Protein 6HOY (pdb70)

Radius of gyration: 24.42 Å; Cα contacts (8 Å, |Δi|>4): 1260; chains: 2; bounding box: 53×57×64 Å

Foldseek 3Di:
DVVQPLDAAAFAFDADPDVRLLVQLLVVLVQLLPWPAEEEEEEPLQQVVQFRAGQRHNLHQVNQVVVVHHRGGPDDLLGGARALLLLLQQQCVQQPSHQAYEYCDQSCHNQQQARAVVRYQNFQFHQQWWAFPWPRDIDRHSHRLCDAQFDFSVAADPPVGRGTITGSGHDSVRHTDPVSVVSLLVSLLPTLEYEYAADLLRDPPSSVSVVSNPVVNHAYEYEHRHHHPCVVRHPYYHRDRRSVSSVSSCVSQVHDRDDRPGGDGHHHRDHHDHGDDRDDD/DPAAAFAFDADPDVRLLVQLVVVLVLLLVWPAEEEEEEPLQQVVQQRAAQRHNLHQVNQVVVVHHRGGPDDLLGGAGALLLLLQQQCVQQPSHQAYEYCDQSCHNQQQQNAPVRYQNFQAHQQWWAFPWPRDIDRHSHRLCDAQFDFSVAADPPVGRGTITGSGHDPVRHTDPVSVVSLLVSLLPTLEYEYAADLLGDPPSSVSVVSNPVVNRAYEYEHRHHHPCPVRHPYYNRDRVSVSSVSNCVSQVHDRDDRPGGDGHHDRDPHDHGDDRDDD

Structure (mmCIF, N/CA/C/O backbone):
data_6HOY
#
_entry.id   6HOY
#
_cell.length_a   91.291
_cell.length_b   91.291
_cell.length_c   143.681
_cell.angle_alpha   90.00
_cell.angle_beta   90.00
_cell.angle_gamma   120.00
#
_symmetry.space_group_name_H-M   'P 63'
#
loop_
_entity.id
_entity.type
_entity.pdbx_description
1 polymer 'NAD-dependent protein deacetylase sirtuin-6'
2 non-polymer '[(2R,3S,4R,5R)-5-(6-AMINOPURIN-9-YL)-3,4-DIHYDROXY-OXOLAN-2-YL]METHYL [HYDROXY-[[(2R,3S,4R,5S)-3,4,5-TRIHYDROXYOXOLAN-2-YL]METHOXY]PHOSPHORYL] HYDROGEN PHOSPHATE'
3 non-polymer 'ZINC ION'
4 non-polymer 'TETRAETHYLENE GLYCOL'
5 non-polymer 1,2-ETHANEDIOL
6 non-polymer 'SULFATE ION'
7 non-polymer 'TRICHOSTATIN A'
8 water water
#
loop_
_atom_site.group_PDB
_atom_site.id
_atom_site.type_symbol
_atom_site.label_atom_id
_atom_site.label_alt_id
_atom_site.label_comp_id
_atom_site.label_asym_id
_atom_site.label_entity_id
_atom_site.label_seq_id
_atom_site.pdbx_PDB_ins_code
_atom_site.Cartn_x
_atom_site.Cartn_y
_atom_site.Cartn_z
_atom_site.occupancy
_atom_site.B_iso_or_equiv
_atom_site.auth_seq_id
_atom_site.auth_comp_id
_atom_site.auth_asym_id
_atom_site.auth_atom_id
_atom_site.pdbx_PDB_model_num
ATOM 1 N N . PRO A 1 4 ? -34.247 32.461 7.150 1.00 60.44 10 PRO A N 1
ATOM 2 C CA . PRO A 1 4 ? -33.062 32.693 8.010 1.00 56.14 10 PRO A CA 1
ATOM 3 C C . PRO A 1 4 ? -33.480 32.947 9.471 1.00 62.68 10 PRO A C 1
ATOM 4 O O . PRO A 1 4 ? -33.143 32.154 10.333 1.00 73.22 10 PRO A O 1
ATOM 8 N N . PHE A 1 5 ? -34.234 34.028 9.701 1.00 52.63 11 PHE A N 1
ATOM 9 C CA . PHE A 1 5 ? -35.066 34.248 10.908 1.00 44.97 11 PHE A CA 1
ATOM 10 C C . PHE A 1 5 ? -36.314 33.350 10.802 1.00 46.93 11 PHE A C 1
ATOM 11 O O . PHE A 1 5 ? -36.868 32.928 11.858 1.00 46.31 11 PHE A O 1
ATOM 19 N N . THR A 1 6 ? -36.770 33.045 9.575 1.00 41.45 12 THR A N 1
ATOM 20 C CA . THR A 1 6 ? -38.006 32.241 9.342 1.00 43.28 12 THR A CA 1
ATOM 21 C C . THR A 1 6 ? -37.627 30.797 8.971 1.00 50.46 12 THR A C 1
ATOM 22 O O . THR A 1 6 ? -38.565 30.015 8.797 1.00 43.77 12 THR A O 1
ATOM 26 N N . ALA A 1 7 ? -36.327 30.466 8.853 1.00 47.33 13 ALA A N 1
ATOM 27 C CA . ALA A 1 7 ? -35.823 29.081 8.645 1.00 48.20 13 ALA A CA 1
ATOM 28 C C . ALA A 1 7 ? -36.729 28.078 9.371 1.00 42.87 13 ALA A C 1
ATOM 29 O O . ALA A 1 7 ? -36.969 28.280 10.586 1.00 44.85 13 ALA A O 1
ATOM 31 N N . ASP A 1 8 ? -37.205 27.033 8.687 1.00 42.46 14 ASP A N 1
ATOM 32 C CA . ASP A 1 8 ? -38.013 25.960 9.325 1.00 51.24 14 ASP A CA 1
ATOM 33 C C . ASP A 1 8 ? -37.106 25.149 10.263 1.00 43.94 14 ASP A C 1
ATOM 34 O O . ASP A 1 8 ? -36.124 24.489 9.786 1.00 43.22 14 ASP A O 1
ATOM 39 N N . LYS A 1 9 ? -37.405 25.205 11.562 1.00 37.39 15 LYS A N 1
ATOM 40 C CA . LYS A 1 9 ? -36.610 24.489 12.606 1.00 39.67 15 LYS A CA 1
ATOM 41 C C . LYS A 1 9 ? -37.248 23.117 12.925 1.00 33.61 15 LYS A C 1
ATOM 42 O O . LYS A 1 9 ? -36.701 22.352 13.815 1.00 34.06 15 LYS A O 1
ATOM 48 N N . GLY A 1 10 ? -38.315 22.739 12.219 1.00 29.74 16 GLY A N 1
ATOM 49 C CA . GLY A 1 10 ? -38.902 21.403 12.288 1.00 28.77 16 GLY A CA 1
ATOM 50 C C . GLY A 1 10 ? -39.706 21.209 13.547 1.00 29.02 16 GLY A C 1
ATOM 51 O O . GLY A 1 10 ? -40.150 22.228 14.120 1.00 27.63 16 GLY A O 1
ATOM 52 N N . LYS A 1 11 ? -40.012 19.953 13.850 1.00 29.83 17 LYS A N 1
ATOM 53 C CA . LYS A 1 11 ? -40.756 19.564 15.063 1.00 28.33 17 LYS A CA 1
ATOM 54 C C . LYS A 1 11 ? -39.805 19.633 16.261 1.00 26.98 17 LYS A C 1
ATOM 55 O O . LYS A 1 11 ? -38.900 18.760 16.346 1.00 27.06 17 LYS A O 1
ATOM 61 N N . CYS A 1 12 ? -40.088 20.524 17.213 1.00 26.87 18 CYS A N 1
ATOM 62 C CA . CYS A 1 12 ? -39.301 20.720 18.440 1.00 28.40 18 CYS A CA 1
ATOM 63 C C . CYS A 1 12 ? -40.094 20.270 19.655 1.00 23.32 18 CYS A C 1
ATOM 64 O O . CYS A 1 12 ? -41.278 20.629 19.760 1.00 29.10 18 CYS A O 1
ATOM 67 N N . GLY A 1 13 ? -39.387 19.695 20.616 1.00 24.31 19 GLY A N 1
ATOM 68 C CA . GLY A 1 13 ? -39.871 19.371 21.981 1.00 26.13 19 GLY A CA 1
ATOM 69 C C . GLY A 1 13 ? -40.963 18.294 21.996 1.00 23.10 19 GLY A C 1
ATOM 70 O O . GLY A 1 13 ? -41.793 18.271 22.948 1.00 29.98 19 GLY A O 1
ATOM 71 N N . LEU A 1 14 ? -41.014 17.356 21.021 1.00 25.87 20 LEU A N 1
ATOM 72 C CA . LEU A 1 14 ? -41.815 16.125 21.102 1.00 23.24 20 LEU A CA 1
ATOM 73 C C . LEU A 1 14 ? -41.541 15.378 22.407 1.00 25.23 20 LEU A C 1
ATOM 74 O O . LEU A 1 14 ? -40.402 15.459 22.948 1.00 25.33 20 LEU A O 1
ATOM 79 N N . PRO A 1 15 ? -42.567 14.674 22.961 1.00 29.97 21 PRO A N 1
ATOM 80 C CA . PRO A 1 15 ? -42.402 13.937 24.220 1.00 24.67 21 PRO A CA 1
ATOM 81 C C . PRO A 1 15 ? -41.272 12.895 24.087 1.00 28.15 21 PRO A C 1
ATOM 82 O O . PRO A 1 15 ? -41.137 12.295 23.050 1.00 25.21 21 PRO A O 1
ATOM 86 N N . GLU A 1 16 ? -40.562 12.612 25.153 1.00 25.08 22 GLU A N 1
ATOM 87 C CA . GLU A 1 16 ? -39.573 11.496 25.127 1.00 25.63 22 GLU A CA 1
ATOM 88 C C . GLU A 1 16 ? -40.314 10.169 25.289 1.00 22.90 22 GLU A C 1
ATOM 89 O O . GLU A 1 16 ? -41.400 10.095 25.992 1.00 27.64 22 GLU A O 1
ATOM 95 N N . ILE A 1 17 ? -39.715 9.096 24.794 1.00 27.47 23 ILE A N 1
ATOM 96 C CA . ILE A 1 17 ? -40.206 7.709 24.965 1.00 28.08 23 ILE A CA 1
ATOM 97 C C . ILE A 1 17 ? -39.109 6.915 25.726 1.00 31.86 23 ILE A C 1
ATOM 98 O O . ILE A 1 17 ? -37.900 7.110 25.373 1.00 26.92 23 ILE A O 1
ATOM 103 N N . PHE A 1 18 ? -39.447 6.127 26.778 1.00 30.66 24 PHE A N 1
ATOM 104 C CA . PHE A 1 18 ? -38.465 5.246 27.478 1.00 30.36 24 PHE A CA 1
ATOM 105 C C . PHE A 1 18 ? -38.936 3.802 27.351 1.00 34.07 24 PHE A C 1
ATOM 106 O O . PHE A 1 18 ? -39.973 3.486 27.919 1.00 33.37 24 PHE A O 1
ATOM 114 N N . ASP A 1 19 ? -38.244 2.989 26.545 1.00 30.34 25 ASP A N 1
ATOM 115 C CA . ASP A 1 19 ? -38.424 1.516 26.540 1.00 29.90 25 ASP A CA 1
ATOM 116 C C . ASP A 1 19 ? -38.300 1.052 27.988 1.00 28.33 25 ASP A C 1
ATOM 117 O O . ASP A 1 19 ? -37.347 1.366 28.659 1.00 33.48 25 ASP A O 1
ATOM 122 N N . PRO A 1 20 ? -39.252 0.227 28.492 1.00 34.23 26 PRO A N 1
ATOM 123 C CA . PRO A 1 20 ? -39.089 -0.350 29.818 1.00 40.15 26 PRO A CA 1
ATOM 124 C C . PRO A 1 20 ? -37.863 -1.285 29.805 1.00 37.70 26 PRO A C 1
ATOM 125 O O . PRO A 1 20 ? -37.394 -1.741 28.765 1.00 31.75 26 PRO A O 1
ATOM 129 N N . PRO A 1 21 ? -37.318 -1.615 30.980 1.00 37.26 27 PRO A N 1
ATOM 130 C CA . PRO A 1 21 ? -36.000 -2.262 31.074 1.00 41.05 27 PRO A CA 1
ATOM 131 C C . PRO A 1 21 ? -35.872 -3.629 30.370 1.00 37.03 27 PRO A C 1
ATOM 132 O O . PRO A 1 21 ? -34.861 -3.858 29.778 1.00 44.07 27 PRO A O 1
ATOM 136 N N . GLU A 1 22 ? -36.879 -4.504 30.402 1.00 35.86 28 GLU A N 1
ATOM 137 C CA . GLU A 1 22 ? -36.736 -5.862 29.805 1.00 39.32 28 GLU A CA 1
ATOM 138 C C . GLU A 1 22 ? -36.701 -5.689 28.288 1.00 35.65 28 GLU A C 1
ATOM 139 O O . GLU A 1 22 ? -35.877 -6.308 27.604 1.00 33.93 28 GLU A O 1
ATOM 145 N N . GLU A 1 23 ? -37.520 -4.759 27.810 1.00 34.34 29 GLU A N 1
ATOM 146 C CA . GLU A 1 23 ? -37.653 -4.484 26.365 1.00 32.98 29 GLU A CA 1
ATOM 147 C C . GLU A 1 23 ? -36.333 -3.846 25.909 1.00 29.14 29 GLU A C 1
ATOM 148 O O . GLU A 1 23 ? -35.899 -4.130 24.796 1.00 29.99 29 GLU A O 1
ATOM 154 N N . LEU A 1 24 ? -35.820 -2.890 26.662 1.00 30.10 30 LEU A N 1
ATOM 155 C CA . LEU A 1 24 ? -34.533 -2.255 26.295 1.00 32.10 30 LEU A CA 1
ATOM 156 C C . LEU A 1 24 ? -33.434 -3.322 26.206 1.00 30.30 30 LEU A C 1
ATOM 157 O O . LEU A 1 24 ? -32.790 -3.407 25.153 1.00 27.05 30 LEU A O 1
ATOM 162 N N . GLU A 1 25 ? -33.299 -4.193 27.213 1.00 35.96 31 GLU A N 1
ATOM 163 C CA . GLU A 1 25 ? -32.320 -5.335 27.183 1.00 36.40 31 GLU A CA 1
ATOM 164 C C . GLU A 1 25 ? -32.515 -6.189 25.916 1.00 33.34 31 GLU A C 1
ATOM 165 O O . GLU A 1 25 ? -31.522 -6.481 25.258 1.00 31.95 31 GLU A O 1
ATOM 167 N N . ARG A 1 26 ? -33.730 -6.611 25.565 1.00 32.60 32 ARG A N 1
ATOM 168 C CA . ARG A 1 26 ? -33.956 -7.486 24.385 1.00 34.19 32 ARG A CA 1
ATOM 169 C C . ARG A 1 26 ? -33.556 -6.742 23.099 1.00 29.36 32 ARG A C 1
ATOM 170 O O . ARG A 1 26 ? -32.990 -7.355 22.148 1.00 31.19 32 ARG A O 1
ATOM 178 N N . LYS A 1 27 ? -33.885 -5.451 22.980 1.00 26.59 33 LYS A N 1
ATOM 179 C CA . LYS A 1 27 ? -33.571 -4.669 21.746 1.00 29.52 33 LYS A CA 1
ATOM 180 C C . LYS A 1 27 ? -32.061 -4.455 21.618 1.00 27.26 33 LYS A C 1
ATOM 181 O O . LYS A 1 27 ? -31.530 -4.550 20.503 1.00 27.93 33 LYS A O 1
ATOM 187 N N . VAL A 1 28 ? -31.344 -4.284 22.718 1.00 24.28 34 VAL A N 1
ATOM 188 C CA . VAL A 1 28 ? -29.882 -4.115 22.604 1.00 26.54 34 VAL A CA 1
ATOM 189 C C . VAL A 1 28 ? -29.269 -5.482 22.231 1.00 23.12 34 VAL A C 1
ATOM 190 O O . VAL A 1 28 ? -28.266 -5.503 21.490 1.00 30.10 34 VAL A O 1
ATOM 194 N N . TRP A 1 29 ? -29.872 -6.583 22.668 1.00 27.10 35 TRP A N 1
ATOM 195 C CA . TRP A 1 29 ? -29.374 -7.927 22.261 1.00 31.72 35 TRP A CA 1
ATOM 196 C C . TRP A 1 29 ? -29.613 -8.099 20.755 1.00 28.26 35 TRP A C 1
ATOM 197 O O . TRP A 1 29 ? -28.671 -8.459 20.068 1.00 27.81 35 TRP A O 1
ATOM 208 N N . GLU A 1 30 ? -30.712 -7.598 20.240 1.00 30.29 36 GLU A N 1
ATOM 209 C CA . GLU A 1 30 ? -31.037 -7.678 18.792 1.00 29.20 36 GLU A CA 1
ATOM 210 C C . GLU A 1 30 ? -30.105 -6.756 18.001 1.00 28.34 36 GLU A C 1
ATOM 211 O O . GLU A 1 30 ? -29.770 -7.060 16.829 1.00 29.66 36 GLU A O 1
ATOM 217 N N . LEU A 1 31 ? -29.706 -5.623 18.564 1.00 28.63 37 LEU A N 1
ATOM 218 C CA . LEU A 1 31 ? -28.736 -4.719 17.929 1.00 25.13 37 LEU A CA 1
ATOM 219 C C . LEU A 1 31 ? -27.367 -5.434 17.840 1.00 25.31 37 LEU A C 1
ATOM 220 O O . LEU A 1 31 ? -26.836 -5.493 16.756 1.00 27.29 37 LEU A O 1
ATOM 225 N N . ALA A 1 32 ? -26.909 -6.102 18.904 1.00 25.85 38 ALA A N 1
ATOM 226 C CA . ALA A 1 32 ? -25.686 -6.966 18.906 1.00 28.96 38 ALA A CA 1
ATOM 227 C C . ALA A 1 32 ? -25.736 -7.995 17.771 1.00 21.17 38 ALA A C 1
ATOM 228 O O . ALA A 1 32 ? -24.850 -8.013 16.933 1.00 31.90 38 ALA A O 1
ATOM 230 N N . ARG A 1 33 ? -26.851 -8.753 17.669 1.00 29.14 39 ARG A N 1
ATOM 231 C CA . ARG A 1 33 ? -27.183 -9.717 16.577 1.00 24.50 39 ARG A CA 1
ATOM 232 C C . ARG A 1 33 ? -27.039 -9.044 15.209 1.00 26.85 39 ARG A C 1
ATOM 233 O O . ARG A 1 33 ? -26.289 -9.600 14.390 1.00 29.07 39 ARG A O 1
ATOM 241 N N . LEU A 1 34 ? -27.631 -7.872 14.950 1.00 27.33 40 LEU A N 1
ATOM 242 C CA . LEU A 1 34 ? -27.452 -7.227 13.608 1.00 25.97 40 LEU A CA 1
ATOM 243 C C . LEU A 1 34 ? -25.991 -6.842 13.332 1.00 28.77 40 LEU A C 1
ATOM 244 O O . LEU A 1 34 ? -25.521 -6.888 12.151 1.00 27.47 40 LEU A O 1
ATOM 249 N N . VAL A 1 35 ? -25.249 -6.363 14.313 1.00 27.13 41 VAL A N 1
ATOM 250 C CA . VAL A 1 35 ? -23.856 -5.918 14.118 1.00 28.64 41 VAL A CA 1
ATOM 251 C C . VAL A 1 35 ? -23.043 -7.176 13.712 1.00 27.58 41 VAL A C 1
ATOM 252 O O . VAL A 1 35 ? -22.368 -7.097 12.653 1.00 33.84 41 VAL A O 1
ATOM 256 N N . TRP A 1 36 ? -23.212 -8.275 14.445 1.00 30.72 42 TRP A N 1
ATOM 257 C CA . TRP A 1 36 ? -22.505 -9.575 14.217 1.00 35.02 42 TRP A CA 1
ATOM 258 C C . TRP A 1 36 ? -22.778 -10.061 12.791 1.00 37.83 42 TRP A C 1
ATOM 259 O O . TRP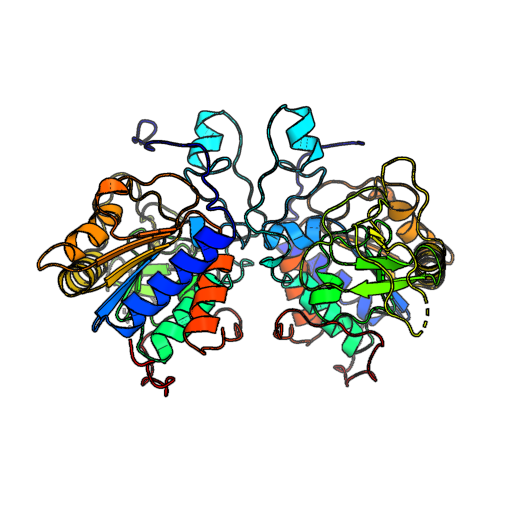 A 1 36 ? -21.810 -10.430 12.105 1.00 39.28 42 TRP A O 1
ATOM 270 N N . GLN A 1 37 ? -24.006 -9.943 12.322 1.00 40.10 43 GLN A N 1
ATOM 271 C CA . GLN A 1 37 ? -24.427 -10.458 10.992 1.00 43.42 43 GLN A CA 1
ATOM 272 C C . GLN A 1 37 ? -24.068 -9.507 9.852 1.00 44.49 43 GLN A C 1
ATOM 273 O O . GLN A 1 37 ? -24.058 -9.966 8.718 1.00 48.76 43 GLN A O 1
ATOM 279 N N . SER A 1 38 ? -23.824 -8.219 10.101 1.00 40.95 44 SER A N 1
ATOM 280 C CA . SER A 1 38 ? -23.664 -7.247 8.998 1.00 39.34 44 SER A CA 1
ATOM 281 C C . SER A 1 38 ? -22.209 -7.193 8.546 1.00 36.84 44 SER A C 1
ATOM 282 O O . SER A 1 38 ? -21.321 -7.296 9.378 1.00 50.22 44 SER A O 1
ATOM 285 N N . SER A 1 39 ? -21.975 -7.013 7.254 1.00 38.24 45 SER A N 1
ATOM 286 C CA . SER A 1 39 ? -20.627 -6.896 6.642 1.00 37.18 45 SER A CA 1
ATOM 287 C C . SER A 1 39 ? -20.119 -5.447 6.714 1.00 30.42 45 SER A C 1
ATOM 288 O O . SER A 1 39 ? -18.947 -5.224 6.850 1.00 38.16 45 SER A O 1
ATOM 291 N N . SER A 1 40 ? -21.013 -4.477 6.654 1.00 29.34 46 SER A N 1
ATOM 292 C CA . SER A 1 40 ? -20.653 -3.045 6.461 1.00 31.95 46 SER A CA 1
ATOM 293 C C . SER A 1 40 ? -21.617 -2.197 7.303 1.00 37.87 46 SER A C 1
ATOM 294 O O . SER A 1 40 ? -22.804 -2.044 6.911 1.00 34.20 46 SER A O 1
ATOM 297 N N . VAL A 1 41 ? -21.146 -1.718 8.473 1.00 34.56 47 VAL A N 1
ATOM 298 C CA . VAL A 1 41 ? -22.003 -0.955 9.437 1.00 29.49 47 VAL A CA 1
ATOM 299 C C . VAL A 1 41 ? -21.634 0.532 9.359 1.00 29.31 47 VAL A C 1
ATOM 300 O O . VAL A 1 41 ? -20.416 0.907 9.488 1.00 29.09 47 VAL A O 1
ATOM 304 N N . VAL A 1 42 ? -22.640 1.404 9.171 1.00 27.43 48 VAL A N 1
ATOM 305 C CA . VAL A 1 42 ? -22.470 2.869 9.126 1.00 26.75 48 VAL A CA 1
ATOM 306 C C . VAL A 1 42 ? -23.242 3.466 10.299 1.00 23.50 48 VAL A C 1
ATOM 307 O O . VAL A 1 42 ? -24.421 3.072 10.531 1.00 25.48 48 VAL A O 1
ATOM 311 N N . PHE A 1 43 ? -22.565 4.313 11.063 1.00 22.25 49 PHE A N 1
ATOM 312 C CA . PHE A 1 43 ? -23.180 5.051 12.193 1.00 23.15 49 PHE A CA 1
ATOM 313 C C . PHE A 1 43 ? -23.443 6.466 11.715 1.00 22.29 49 PHE A C 1
ATOM 314 O O . PHE A 1 43 ? -22.620 7.140 11.040 1.00 25.72 49 PHE A O 1
ATOM 322 N N . HIS A 1 44 ? -24.625 6.943 12.083 1.00 23.73 50 HIS A N 1
ATOM 323 C CA . HIS A 1 44 ? -25.121 8.313 11.917 1.00 21.66 50 HIS A CA 1
ATOM 324 C C . HIS A 1 44 ? -25.350 8.922 13.302 1.00 22.48 50 HIS A C 1
ATOM 325 O O . HIS A 1 44 ? -26.300 8.514 13.952 1.00 23.18 50 HIS A O 1
ATOM 332 N N . THR A 1 45 ? -24.667 9.996 13.574 1.00 20.27 51 THR A N 1
ATOM 333 C CA . THR A 1 45 ? -24.818 10.673 14.879 1.00 22.88 51 THR A CA 1
ATOM 334 C C . THR A 1 45 ? -25.355 12.094 14.684 1.00 21.80 51 THR A C 1
ATOM 335 O O . THR A 1 45 ? -24.885 12.901 13.823 1.00 22.19 51 THR A O 1
ATOM 339 N N . GLY A 1 46 ? -26.053 12.511 15.709 1.00 22.78 52 GLY A N 1
ATOM 340 C CA . GLY A 1 46 ? -26.473 13.881 15.963 1.00 20.15 52 GLY A CA 1
ATOM 341 C C . GLY A 1 46 ? -26.385 14.267 17.430 1.00 17.73 52 GLY A C 1
ATOM 342 O O . GLY A 1 46 ? -25.609 13.648 18.147 1.00 20.41 52 GLY A O 1
ATOM 343 N N . ALA A 1 47 ? -26.999 15.443 17.723 1.00 17.13 53 ALA A N 1
ATOM 344 C CA . ALA A 1 47 ? -26.695 16.276 18.902 1.00 19.27 53 ALA A CA 1
ATOM 345 C C . ALA A 1 47 ? -26.996 15.452 20.149 1.00 17.37 53 ALA A C 1
ATOM 346 O O . ALA A 1 47 ? -26.348 15.762 21.221 1.00 20.47 53 ALA A O 1
ATOM 348 N N . GLY A 1 48 ? -27.902 14.448 20.095 1.00 19.56 54 GLY A N 1
ATOM 349 C CA . GLY A 1 48 ? -28.272 13.552 21.239 1.00 17.97 54 GLY A CA 1
ATOM 350 C C . GLY A 1 48 ? -27.045 12.802 21.833 1.00 18.16 54 GLY A C 1
ATOM 351 O O . GLY A 1 48 ? -27.068 12.383 23.025 1.00 22.10 54 GLY A O 1
ATOM 352 N N . ILE A 1 49 ? -25.992 12.592 21.063 1.00 24.38 55 ILE A N 1
ATOM 353 C CA . ILE A 1 49 ? -24.802 11.849 21.586 1.00 24.20 55 ILE A CA 1
ATOM 354 C C . ILE A 1 49 ? -23.861 12.775 22.433 1.00 19.24 55 ILE A C 1
ATOM 355 O O . ILE A 1 49 ? -22.803 12.306 22.893 1.00 22.61 55 ILE A O 1
ATOM 360 N N . SER A 1 50 ? -24.116 14.080 22.625 1.00 20.44 56 SER A N 1
ATOM 361 C CA . SER A 1 50 ? -23.267 15.098 23.291 1.00 23.80 56 SER A CA 1
ATOM 362 C C . SER A 1 50 ? -24.013 15.726 24.462 1.00 24.03 56 SER A C 1
ATOM 363 O O . SER A 1 50 ? -23.407 16.529 25.242 1.00 21.61 56 SER A O 1
ATOM 366 N N . THR A 1 51 ? -25.310 15.422 24.585 1.00 22.47 57 THR A N 1
ATOM 367 C CA . THR A 1 51 ? -26.125 16.035 25.653 1.00 23.25 57 THR A CA 1
ATOM 368 C C . THR A 1 51 ? -25.551 15.524 26.979 1.00 21.54 57 THR A C 1
ATOM 369 O O . THR A 1 51 ? -25.517 16.293 27.939 1.00 23.02 57 THR A O 1
ATOM 373 N N . ALA A 1 52 ? -25.045 14.309 27.075 1.00 19.12 58 ALA A N 1
ATOM 374 C CA . ALA A 1 52 ? -24.438 13.754 28.346 1.00 20.04 58 ALA A CA 1
ATOM 375 C C . ALA A 1 52 ? -23.027 14.359 28.635 1.00 24.81 58 ALA A C 1
ATOM 376 O O . ALA A 1 52 ? -22.423 14.108 29.761 1.00 24.89 58 ALA A O 1
ATOM 378 N N . SER A 1 53 ? -22.485 15.194 27.762 1.00 23.10 59 SER A N 1
ATOM 379 C CA A SER A 1 53 ? -21.263 16.045 27.945 0.50 22.07 59 SER A CA 1
ATOM 380 C CA B SER A 1 53 ? -21.266 16.000 28.101 0.50 24.44 59 SER A CA 1
ATOM 381 C C . SER A 1 53 ? -21.592 17.479 28.369 1.00 20.39 59 SER A C 1
ATOM 382 O O . SER A 1 53 ? -20.671 18.224 28.532 1.00 22.38 59 SER A O 1
ATOM 387 N N . GLY A 1 54 ? -22.887 17.789 28.472 1.00 22.09 60 GLY A N 1
ATOM 388 C CA . GLY A 1 54 ? -23.453 19.137 28.744 1.00 20.34 60 GLY A CA 1
ATOM 389 C C . GLY A 1 54 ? -23.630 20.091 27.588 1.00 24.55 60 GLY A C 1
ATOM 390 O O . GLY A 1 54 ? -23.797 21.309 27.842 1.00 24.81 60 GLY A O 1
ATOM 391 N N . ILE A 1 55 ? -23.646 19.599 26.352 1.00 21.39 61 ILE A N 1
ATOM 392 C CA . ILE A 1 55 ? -23.994 20.369 25.132 1.00 21.65 61 ILE A CA 1
ATOM 393 C C . ILE A 1 55 ? -25.453 20.065 24.850 1.00 18.81 61 ILE A C 1
ATOM 394 O O . ILE A 1 55 ? -25.769 18.853 24.643 1.00 22.09 61 ILE A O 1
ATOM 399 N N . PRO A 1 56 ? -26.296 21.118 24.742 1.00 24.37 62 PRO A N 1
ATOM 400 C CA . PRO A 1 56 ? -27.704 20.985 24.447 1.00 20.66 62 PRO A CA 1
ATOM 401 C C . PRO A 1 56 ? -27.870 20.446 23.006 1.00 18.58 62 PRO A C 1
ATOM 402 O O . PRO A 1 56 ? -27.081 20.703 22.166 1.00 21.74 62 PRO A O 1
ATOM 406 N N . ASP A 1 57 ? -28.901 19.697 22.812 1.00 19.32 63 ASP A N 1
ATOM 407 C CA . ASP A 1 57 ? -29.333 19.350 21.422 1.00 18.83 63 ASP A CA 1
ATOM 408 C C . ASP A 1 57 ? -30.214 20.505 20.906 1.00 20.04 63 ASP A C 1
ATOM 409 O O . ASP A 1 57 ? -30.143 21.595 21.461 1.00 21.29 63 ASP A O 1
ATOM 414 N N . PHE A 1 58 ? -30.841 20.339 19.728 1.00 20.92 64 PHE A N 1
ATOM 415 C CA . PHE A 1 58 ? -31.622 21.368 19.025 1.00 24.84 64 PHE A CA 1
ATOM 416 C C . PHE A 1 58 ? -33.108 21.222 19.342 1.00 19.39 64 PHE A C 1
ATOM 417 O O . PHE A 1 58 ? -33.870 22.331 19.396 1.00 20.17 64 PHE A O 1
ATOM 425 N N . ARG A 1 59 ? -33.566 19.981 19.377 1.00 20.73 65 ARG A N 1
ATOM 426 C CA . ARG A 1 59 ? -35.063 19.739 19.268 1.00 23.77 65 ARG A CA 1
ATOM 427 C C . ARG A 1 59 ? -35.554 18.847 20.400 1.00 24.75 65 ARG A C 1
ATOM 428 O O . ARG A 1 59 ? -36.731 18.561 20.501 1.00 23.05 65 ARG A O 1
ATOM 436 N N . GLY A 1 60 ? -34.665 18.513 21.329 1.00 27.05 66 GLY A N 1
ATOM 437 C CA . GLY A 1 60 ? -35.020 17.894 22.596 1.00 24.60 66 GLY A CA 1
ATOM 438 C C . GLY A 1 60 ? -35.890 18.783 23.485 1.00 28.26 66 GLY A C 1
ATOM 439 O O . GLY A 1 60 ? -36.080 19.965 23.221 1.00 26.12 66 GLY A O 1
ATOM 440 N N . PRO A 1 61 ? -36.358 18.277 24.653 1.00 25.63 67 PRO A N 1
ATOM 441 C CA . PRO A 1 61 ? -37.184 19.106 25.527 1.00 26.63 67 PRO A CA 1
ATOM 442 C C . PRO A 1 61 ? -36.546 20.456 25.899 1.00 24.34 67 PRO A C 1
ATOM 443 O O . PRO A 1 61 ? -37.303 21.510 25.986 1.00 26.79 67 PRO A O 1
ATOM 447 N N . HIS A 1 62 ? -35.211 20.461 26.154 1.00 22.83 68 HIS A N 1
ATOM 448 C CA . HIS A 1 62 ? -34.417 21.687 26.439 1.00 22.48 68 HIS A CA 1
ATOM 449 C C . HIS A 1 62 ? -33.479 22.003 25.295 1.00 23.47 68 HIS A C 1
ATOM 450 O O . HIS A 1 62 ? -32.456 22.685 25.477 1.00 23.77 68 HIS A O 1
ATOM 457 N N . GLY A 1 63 ? -33.834 21.613 24.089 1.00 27.09 69 GLY A N 1
ATOM 458 C CA . GLY A 1 63 ? -32.921 21.911 22.993 1.00 25.26 69 GLY A CA 1
ATOM 459 C C . GLY A 1 63 ? -32.825 23.385 22.633 1.00 28.65 69 GLY A C 1
ATOM 460 O O . GLY A 1 63 ? -33.738 24.176 22.969 1.00 23.04 69 GLY A O 1
ATOM 461 N N . VAL A 1 64 ? -31.826 23.747 21.853 1.00 24.89 70 VAL A N 1
ATOM 462 C CA . VAL A 1 64 ? -31.647 25.150 21.362 1.00 25.30 70 VAL A CA 1
ATOM 463 C C . VAL A 1 64 ? -32.944 25.684 20.704 1.00 28.04 70 VAL A C 1
ATOM 464 O O . VAL A 1 64 ? -33.410 26.781 21.126 1.00 27.34 70 VAL A O 1
ATOM 468 N N . TRP A 1 65 ? -33.547 24.985 19.733 1.00 24.85 71 TRP A N 1
ATOM 469 C CA . TRP A 1 65 ? -34.696 25.530 18.983 1.00 29.18 71 TRP A CA 1
ATOM 470 C C . TRP A 1 65 ? -35.957 25.440 19.828 1.00 30.40 71 TRP A C 1
ATOM 471 O O . TRP A 1 65 ? -36.809 26.343 19.716 1.00 25.98 71 TRP A O 1
ATOM 482 N N . THR A 1 66 ? -36.116 24.350 20.571 1.00 30.76 72 THR A N 1
ATOM 483 C CA . THR A 1 66 ? -37.264 24.125 21.499 1.00 28.00 72 THR A CA 1
ATOM 484 C C . THR A 1 66 ? -37.343 25.308 22.495 1.00 28.91 72 THR A C 1
ATOM 485 O O . THR A 1 66 ? -38.421 25.952 22.625 1.00 26.63 72 THR A O 1
ATOM 489 N N . MET A 1 67 ? -36.239 25.601 23.158 1.00 25.63 73 MET A N 1
ATOM 490 C CA . MET A 1 67 ? -36.179 26.736 24.127 1.00 27.06 73 MET A CA 1
ATOM 491 C C . MET A 1 67 ? -36.438 28.085 23.442 1.00 27.34 73 MET A C 1
ATOM 492 O O . MET A 1 67 ? -37.305 28.812 23.920 1.00 31.60 73 MET A O 1
ATOM 497 N N . GLU A 1 68 ? -35.847 28.356 22.281 1.00 27.35 74 GLU A N 1
ATOM 498 C CA . GLU A 1 68 ? -36.106 29.580 21.497 1.00 32.30 74 GLU A CA 1
ATOM 499 C C . GLU A 1 68 ? -37.623 29.704 21.223 1.00 29.17 74 GLU A C 1
ATOM 500 O O . GLU A 1 68 ? -38.251 30.773 21.521 1.00 29.20 74 GLU A O 1
ATOM 506 N N . GLU A 1 69 ? -38.260 28.640 20.719 1.00 24.29 75 GLU A N 1
ATOM 507 C CA . GLU A 1 69 ? -39.726 28.553 20.502 1.00 26.75 75 GLU A CA 1
ATOM 508 C C . GLU A 1 69 ? -40.531 28.927 21.750 1.00 29.70 75 GLU A C 1
ATOM 509 O O . GLU A 1 69 ? -41.646 29.476 21.591 1.00 32.72 75 GLU A O 1
ATOM 515 N N . ARG A 1 70 ? -40.108 28.520 22.958 1.00 29.67 76 ARG A N 1
ATOM 516 C CA . ARG A 1 70 ? -40.774 28.903 24.245 1.00 35.51 76 ARG A CA 1
ATOM 517 C C . ARG A 1 70 ? -40.256 30.225 24.857 1.00 36.08 76 ARG A C 1
ATOM 518 O O . ARG A 1 70 ? -40.618 30.504 26.037 1.00 39.56 76 ARG A O 1
ATOM 526 N N . GLY A 1 71 ? -39.456 31.028 24.160 1.00 32.24 77 GLY A N 1
ATOM 527 C CA . GLY A 1 71 ? -38.795 32.239 24.682 1.00 35.12 77 GLY A CA 1
ATOM 528 C C . GLY A 1 71 ? -37.882 31.982 25.894 1.00 41.22 77 GLY A C 1
ATOM 529 O O . GLY A 1 71 ? -37.736 32.880 26.728 1.00 34.55 77 GLY A O 1
ATOM 530 N N . LEU A 1 72 ? -37.247 30.811 25.976 1.00 37.01 78 LEU A N 1
ATOM 531 C CA . LEU A 1 72 ? -36.254 30.489 27.046 1.00 38.57 78 LEU A CA 1
ATOM 532 C C . LEU A 1 72 ? -34.907 30.253 26.391 1.00 34.44 78 LEU A C 1
ATOM 533 O O . LEU A 1 72 ? -34.826 30.310 25.148 1.00 27.69 78 LEU A O 1
ATOM 538 N N . ALA A 1 73 ? -33.867 30.012 27.174 1.00 34.02 79 ALA A N 1
ATOM 539 C CA . ALA A 1 73 ? -32.486 29.907 26.627 1.00 34.85 79 ALA A CA 1
ATOM 540 C C . ALA A 1 73 ? -32.039 28.463 26.777 1.00 32.67 79 ALA A C 1
ATOM 541 O O . ALA A 1 73 ? -32.437 27.814 27.733 1.00 36.12 79 ALA A O 1
ATOM 543 N N . PRO A 1 74 ? -31.260 27.892 25.841 1.00 34.42 80 PRO A N 1
ATOM 544 C CA . PRO A 1 74 ? -30.657 26.587 26.084 1.00 32.31 80 PRO A CA 1
ATOM 545 C C . PRO A 1 74 ? -29.537 26.829 27.107 1.00 26.15 80 PRO A C 1
ATOM 546 O O . PRO A 1 74 ? -29.095 27.955 27.226 1.00 31.62 80 PRO A O 1
ATOM 550 N N . LYS A 1 75 ? -29.051 25.744 27.734 1.00 27.97 81 LYS A N 1
ATOM 551 C CA . LYS A 1 75 ? -27.998 25.836 28.770 1.00 24.10 81 LYS A CA 1
ATOM 552 C C . LYS A 1 75 ? -26.869 24.899 28.368 1.00 26.64 81 LYS A C 1
ATOM 553 O O . LYS A 1 75 ? -27.125 23.749 27.924 1.00 26.16 81 LYS A O 1
ATOM 559 N N . PHE A 1 76 ? -25.682 25.456 28.462 1.00 26.21 82 PHE A N 1
ATOM 560 C CA . PHE A 1 76 ? -24.402 24.723 28.333 1.00 24.71 82 PHE A CA 1
ATOM 561 C C . PHE A 1 76 ? -23.921 24.463 29.751 1.00 28.25 82 PHE A C 1
ATOM 562 O O . PHE A 1 76 ? -23.707 25.483 30.427 1.00 26.07 82 PHE A O 1
ATOM 570 N N . ASP A 1 77 ? -23.443 23.248 29.980 1.00 29.23 83 ASP A N 1
ATOM 571 C CA . ASP A 1 77 ? -22.787 22.850 31.245 1.00 25.66 83 ASP A CA 1
ATOM 572 C C . ASP A 1 77 ? -21.276 22.745 31.009 1.00 26.88 83 ASP A C 1
ATOM 573 O O . ASP A 1 77 ? -20.603 22.278 31.908 1.00 25.66 83 ASP A O 1
ATOM 578 N N . THR A 1 78 ? -20.790 23.057 29.801 1.00 25.38 84 THR A N 1
ATOM 579 C CA . THR A 1 78 ? -19.366 23.106 29.371 1.00 26.29 84 THR A CA 1
ATOM 580 C C . THR A 1 78 ? -19.135 24.147 28.289 1.00 24.92 84 THR A C 1
ATOM 581 O O . THR A 1 78 ? -20.109 24.545 27.621 1.00 25.85 84 THR A O 1
ATOM 585 N N . THR A 1 79 ? -17.886 24.556 28.071 1.00 22.72 85 THR A N 1
ATOM 586 C CA . THR A 1 79 ? -17.515 25.107 26.751 1.00 24.34 85 THR A CA 1
ATOM 587 C C . THR A 1 79 ? -17.340 23.975 25.773 1.00 22.79 85 THR A C 1
ATOM 588 O O . THR A 1 79 ? -17.121 22.788 26.141 1.00 23.54 85 THR A O 1
ATOM 592 N N . PHE A 1 80 ? -17.262 24.349 24.489 1.00 23.89 86 PHE A N 1
ATOM 593 C CA . PHE A 1 80 ? -16.840 23.338 23.530 1.00 24.17 86 PHE A CA 1
ATOM 594 C C . PHE A 1 80 ? -15.406 22.918 23.795 1.00 22.91 86 PHE A C 1
ATOM 595 O O . PHE A 1 80 ? -15.196 21.712 23.594 1.00 24.31 86 PHE A O 1
ATOM 603 N N . GLU A 1 81 ? -14.498 23.831 24.180 1.00 23.36 87 GLU A N 1
ATOM 604 C CA . GLU A 1 81 ? -13.081 23.439 24.460 1.00 25.79 87 GLU A CA 1
ATOM 605 C C . GLU A 1 81 ? -13.038 22.453 25.654 1.00 24.09 87 GLU A C 1
ATOM 606 O O . GLU A 1 81 ? -12.185 21.580 25.637 1.00 30.62 87 GLU A O 1
ATOM 612 N N . SER A 1 82 ? -13.834 22.640 26.696 1.00 27.82 88 SER A N 1
ATOM 613 C CA A SER A 1 82 ? -13.742 21.822 27.942 0.60 28.15 88 SER A CA 1
ATOM 614 C CA B SER A 1 82 ? -13.764 21.849 27.968 0.40 26.19 88 SER A CA 1
ATOM 615 C C . SER A 1 82 ? -14.597 20.542 27.935 1.00 27.94 88 SER A C 1
ATOM 616 O O . SER A 1 82 ? -14.491 19.794 28.851 1.00 29.42 88 SER A O 1
ATOM 621 N N . ALA A 1 83 ? -15.429 20.333 26.950 1.00 21.19 89 ALA A N 1
ATOM 622 C CA . ALA A 1 83 ? -16.308 19.154 26.736 1.00 21.65 89 ALA A CA 1
ATOM 623 C C . ALA A 1 83 ? -15.451 17.902 26.555 1.00 18.52 89 ALA A C 1
ATOM 624 O O . ALA A 1 83 ? -14.398 17.951 25.815 1.00 24.15 89 ALA A O 1
ATOM 626 N N . ARG A 1 84 ? -15.866 16.814 27.173 1.00 25.67 90 ARG A N 1
ATOM 627 C CA . ARG A 1 84 ? -15.227 15.497 26.959 1.00 24.03 90 ARG A CA 1
ATOM 628 C C . ARG A 1 84 ? -16.098 14.584 26.086 1.00 22.61 90 ARG A C 1
ATOM 629 O O . ARG A 1 84 ? -17.357 14.706 26.133 1.00 22.17 90 ARG A O 1
ATOM 637 N N . PRO A 1 85 ? -15.515 13.759 25.161 1.00 26.21 91 PRO A N 1
ATOM 638 C CA . PRO A 1 85 ? -16.253 12.703 24.450 1.00 25.30 91 PRO A CA 1
ATOM 639 C C . PRO A 1 85 ? -16.993 11.886 25.496 1.00 22.24 91 PRO A C 1
ATOM 640 O O . PRO A 1 85 ? -16.395 11.542 26.538 1.00 23.70 91 PRO A O 1
ATOM 644 N N . THR A 1 86 ? -18.270 11.598 25.226 1.00 22.42 92 THR A N 1
ATOM 645 C CA . THR A 1 86 ? -19.165 10.671 25.961 1.00 20.93 92 THR A CA 1
ATOM 646 C C . THR A 1 86 ? -18.662 9.230 25.815 1.00 20.33 92 THR A C 1
ATOM 647 O O . THR A 1 86 ? -17.748 8.986 24.963 1.00 19.47 92 THR A O 1
ATOM 651 N N . GLN A 1 87 ? -19.224 8.327 26.591 1.00 22.24 93 GLN A N 1
AT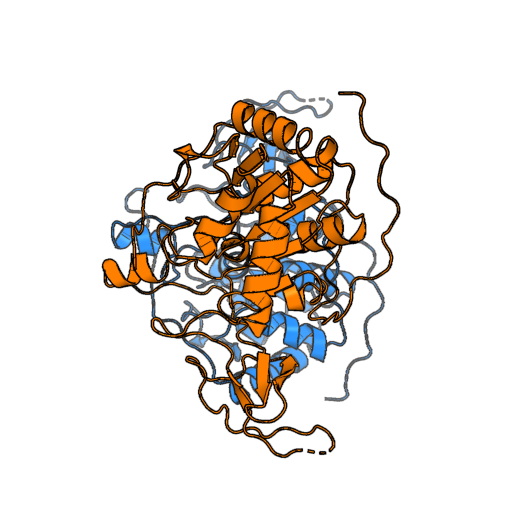OM 652 C CA . GLN A 1 87 ? -19.038 6.854 26.498 1.00 22.13 93 GLN A CA 1
ATOM 653 C C . GLN A 1 87 ? -19.387 6.453 25.041 1.00 22.93 93 GLN A C 1
ATOM 654 O O . GLN A 1 87 ? -18.654 5.652 24.476 1.00 24.69 93 GLN A O 1
ATOM 660 N N . THR A 1 88 ? -20.450 7.031 24.474 1.00 20.01 94 THR A N 1
ATOM 661 C CA . THR A 1 88 ? -20.899 6.803 23.084 1.00 21.46 94 THR A CA 1
ATOM 662 C C . THR A 1 88 ? -19.781 7.192 22.115 1.00 18.85 94 THR A C 1
ATOM 663 O O . THR A 1 88 ? -19.401 6.313 21.234 1.00 22.38 94 THR A O 1
ATOM 667 N N . HIS A 1 89 ? -19.215 8.397 22.193 1.00 20.39 95 HIS A N 1
ATOM 668 C CA . HIS A 1 89 ? -18.074 8.834 21.324 1.00 18.26 95 HIS A CA 1
ATOM 669 C C . HIS A 1 89 ? -16.949 7.797 21.409 1.00 17.77 95 HIS A C 1
ATOM 670 O O . HIS A 1 89 ? -16.429 7.357 20.396 1.00 17.85 95 HIS A O 1
ATOM 677 N N . MET A 1 90 ? -16.499 7.410 22.617 1.00 18.27 96 MET A N 1
ATOM 678 C CA . MET A 1 90 ? -15.357 6.467 22.744 1.00 18.71 96 MET A CA 1
ATOM 679 C C . MET A 1 90 ? -15.722 5.039 22.319 1.00 19.22 96 MET A C 1
ATOM 680 O O . MET A 1 90 ? -14.832 4.433 21.690 1.00 23.57 96 MET A O 1
ATOM 685 N N . ALA A 1 91 ? -16.975 4.577 22.478 1.00 20.00 97 ALA A N 1
ATOM 686 C CA . ALA A 1 91 ? -17.457 3.300 21.927 1.00 22.18 97 ALA A CA 1
ATOM 687 C C . ALA A 1 91 ? -17.212 3.370 20.403 1.00 19.85 97 ALA A C 1
ATOM 688 O O . ALA A 1 91 ? -16.712 2.323 19.889 1.00 20.40 97 ALA A O 1
ATOM 690 N N . LEU A 1 92 ? -17.607 4.448 19.753 1.00 21.07 98 LEU A N 1
ATOM 691 C CA . LEU A 1 92 ? -17.484 4.599 18.251 1.00 20.51 98 LEU A CA 1
ATOM 692 C C . LEU A 1 92 ? -15.999 4.513 17.856 1.00 22.46 98 LEU A C 1
ATOM 693 O O . LEU A 1 92 ? -15.738 3.768 16.861 1.00 20.43 98 LEU A O 1
ATOM 698 N N . VAL A 1 93 ? -15.084 5.082 18.640 1.00 21.73 99 VAL A N 1
ATOM 699 C CA . VAL A 1 93 ? -13.601 5.011 18.434 1.00 19.99 99 VAL A CA 1
ATOM 700 C C . VAL A 1 93 ? -13.261 3.517 18.367 1.00 17.30 99 VAL A C 1
ATOM 701 O O . VAL A 1 93 ? -12.666 3.025 17.380 1.00 19.80 99 VAL A O 1
ATOM 705 N N . GLN A 1 94 ? -13.632 2.750 19.402 1.00 22.12 100 GLN A N 1
ATOM 706 C CA . GLN A 1 94 ? -13.311 1.313 19.518 1.00 21.47 100 GLN A CA 1
ATOM 707 C C . GLN A 1 94 ? -13.867 0.484 18.361 1.00 21.65 100 GLN A C 1
ATOM 708 O O . GLN A 1 94 ? -13.096 -0.425 17.943 1.00 22.23 100 GLN A O 1
ATOM 714 N N . LEU A 1 95 ? -15.110 0.724 17.882 1.00 19.99 101 LEU A N 1
ATOM 715 C CA . LEU A 1 95 ? -15.866 -0.100 16.894 1.00 22.33 101 LEU A CA 1
ATOM 716 C C . LEU A 1 95 ? -15.166 0.140 15.579 1.00 20.88 101 LEU A C 1
ATOM 717 O O . LEU A 1 95 ? -14.894 -0.792 14.839 1.00 24.76 101 LEU A O 1
ATOM 722 N N . GLU A 1 96 ? -14.662 1.329 15.481 1.00 19.50 102 GLU A N 1
ATOM 723 C CA . GLU A 1 96 ? -13.807 1.619 14.258 1.00 20.34 102 GLU A CA 1
ATOM 724 C C . GLU A 1 96 ? -12.500 0.797 14.299 1.00 23.43 102 GLU A C 1
ATOM 725 O O . GLU A 1 96 ? -12.096 0.224 13.277 1.00 24.87 102 GLU A O 1
ATOM 731 N N . ARG A 1 97 ? -11.789 0.852 15.424 1.00 21.24 103 ARG A N 1
ATOM 732 C CA . ARG A 1 97 ? -10.458 0.244 15.607 1.00 26.64 103 ARG A CA 1
ATOM 733 C C . ARG A 1 97 ? -10.491 -1.256 15.292 1.00 28.42 103 ARG A C 1
ATOM 734 O O . ARG A 1 97 ? -9.493 -1.765 14.760 1.00 32.41 103 ARG A O 1
ATOM 742 N N . VAL A 1 98 ? -11.575 -1.956 15.616 1.00 23.82 104 VAL A N 1
ATOM 743 C CA . VAL A 1 98 ? -11.699 -3.445 15.564 1.00 25.41 104 VAL A CA 1
ATOM 744 C C . VAL A 1 98 ? -12.385 -3.822 14.265 1.00 28.15 104 VAL A C 1
ATOM 745 O O . VAL A 1 98 ? -12.676 -5.017 14.055 1.00 31.25 104 VAL A O 1
ATOM 749 N N . GLY A 1 99 ? -12.753 -2.796 13.483 1.00 29.90 105 GLY A N 1
ATOM 750 C CA . GLY A 1 99 ? -13.356 -2.909 12.157 1.00 29.92 105 GLY A CA 1
ATOM 751 C C . GLY A 1 99 ? -14.841 -3.276 12.136 1.00 29.05 105 GLY A C 1
ATOM 752 O O . GLY A 1 99 ? -15.297 -3.691 11.077 1.00 38.71 105 GLY A O 1
ATOM 753 N N . LEU A 1 100 ? -15.636 -3.028 13.194 1.00 25.88 106 LEU A N 1
ATOM 754 C CA . LEU A 1 100 ? -17.111 -3.172 13.233 1.00 23.74 106 LEU A CA 1
ATOM 755 C C . LEU A 1 100 ? -17.850 -1.954 12.672 1.00 28.58 106 LEU A C 1
ATOM 756 O O . LEU A 1 100 ? -18.958 -2.136 12.175 1.00 41.21 106 LEU A O 1
ATOM 761 N N . LEU A 1 101 ? -17.170 -0.828 12.542 1.00 25.79 107 LEU A N 1
ATOM 762 C CA . LEU A 1 101 ? -17.745 0.437 11.985 1.00 28.53 107 LEU A CA 1
ATOM 763 C C . LEU A 1 101 ? -16.993 0.775 10.699 1.00 26.37 107 LEU A C 1
ATOM 764 O O . LEU A 1 101 ? -15.759 0.870 10.740 1.00 29.18 107 LEU A O 1
ATOM 769 N N . ARG A 1 102 ? -17.689 0.802 9.576 1.00 24.07 108 ARG A N 1
ATOM 770 C CA . ARG A 1 102 ? -17.072 1.128 8.266 1.00 24.67 108 ARG A CA 1
ATOM 771 C C . ARG A 1 102 ? -16.852 2.624 8.112 1.00 23.68 108 ARG A C 1
ATOM 772 O O . ARG A 1 102 ? -15.820 3.060 7.579 1.00 27.86 108 ARG A O 1
ATOM 780 N N . PHE A 1 103 ? -17.885 3.414 8.462 1.00 23.38 109 PHE A N 1
ATOM 781 C CA . PHE A 1 103 ? -17.877 4.881 8.293 1.00 23.55 109 PHE A CA 1
ATOM 782 C C . PHE A 1 103 ? -18.811 5.463 9.356 1.00 21.85 109 PHE A C 1
ATOM 783 O O . PHE A 1 103 ? -19.826 4.800 9.797 1.00 22.98 109 PHE A O 1
ATOM 791 N N . LEU A 1 104 ? -18.598 6.737 9.568 1.00 25.02 110 LEU A N 1
ATOM 792 C CA . LEU A 1 104 ? -19.284 7.542 10.583 1.00 25.00 110 LEU A CA 1
ATOM 793 C C . LEU A 1 104 ? -19.674 8.859 9.931 1.00 26.78 110 LEU A C 1
ATOM 794 O O . LEU A 1 104 ? -18.815 9.636 9.456 1.00 23.52 110 LEU A O 1
ATOM 799 N N . VAL A 1 105 ? -20.965 9.118 9.940 1.00 24.35 111 VAL A N 1
ATOM 800 C CA . VAL A 1 105 ? -21.629 10.334 9.384 1.00 27.27 111 VAL A CA 1
ATOM 801 C C . VAL A 1 105 ? -22.233 11.167 10.535 1.00 24.79 111 VAL A C 1
ATOM 802 O O . VAL A 1 105 ? -23.098 10.670 11.130 1.00 26.49 111 VAL A O 1
ATOM 806 N N . SER A 1 106 ? -21.754 12.394 10.771 1.00 19.71 112 SER A N 1
ATOM 807 C CA . SER A 1 106 ? -22.250 13.245 11.852 1.00 23.42 112 SER A CA 1
ATOM 808 C C . SER A 1 106 ? -22.761 14.569 11.334 1.00 21.09 112 SER A C 1
ATOM 809 O O . SER A 1 106 ? -22.072 15.223 10.484 1.00 25.80 112 SER A O 1
ATOM 812 N N . GLN A 1 107 ? -23.839 15.020 11.968 1.00 24.73 113 GLN A N 1
ATOM 813 C CA . GLN A 1 107 ? -24.398 16.364 11.819 1.00 23.36 113 GLN A CA 1
ATOM 814 C C . GLN A 1 107 ? -23.753 17.315 12.824 1.00 25.01 113 GLN A C 1
ATOM 815 O O . GLN A 1 107 ? -24.074 18.467 12.821 1.00 21.60 113 GLN A O 1
ATOM 821 N N . ASN A 1 108 ? -23.042 16.798 13.802 1.00 25.30 114 ASN A N 1
ATOM 822 C CA . ASN A 1 108 ? -22.583 17.607 14.926 1.00 25.74 114 ASN A CA 1
ATOM 823 C C . ASN A 1 108 ? -21.476 18.548 14.498 1.00 23.34 114 ASN A C 1
ATOM 824 O O . ASN A 1 108 ? -20.519 18.151 13.774 1.00 18.85 114 ASN A O 1
ATOM 829 N N . VAL A 1 109 ? -21.575 19.770 14.960 1.00 21.86 115 VAL A N 1
ATOM 830 C CA . VAL A 1 109 ? -20.448 20.690 14.885 1.00 19.73 115 VAL A CA 1
ATOM 831 C C . VAL A 1 109 ? -19.527 20.733 16.117 1.00 16.17 115 VAL A C 1
ATOM 832 O O . VAL A 1 109 ? -18.614 21.656 16.155 1.00 18.21 115 VAL A O 1
ATOM 836 N N . ASP A 1 110 ? -19.897 20.036 17.163 1.00 19.60 116 ASP A N 1
ATOM 837 C CA . ASP A 1 110 ? -19.199 20.199 18.459 1.00 19.93 116 ASP A CA 1
ATOM 838 C C . ASP A 1 110 ? -17.708 19.702 18.395 1.00 23.77 116 ASP A C 1
ATOM 839 O O . ASP A 1 110 ? -17.069 19.957 19.396 1.00 21.68 116 ASP A O 1
ATOM 844 N N . GLY A 1 111 ? -17.138 19.163 17.302 1.00 22.30 117 GLY A N 1
ATOM 845 C CA . GLY A 1 111 ? -15.677 18.836 17.248 1.00 21.91 117 GLY A CA 1
ATOM 846 C C . GLY A 1 111 ? -15.250 17.628 18.066 1.00 19.38 117 GLY A C 1
ATOM 847 O O . GLY A 1 111 ? -14.033 17.149 17.940 1.00 17.80 117 GLY A O 1
ATOM 848 N N . LEU A 1 112 ? -16.214 16.926 18.708 1.00 20.73 118 LEU A N 1
ATOM 849 C CA . LEU A 1 112 ? -15.934 15.798 19.655 1.00 25.41 118 LEU A CA 1
ATOM 850 C C . LEU A 1 112 ? -15.598 14.494 18.935 1.00 22.74 118 LEU A C 1
ATOM 851 O O . LEU A 1 112 ? -14.725 13.802 19.408 1.00 21.85 118 LEU A O 1
ATOM 856 N N . HIS A 1 113 ? -16.118 14.143 17.752 1.00 19.22 119 HIS A N 1
ATOM 857 C CA . HIS A 1 113 ? -15.605 12.923 17.114 1.00 22.04 119 HIS A CA 1
ATOM 858 C C . HIS A 1 113 ? -14.118 13.112 16.800 1.00 16.57 119 HIS A C 1
ATOM 859 O O . HIS A 1 113 ? -13.348 12.223 17.165 1.00 21.53 119 HIS A O 1
ATOM 866 N N . VAL A 1 114 ? -13.737 14.245 16.219 1.00 17.23 120 VAL A N 1
ATOM 867 C CA . VAL A 1 114 ? -12.310 14.565 15.911 1.00 19.64 120 VAL A CA 1
ATOM 868 C C . VAL A 1 114 ? -11.468 14.447 17.175 1.00 23.05 120 VAL A C 1
ATOM 869 O O . VAL A 1 114 ? -10.426 13.694 17.137 1.00 20.01 120 VAL A O 1
ATOM 873 N N . ARG A 1 115 ? -11.884 15.182 18.203 1.00 22.53 121 ARG A N 1
ATOM 874 C CA . ARG A 1 115 ? -11.117 15.332 19.460 1.00 24.66 121 ARG A CA 1
ATOM 875 C C . ARG A 1 115 ? -11.015 13.985 20.199 1.00 24.45 121 ARG A C 1
ATOM 876 O O . ARG A 1 115 ? -10.022 13.794 21.002 1.00 23.89 121 ARG A O 1
ATOM 884 N N . SER A 1 116 ? -11.949 13.042 19.987 1.00 22.89 122 SER A N 1
ATOM 885 C CA . SER A 1 116 ? -11.923 11.680 20.568 1.00 23.18 122 SER A CA 1
ATOM 886 C C . SER A 1 116 ? -10.782 10.833 19.963 1.00 20.53 122 SER A C 1
ATOM 887 O O . SER A 1 116 ? -10.569 9.669 20.422 1.00 24.07 122 SER A O 1
ATOM 890 N N . GLY A 1 117 ? -10.213 11.245 18.835 1.00 25.65 123 GLY A N 1
ATOM 891 C CA . GLY A 1 117 ? -9.184 10.511 18.048 1.00 26.02 123 GLY A CA 1
ATOM 892 C C . GLY A 1 117 ? -9.776 9.603 16.957 1.00 27.02 123 GLY A C 1
ATOM 893 O O . GLY A 1 117 ? -9.126 8.647 16.560 1.00 23.59 123 GLY A O 1
ATOM 894 N N . PHE A 1 118 ? -11.036 9.825 16.570 1.00 21.69 124 PHE A N 1
ATOM 895 C CA . PHE A 1 118 ? -11.758 9.058 15.552 1.00 20.24 124 PHE A CA 1
ATOM 896 C C . PHE A 1 118 ? -11.084 9.476 14.241 1.00 20.36 124 PHE A C 1
ATOM 897 O O . PHE A 1 118 ? -10.961 10.670 14.095 1.00 22.27 124 PHE A O 1
ATOM 905 N N . PRO A 1 119 ? -10.758 8.558 13.309 1.00 26.39 125 PRO A N 1
ATOM 906 C CA . PRO A 1 119 ? -10.001 8.862 12.099 1.00 27.09 125 PRO A CA 1
ATOM 907 C C . PRO A 1 119 ? -10.872 9.653 11.106 1.00 21.75 125 PRO A C 1
ATOM 908 O O . PRO A 1 119 ? -12.011 9.250 10.809 1.00 25.51 125 PRO A O 1
ATOM 912 N N . ARG A 1 120 ? -10.343 10.786 10.694 1.00 24.66 126 ARG A N 1
ATOM 913 C CA . ARG A 1 120 ? -11.010 11.818 9.868 1.00 24.32 126 ARG A CA 1
ATOM 914 C C . ARG A 1 120 ? -11.288 11.255 8.488 1.00 20.23 126 ARG A C 1
ATOM 915 O O . ARG A 1 120 ? -12.321 11.519 7.957 1.00 27.75 126 ARG A O 1
ATOM 923 N N . ASP A 1 121 ? -10.450 10.309 8.070 1.00 23.17 127 ASP A N 1
ATOM 924 C CA . ASP A 1 121 ? -10.746 9.636 6.755 1.00 24.34 127 ASP A CA 1
ATOM 925 C C . ASP A 1 121 ? -11.954 8.674 6.850 1.00 25.38 127 ASP A C 1
ATOM 926 O O . ASP A 1 121 ? -12.289 8.094 5.843 1.00 29.78 127 ASP A O 1
ATOM 931 N N . LYS A 1 122 ? -12.495 8.318 8.025 1.00 24.30 128 LYS A N 1
ATOM 932 C CA . LYS A 1 122 ? -13.744 7.525 8.116 1.00 24.58 128 LYS A CA 1
ATOM 933 C C . LYS A 1 122 ? -14.951 8.331 8.641 1.00 19.05 128 LYS A C 1
ATOM 934 O O . LYS A 1 122 ? -15.963 7.673 8.986 1.00 22.65 128 LYS A O 1
ATOM 940 N N . LEU A 1 123 ? -14.861 9.662 8.619 1.00 23.98 129 LEU A N 1
ATOM 941 C CA . LEU A 1 123 ? -15.758 10.638 9.247 1.00 28.46 129 LEU A CA 1
ATOM 942 C C . LEU A 1 123 ? -16.243 11.634 8.180 1.00 28.25 129 LEU A C 1
ATOM 943 O O . LEU A 1 123 ? -15.403 12.288 7.535 1.00 29.52 129 LEU A O 1
ATOM 948 N N . ALA A 1 124 ? -17.568 11.787 8.020 1.00 24.69 130 ALA A N 1
ATOM 949 C CA . ALA A 1 124 ? -18.179 12.903 7.281 1.00 30.66 130 ALA A CA 1
ATOM 950 C C . ALA A 1 124 ? -18.748 13.832 8.341 1.00 29.09 130 ALA A C 1
ATOM 951 O O . ALA A 1 124 ? -19.649 13.467 9.051 1.00 25.80 130 ALA A O 1
ATOM 953 N N . GLU A 1 125 ? -18.294 15.052 8.323 1.00 24.97 131 GLU A N 1
ATOM 954 C CA . GLU A 1 125 ? -18.783 16.104 9.228 1.00 24.41 131 GLU A CA 1
ATOM 955 C C . GLU A 1 125 ? -19.665 16.997 8.360 1.00 24.92 131 GLU A C 1
ATOM 956 O O . GLU A 1 125 ? -19.183 18.037 7.870 1.00 26.42 131 GLU A O 1
ATOM 962 N N . LEU A 1 126 ? -20.911 16.624 8.249 1.00 24.16 132 LEU A N 1
ATOM 963 C CA . LEU A 1 126 ? -21.831 17.176 7.197 1.00 27.40 132 LEU A CA 1
ATOM 964 C C . LEU A 1 126 ? -22.140 18.665 7.409 1.00 25.90 132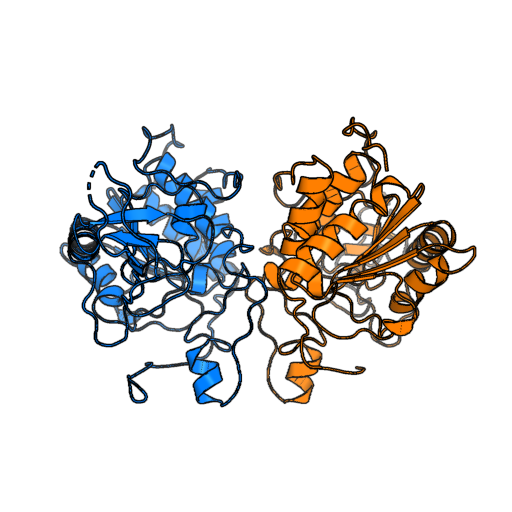 LEU A C 1
ATOM 965 O O . LEU A 1 126 ? -22.357 19.369 6.327 1.00 25.53 132 LEU A O 1
ATOM 970 N N . HIS A 1 127 ? -22.249 19.153 8.662 1.00 25.22 133 HIS A N 1
ATOM 971 C CA . HIS A 1 127 ? -22.610 20.559 9.023 1.00 26.99 133 HIS A CA 1
ATOM 972 C C . HIS A 1 127 ? -21.409 21.410 9.461 1.00 22.26 133 HIS A C 1
ATOM 973 O O . HIS A 1 127 ? -21.617 22.626 9.707 1.00 23.43 133 HIS A O 1
ATOM 980 N N . GLY A 1 128 ? -20.204 20.832 9.459 1.00 22.26 134 GLY A N 1
ATOM 981 C CA . GLY A 1 128 ? -18.972 21.510 9.832 1.00 25.77 134 GLY A CA 1
ATOM 982 C C . GLY A 1 128 ? -18.510 21.153 11.255 1.00 24.08 134 GLY A C 1
ATOM 983 O O . GLY A 1 128 ? -19.066 20.183 11.840 1.00 25.38 134 GLY A O 1
ATOM 984 N N . ASN A 1 129 ? -17.415 21.768 11.630 1.00 27.97 135 ASN A N 1
ATOM 985 C CA . ASN A 1 129 ? -16.703 21.524 12.908 1.00 27.61 135 ASN A CA 1
ATOM 986 C C . ASN A 1 129 ? -16.254 22.890 13.387 1.00 26.77 135 ASN A C 1
ATOM 987 O O . ASN A 1 129 ? -15.467 23.567 12.655 1.00 28.71 135 ASN A O 1
ATOM 992 N N . MET A 1 130 ? -16.610 23.219 14.633 1.00 24.78 136 MET A N 1
ATOM 993 C CA A MET A 1 130 ? -16.390 24.543 15.286 0.50 25.22 136 MET A CA 1
ATOM 994 C CA B MET A 1 130 ? -16.379 24.607 15.104 0.50 24.32 136 MET A CA 1
ATOM 995 C C . MET A 1 130 ? -14.897 24.837 15.373 1.00 19.74 136 MET A C 1
ATOM 996 O O . MET A 1 130 ? -14.551 25.982 15.540 1.00 24.15 136 MET A O 1
ATOM 1005 N N . PHE A 1 131 ? -14.074 23.769 15.394 1.00 22.56 137 PHE A N 1
ATOM 1006 C CA . PHE A 1 131 ? -12.590 23.813 15.604 1.00 20.80 137 PHE A CA 1
ATOM 1007 C C . PHE A 1 131 ? -11.781 23.839 14.295 1.00 26.65 137 PHE A C 1
ATOM 1008 O O . PHE A 1 131 ? -10.564 24.112 14.358 1.00 21.89 137 PHE A O 1
ATOM 1016 N N . VAL A 1 132 ? -12.442 23.717 13.150 1.00 24.48 138 VAL A N 1
ATOM 1017 C CA . VAL A 1 132 ? -11.837 23.556 11.788 1.00 27.98 138 VAL A CA 1
ATOM 1018 C C . VAL A 1 132 ? -12.082 24.791 10.954 1.00 25.55 138 VAL A C 1
ATOM 1019 O O . VAL A 1 132 ? -13.274 25.231 10.843 1.00 27.52 138 VAL A O 1
ATOM 1023 N N . GLU A 1 133 ? -10.986 25.400 10.493 1.00 29.98 139 GLU A N 1
ATOM 1024 C CA . GLU A 1 133 ? -11.049 26.429 9.435 1.00 25.31 139 GLU A CA 1
ATOM 1025 C C . GLU A 1 133 ? -10.375 25.867 8.188 1.00 24.08 139 GLU A C 1
ATOM 1026 O O . GLU A 1 133 ? -9.512 24.965 8.319 1.00 27.53 139 GLU A O 1
ATOM 1032 N N . GLU A 1 134 ? -10.760 26.396 7.037 1.00 29.81 140 GLU A N 1
ATOM 1033 C CA . GLU A 1 134 ? -10.354 25.914 5.699 1.00 30.15 140 GLU A CA 1
ATOM 1034 C C . GLU A 1 134 ? -9.929 27.092 4.809 1.00 34.68 140 GLU A C 1
ATOM 1035 O O . GLU A 1 134 ? -10.642 28.091 4.802 1.00 35.59 140 GLU A O 1
ATOM 1041 N N . CYS A 1 135 ? -8.751 26.981 4.188 1.00 36.65 141 CYS A N 1
ATOM 1042 C CA . CYS A 1 135 ? -8.140 27.985 3.259 1.00 40.38 141 CYS A CA 1
ATOM 1043 C C . CYS A 1 135 ? -9.088 28.108 2.063 1.00 33.76 141 CYS A C 1
ATOM 1044 O O . CYS A 1 135 ? -9.235 27.087 1.313 1.00 40.90 141 CYS A O 1
ATOM 1047 N N . ALA A 1 136 ? -9.715 29.271 1.913 1.00 38.15 142 ALA A N 1
ATOM 1048 C CA . ALA A 1 136 ? -10.532 29.619 0.726 1.00 38.28 142 ALA A CA 1
ATOM 1049 C C . ALA A 1 136 ? -9.704 29.437 -0.562 1.00 49.70 142 ALA A C 1
ATOM 1050 O O . ALA A 1 136 ? -10.322 29.217 -1.609 1.00 45.57 142 ALA A O 1
ATOM 1052 N N . LYS A 1 137 ? -8.364 29.448 -0.495 1.00 54.51 143 LYS A N 1
ATOM 1053 C CA . LYS A 1 137 ? -7.485 29.292 -1.693 1.00 62.74 143 LYS A CA 1
ATOM 1054 C C . LYS A 1 137 ? -7.184 27.818 -1.974 1.00 52.49 143 LYS A C 1
ATOM 1055 O O . LYS A 1 137 ? -7.596 27.353 -3.045 1.00 57.60 143 LYS A O 1
ATOM 1061 N N . CYS A 1 138 ? -6.455 27.127 -1.092 1.00 53.01 144 CYS A N 1
ATOM 1062 C CA . CYS A 1 138 ? -5.898 25.770 -1.346 1.00 46.53 144 CYS A CA 1
ATOM 1063 C C . CYS A 1 138 ? -6.811 24.669 -0.762 1.00 48.85 144 CYS A C 1
ATOM 1064 O O . CYS A 1 138 ? -6.523 23.520 -1.024 1.00 45.57 144 CYS A O 1
ATOM 1067 N N . LYS A 1 139 ? -7.848 25.017 0.017 1.00 54.34 145 LYS A N 1
ATOM 1068 C CA . LYS A 1 139 ? -8.820 24.072 0.656 1.00 51.11 145 LYS A CA 1
ATOM 1069 C C . LYS A 1 139 ? -8.210 23.289 1.822 1.00 48.92 145 LYS A C 1
ATOM 1070 O O . LYS A 1 139 ? -8.926 22.374 2.334 1.00 43.29 145 LYS A O 1
ATOM 1076 N N . THR A 1 140 ? -6.960 23.581 2.186 1.00 42.55 146 THR A N 1
ATOM 1077 C CA . THR A 1 140 ? -6.240 22.952 3.310 1.00 43.71 146 THR A CA 1
ATOM 1078 C C . THR A 1 140 ? -6.976 23.321 4.593 1.00 35.46 146 THR A C 1
ATOM 1079 O O . THR A 1 140 ? -7.243 24.496 4.820 1.00 34.25 146 THR A O 1
ATOM 1083 N N . GLN A 1 141 ? -7.336 22.302 5.348 1.00 31.84 147 GLN A N 1
ATOM 1084 C CA . GLN A 1 141 ? -8.034 22.384 6.641 1.00 33.32 147 GLN A CA 1
ATOM 1085 C C . GLN A 1 141 ? -7.031 22.410 7.786 1.00 30.84 147 GLN A C 1
ATOM 1086 O O . GLN A 1 141 ? -5.922 21.818 7.734 1.00 39.05 147 GLN A O 1
ATOM 1092 N N . TYR A 1 142 ? -7.414 23.132 8.820 1.00 31.19 148 TYR A N 1
ATOM 1093 C CA . TYR A 1 142 ? -6.640 23.259 10.062 1.00 27.66 148 TYR A CA 1
ATOM 1094 C C . TYR A 1 142 ? -7.577 22.878 11.211 1.00 27.47 148 TYR A C 1
ATOM 1095 O O . TYR A 1 142 ? -8.693 23.511 11.342 1.00 27.74 148 TYR A O 1
ATOM 1104 N N . VAL A 1 143 ? -7.121 21.955 12.039 1.00 24.45 149 VAL A N 1
ATOM 1105 C CA . VAL A 1 143 ? -7.958 21.499 13.184 1.00 28.17 149 VAL A CA 1
ATOM 1106 C C . VAL A 1 143 ? -7.369 22.184 14.408 1.00 27.33 149 VAL A C 1
ATOM 1107 O O . VAL A 1 143 ? -6.252 21.785 14.784 1.00 26.60 149 VAL A O 1
ATOM 1111 N N . ARG A 1 144 ? -8.070 23.204 14.955 1.00 26.49 150 ARG A N 1
ATOM 1112 C CA . ARG A 1 144 ? -7.514 24.064 16.034 1.00 22.11 150 ARG A CA 1
ATOM 1113 C C . ARG A 1 144 ? -7.855 23.503 17.409 1.00 19.81 150 ARG A C 1
ATOM 1114 O O . ARG A 1 144 ? -8.776 22.768 17.525 1.00 24.90 150 ARG A O 1
ATOM 1122 N N . ASP A 1 145 ? -7.103 23.931 18.411 1.00 23.72 151 ASP A N 1
ATOM 1123 C CA . ASP A 1 145 ? -7.360 23.589 19.835 1.00 25.22 151 ASP A CA 1
ATOM 1124 C C . ASP A 1 145 ? -8.438 24.477 20.453 1.00 29.32 151 ASP A C 1
ATOM 1125 O O . ASP A 1 145 ? -8.767 24.298 21.655 1.00 30.89 151 ASP A O 1
ATOM 1130 N N . THR A 1 146 ? -8.952 25.451 19.730 1.00 23.90 152 THR A N 1
ATOM 1131 C CA . THR A 1 146 ? -10.028 26.334 20.241 1.00 23.98 152 THR A CA 1
ATOM 1132 C C . THR A 1 146 ? -11.003 26.542 19.118 1.00 24.10 152 THR A C 1
ATOM 1133 O O . THR A 1 146 ? -10.575 26.408 17.913 1.00 26.81 152 THR A O 1
ATOM 1137 N N . VAL A 1 147 ? -12.261 26.882 19.445 1.00 26.64 153 VAL A N 1
ATOM 1138 C CA . VAL A 1 147 ? -13.270 27.104 18.384 1.00 27.02 153 VAL A CA 1
ATOM 1139 C C . VAL A 1 147 ? -12.776 28.247 17.506 1.00 25.80 153 VAL A C 1
ATOM 1140 O O . VAL A 1 147 ? -12.196 29.203 18.049 1.00 30.32 153 VAL A O 1
ATOM 1144 N N . VAL A 1 148 ? -13.007 28.222 16.203 1.00 26.85 154 VAL A N 1
ATOM 1145 C CA . VAL A 1 148 ? -12.316 29.189 15.305 1.00 32.87 154 VAL A CA 1
ATOM 1146 C C . VAL A 1 148 ? -12.860 30.634 15.443 1.00 40.90 154 VAL A C 1
ATOM 1147 O O . VAL A 1 148 ? -12.070 31.599 15.164 1.00 38.34 154 VAL A O 1
ATOM 1151 N N . GLY A 1 149 ? -14.112 30.824 15.886 1.00 34.96 155 GLY A N 1
ATOM 1152 C CA . GLY A 1 149 ? -14.595 32.142 16.374 1.00 38.52 155 GLY A CA 1
ATOM 1153 C C . GLY A 1 149 ? -15.664 32.763 15.499 1.00 40.57 155 GLY A C 1
ATOM 1154 O O . GLY A 1 149 ? -16.206 33.831 15.924 1.00 39.74 155 GLY A O 1
ATOM 1155 N N . THR A 1 150 ? -15.938 32.195 14.308 1.00 37.41 156 THR A N 1
ATOM 1156 C CA . THR A 1 150 ? -16.999 32.647 13.368 1.00 38.63 156 THR A CA 1
ATOM 1157 C C . THR A 1 150 ? -17.893 31.473 12.933 1.00 38.74 156 THR A C 1
ATOM 1158 O O . THR A 1 150 ? -17.468 30.289 13.096 1.00 35.79 156 THR A O 1
ATOM 1162 N N . MET A 1 151 ? -19.099 31.765 12.424 1.00 36.53 157 MET A N 1
ATOM 1163 C CA . MET A 1 151 ? -20.008 30.751 11.843 1.00 36.64 157 MET A CA 1
ATOM 1164 C C . MET A 1 151 ? -20.586 31.309 10.548 1.00 41.92 157 MET A C 1
ATOM 1165 O O . MET A 1 151 ? -20.583 32.549 10.379 1.00 39.66 157 MET A O 1
ATOM 1170 N N . GLY A 1 152 ? -20.966 30.415 9.656 1.00 35.00 158 GLY A N 1
ATOM 1171 C CA . GLY A 1 152 ? -21.532 30.750 8.333 1.00 34.69 158 GLY A CA 1
ATOM 1172 C C . GLY A 1 152 ? -20.522 30.871 7.216 1.00 38.07 158 GLY A C 1
ATOM 1173 O O . GLY A 1 152 ? -20.884 31.565 6.211 1.00 35.67 158 GLY A O 1
ATOM 1174 N N . LEU A 1 153 ? -19.312 30.271 7.338 1.00 33.77 159 LEU A N 1
ATOM 1175 C CA . LEU A 1 153 ? -18.250 30.247 6.301 1.00 33.13 159 LEU A CA 1
ATOM 1176 C C . LEU A 1 153 ? -17.649 31.662 6.117 1.00 38.79 159 LEU A C 1
ATOM 1177 O O . LEU A 1 153 ? -17.251 31.994 4.975 1.00 38.20 159 LEU A O 1
ATOM 1182 N N . LYS A 1 154 ? -17.518 32.421 7.209 1.00 40.65 160 LYS A N 1
ATOM 1183 C CA . LYS A 1 154 ? -16.856 33.763 7.258 1.00 43.06 160 LYS A CA 1
ATOM 1184 C C . LYS A 1 154 ? -15.330 33.658 7.454 1.00 46.98 160 LYS A C 1
ATOM 1185 O O . LYS A 1 154 ? -14.819 32.624 7.956 1.00 35.82 160 LYS A O 1
ATOM 1191 N N . ALA A 1 155 ? -14.607 34.707 7.073 1.00 43.59 161 ALA A N 1
ATOM 1192 C CA . ALA A 1 155 ? -13.162 34.901 7.345 1.00 40.91 161 ALA A CA 1
ATOM 1193 C C . ALA A 1 155 ? -12.924 34.934 8.861 1.00 36.11 161 ALA A C 1
ATOM 1194 O O . ALA A 1 155 ? -13.484 35.803 9.565 1.00 39.15 161 ALA A O 1
ATOM 1196 N N . THR A 1 156 ? -12.072 34.041 9.352 1.00 38.31 162 THR A N 1
ATOM 1197 C CA . THR A 1 156 ? -11.725 34.001 10.794 1.00 37.92 162 THR A CA 1
ATOM 1198 C C . THR A 1 156 ? -10.734 35.120 11.126 1.00 38.24 162 THR A C 1
ATOM 1199 O O . THR A 1 156 ? -10.574 35.398 12.342 1.00 37.90 162 THR A O 1
ATOM 1203 N N . GLY A 1 157 ? -10.048 35.650 10.106 1.00 43.31 163 GLY A N 1
ATOM 1204 C CA . GLY A 1 157 ? -9.011 36.678 10.291 1.00 43.76 163 GLY A CA 1
ATOM 1205 C C . GLY A 1 157 ? -7.614 36.095 10.191 1.00 48.80 163 GLY A C 1
ATOM 1206 O O . GLY A 1 157 ? -6.655 36.889 10.088 1.00 46.63 163 GLY A O 1
ATOM 1207 N N . ARG A 1 158 ? -7.473 34.759 10.182 1.00 41.93 164 ARG A N 1
ATOM 1208 C CA . ARG A 1 158 ? -6.164 34.086 10.025 1.00 40.56 164 ARG A CA 1
ATOM 1209 C C . ARG A 1 158 ? -5.973 33.749 8.542 1.00 40.83 164 ARG A C 1
ATOM 1210 O O . ARG A 1 158 ? -6.989 33.754 7.809 1.00 44.99 164 ARG A O 1
ATOM 1218 N N . LEU A 1 159 ? -4.714 33.528 8.151 1.00 43.74 165 LEU A N 1
ATOM 1219 C CA . LEU A 1 159 ? -4.246 33.249 6.772 1.00 47.20 165 LEU A CA 1
ATOM 1220 C C . LEU A 1 159 ? -3.568 31.883 6.725 1.00 42.50 165 LEU A C 1
ATOM 1221 O O . LEU A 1 159 ? -3.045 31.408 7.736 1.00 51.84 165 LEU A O 1
ATOM 1226 N N . CYS A 1 160 ? -3.547 31.297 5.541 1.00 40.82 166 CYS A N 1
ATOM 1227 C CA . CYS A 1 160 ? -2.986 29.964 5.269 1.00 37.32 166 CYS A CA 1
ATOM 1228 C C . CYS A 1 160 ? -1.451 29.988 5.385 1.00 46.26 166 CYS A C 1
ATOM 1229 O O . CYS A 1 160 ? -0.854 30.985 4.959 1.00 48.33 166 CYS A O 1
ATOM 1232 N N . THR A 1 161 ? -0.855 28.925 5.931 1.00 42.20 167 THR A N 1
ATOM 1233 C CA . THR A 1 161 ? 0.599 28.813 6.234 1.00 42.96 167 THR A CA 1
ATOM 1234 C C . THR A 1 161 ? 1.210 27.650 5.445 1.00 43.13 167 THR A C 1
ATOM 1235 O O . THR A 1 161 ? 2.369 27.232 5.750 1.00 40.22 167 THR A O 1
ATOM 1239 N N . VAL A 1 162 ? 0.480 27.114 4.466 1.00 47.49 168 VAL A N 1
ATOM 1240 C CA . VAL A 1 162 ? 1.022 26.092 3.525 1.00 51.70 168 VAL A CA 1
ATOM 1241 C C . VAL A 1 162 ? 1.987 26.788 2.538 1.00 53.01 168 VAL A C 1
ATOM 1242 O O . VAL A 1 162 ? 1.561 27.736 1.881 1.00 46.38 168 VAL A O 1
ATOM 1246 N N . ALA A 1 163 ? 3.218 26.288 2.384 1.00 58.78 169 ALA A N 1
ATOM 1247 C CA . ALA A 1 163 ? 4.210 26.736 1.364 1.00 66.32 169 ALA A CA 1
ATOM 1248 C C . ALA A 1 163 ? 3.493 27.066 0.042 1.00 70.11 169 ALA A C 1
ATOM 1249 O O . ALA A 1 163 ? 4.055 26.756 -1.034 1.00 74.87 169 ALA A O 1
ATOM 1251 N N . CYS A 1 171 ? 1.050 30.249 0.829 1.00 59.66 177 CYS A N 1
ATOM 1252 C CA . CYS A 1 171 ? -0.281 30.422 0.181 1.00 50.03 177 CYS A CA 1
ATOM 1253 C C . CYS A 1 171 ? -0.973 31.718 0.626 1.00 53.20 177 CYS A C 1
ATOM 1254 O O . CYS A 1 171 ? -1.569 32.390 -0.242 1.00 54.96 177 CYS A O 1
ATOM 1257 N N . ARG A 1 172 ? -0.995 32.013 1.932 1.00 53.35 17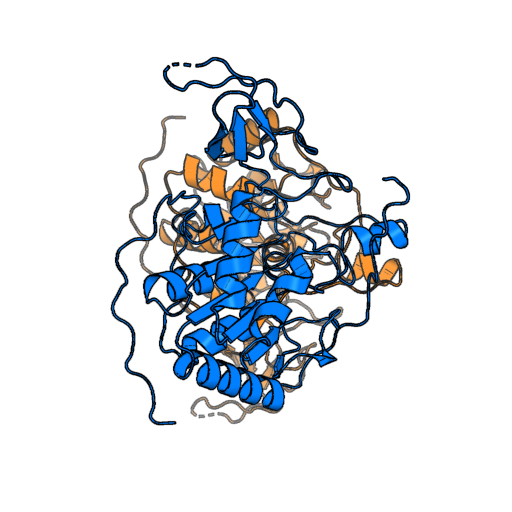8 ARG A N 1
ATOM 1258 C CA . ARG A 1 172 ? -1.573 33.258 2.525 1.00 55.16 178 ARG A CA 1
ATOM 1259 C C . ARG A 1 172 ? -3.062 33.418 2.180 1.00 44.44 178 ARG A C 1
ATOM 1260 O O . ARG A 1 172 ? -3.615 34.510 2.419 1.00 44.80 178 ARG A O 1
ATOM 1268 N N . GLY A 1 173 ? -3.717 32.354 1.719 1.00 51.18 179 GLY A N 1
ATOM 1269 C CA . GLY A 1 173 ? -5.168 32.352 1.476 1.00 50.49 179 GLY A CA 1
ATOM 1270 C C . GLY A 1 173 ? -5.920 32.611 2.774 1.00 47.74 179 GLY A C 1
ATOM 1271 O O . GLY A 1 173 ? -5.346 32.341 3.885 1.00 50.37 179 GLY A O 1
ATOM 1272 N N . GLU A 1 174 ? -7.143 33.108 2.631 1.00 45.22 180 GLU A N 1
ATOM 1273 C CA . GLU A 1 174 ? -8.043 33.548 3.718 1.00 46.53 180 GLU A CA 1
ATOM 1274 C C . GLU A 1 174 ? -8.635 32.287 4.353 1.00 44.44 180 GLU A C 1
ATOM 1275 O O . GLU A 1 174 ? -9.183 31.477 3.596 1.00 40.27 180 GLU A O 1
ATOM 1281 N N . LEU A 1 175 ? -8.449 32.097 5.664 1.00 37.09 181 LEU A N 1
ATOM 1282 C CA . LEU A 1 175 ? -9.059 30.961 6.405 1.00 36.89 181 LEU A CA 1
ATOM 1283 C C . LEU A 1 175 ? -10.506 31.329 6.727 1.00 31.80 181 LEU A C 1
ATOM 1284 O O . LEU A 1 175 ? -10.800 32.480 7.129 1.00 33.10 181 LEU A O 1
ATOM 1289 N N . ARG A 1 176 ? -11.418 30.382 6.540 1.00 31.06 182 ARG A N 1
ATOM 1290 C CA . ARG A 1 176 ? -12.836 30.616 6.867 1.00 31.37 182 ARG A CA 1
ATOM 1291 C C . ARG A 1 176 ? -13.332 29.493 7.768 1.00 32.56 182 ARG A C 1
ATOM 1292 O O . ARG A 1 176 ? -12.802 28.388 7.611 1.00 28.20 182 ARG A O 1
ATOM 1300 N N . ASP A 1 177 ? -14.395 29.729 8.545 1.00 36.93 183 ASP A N 1
ATOM 1301 C CA . ASP A 1 177 ? -15.009 28.637 9.347 1.00 33.12 183 ASP A CA 1
ATOM 1302 C C . ASP A 1 177 ? -15.672 27.634 8.402 1.00 30.06 183 ASP A C 1
ATOM 1303 O O . ASP A 1 177 ? -15.813 27.900 7.148 1.00 33.16 183 ASP A O 1
ATOM 1308 N N . THR A 1 178 ? -15.975 26.442 8.904 1.00 30.83 184 THR A N 1
ATOM 1309 C CA . THR A 1 178 ? -16.709 25.391 8.119 1.00 31.68 184 THR A CA 1
ATOM 1310 C C . THR A 1 178 ? -18.144 25.235 8.628 1.00 27.44 184 THR A C 1
ATOM 1311 O O . THR A 1 178 ? -18.825 24.219 8.317 1.00 28.04 184 THR A O 1
ATOM 1315 N N . ILE A 1 179 ? -18.670 26.181 9.393 1.00 33.82 185 ILE A N 1
ATOM 1316 C CA . ILE A 1 179 ? -20.043 26.035 9.930 1.00 30.39 185 ILE A CA 1
ATOM 1317 C C . ILE A 1 179 ? -21.038 26.554 8.885 1.00 29.38 185 ILE A C 1
ATOM 1318 O O . ILE A 1 179 ? -21.179 27.800 8.743 1.00 35.08 185 ILE A O 1
ATOM 1323 N N . LEU A 1 180 ? -21.866 25.648 8.371 1.00 30.70 186 LEU A N 1
ATOM 1324 C CA . LEU A 1 180 ? -22.876 25.976 7.325 1.00 37.49 186 LEU A CA 1
ATOM 1325 C C . LEU A 1 180 ? -23.948 26.878 7.953 1.00 34.23 186 LEU A C 1
ATOM 1326 O O . LEU A 1 180 ? -24.405 26.572 9.082 1.00 31.89 186 LEU A O 1
ATOM 1331 N N . ASP A 1 181 ? -24.368 27.928 7.264 1.00 40.51 187 ASP A N 1
ATOM 1332 C CA . ASP A 1 181 ? -25.636 28.625 7.602 1.00 37.02 187 ASP A CA 1
ATOM 1333 C C . ASP A 1 181 ? -26.784 27.909 6.874 1.00 39.90 187 ASP A C 1
ATOM 1334 O O . ASP A 1 181 ? -26.526 26.954 6.073 1.00 35.99 187 ASP A O 1
ATOM 1339 N N . TRP A 1 182 ? -28.026 28.287 7.197 1.00 46.89 188 TRP A N 1
ATOM 1340 C CA . TRP A 1 182 ? -29.258 27.610 6.716 1.00 43.04 188 TRP A CA 1
ATOM 1341 C C . TRP A 1 182 ? -29.235 27.444 5.187 1.00 38.81 188 TRP A C 1
ATOM 1342 O O . TRP A 1 182 ? -29.617 26.368 4.730 1.00 46.11 188 TRP A O 1
ATOM 1353 N N . GLU A 1 183 ? -28.704 28.420 4.446 1.00 37.98 189 GLU A N 1
ATOM 1354 C CA . GLU A 1 183 ? -28.807 28.423 2.954 1.00 45.38 189 GLU A CA 1
ATOM 1355 C C . GLU A 1 183 ? -27.615 27.700 2.322 1.00 44.80 189 GLU A C 1
ATOM 1356 O O . GLU A 1 183 ? -27.609 27.583 1.076 1.00 48.04 189 GLU A O 1
ATOM 1362 N N . ASP A 1 184 ? -26.643 27.242 3.124 1.00 40.24 190 ASP A N 1
ATOM 1363 C CA . ASP A 1 184 ? -25.362 26.718 2.581 1.00 40.18 190 ASP A CA 1
ATOM 1364 C C . ASP A 1 184 ? -25.535 25.233 2.285 1.00 39.37 190 ASP A C 1
ATOM 1365 O O . ASP A 1 184 ? -25.913 24.468 3.198 1.00 41.43 190 ASP A O 1
ATOM 1370 N N . SER A 1 185 ? -25.246 24.820 1.056 1.00 41.16 191 SER A N 1
ATOM 1371 C CA . SER A 1 185 ? -25.226 23.392 0.676 1.00 49.26 191 SER A CA 1
ATOM 1372 C C . SER A 1 185 ? -24.051 22.705 1.396 1.00 41.00 191 SER A C 1
ATOM 1373 O O . SER A 1 185 ? -23.095 23.394 1.823 1.00 37.81 191 SER A O 1
ATOM 1376 N N . LEU A 1 186 ? -24.148 21.387 1.517 1.00 40.45 192 LEU A N 1
ATOM 1377 C CA . LEU A 1 186 ? -23.224 20.522 2.309 1.00 32.54 192 LEU A CA 1
ATOM 1378 C C . LEU A 1 186 ? -21.875 20.413 1.606 1.00 35.58 192 LEU A C 1
ATOM 1379 O O . LEU A 1 186 ? -21.816 20.474 0.377 1.00 39.57 192 LEU A O 1
ATOM 1384 N N . PRO A 1 187 ? -20.752 20.319 2.343 1.00 37.52 193 PRO A N 1
ATOM 1385 C CA . PRO A 1 187 ? -19.450 19.996 1.753 1.00 34.13 193 PRO A CA 1
ATOM 1386 C C . PRO A 1 187 ? -19.553 18.763 0.835 1.00 39.13 193 PRO A C 1
ATOM 1387 O O . PRO A 1 187 ? -20.025 17.714 1.284 1.00 35.74 193 PRO A O 1
ATOM 1391 N N . ASP A 1 188 ? -19.137 18.912 -0.433 1.00 46.85 194 ASP A N 1
ATOM 1392 C CA . ASP A 1 188 ? -19.376 17.901 -1.500 1.00 46.24 194 ASP A CA 1
ATOM 1393 C C . ASP A 1 188 ? -18.656 16.591 -1.198 1.00 39.16 194 ASP A C 1
ATOM 1394 O O . ASP A 1 188 ? -19.222 15.541 -1.503 1.00 40.55 194 ASP A O 1
ATOM 1399 N N . ARG A 1 189 ? -17.401 16.662 -0.755 1.00 42.27 195 ARG A N 1
ATOM 1400 C CA . ARG A 1 189 ? -16.568 15.485 -0.427 1.00 41.25 195 ARG A CA 1
ATOM 1401 C C . ARG A 1 189 ? -17.244 14.707 0.710 1.00 38.17 195 ARG A C 1
ATOM 1402 O O . ARG A 1 189 ? -17.404 13.475 0.575 1.00 36.52 195 ARG A O 1
ATOM 1410 N N . ASP A 1 190 ? -17.597 15.391 1.804 1.00 32.88 196 ASP A N 1
ATOM 1411 C CA . ASP A 1 190 ? -18.207 14.728 2.990 1.00 40.55 196 ASP A CA 1
ATOM 1412 C C . ASP A 1 190 ? -19.555 14.116 2.591 1.00 31.37 196 ASP A C 1
ATOM 1413 O O . ASP A 1 190 ? -19.793 12.944 2.897 1.00 30.62 196 ASP A O 1
ATOM 1418 N N . LEU A 1 191 ? -20.372 14.844 1.844 1.00 34.71 197 LEU A N 1
ATOM 1419 C CA . LEU A 1 191 ? -21.699 14.318 1.432 1.00 34.20 197 LEU A CA 1
ATOM 1420 C C . LEU A 1 191 ? -21.515 13.108 0.511 1.00 34.32 197 LEU A C 1
ATOM 1421 O O . LEU A 1 191 ? -22.256 12.137 0.654 1.00 32.57 197 LEU A O 1
ATOM 1426 N N . ALA A 1 192 ? -20.615 13.182 -0.465 1.00 36.70 198 ALA A N 1
ATOM 1427 C CA . ALA A 1 192 ? -20.419 12.090 -1.438 1.00 40.17 198 ALA A CA 1
ATOM 1428 C C . ALA A 1 192 ? -19.927 10.825 -0.713 1.00 36.55 198 ALA A C 1
ATOM 1429 O O . ALA A 1 192 ? -20.492 9.751 -0.956 1.00 30.77 198 ALA A O 1
ATOM 1431 N N . LEU A 1 193 ? -18.958 10.937 0.204 1.00 38.32 199 LEU A N 1
ATOM 1432 C CA . LEU A 1 193 ? -18.461 9.758 0.984 1.00 37.42 199 LEU A CA 1
ATOM 1433 C C . LEU A 1 193 ? -19.585 9.192 1.896 1.00 30.87 199 LEU A C 1
ATOM 1434 O O . LEU A 1 193 ? -19.820 7.971 1.902 1.00 29.27 199 LEU A O 1
ATOM 1439 N N . ALA A 1 194 ? -20.339 10.028 2.584 1.00 30.35 200 ALA A N 1
ATOM 1440 C CA . ALA A 1 194 ? -21.450 9.610 3.470 1.00 33.95 200 ALA A CA 1
ATOM 1441 C C . ALA A 1 194 ? -22.494 8.837 2.657 1.00 31.85 200 ALA A C 1
ATOM 1442 O O . ALA A 1 194 ? -22.920 7.791 3.092 1.00 30.73 200 ALA A O 1
ATOM 1444 N N . ASP A 1 195 ? -22.895 9.382 1.504 1.00 32.53 201 ASP A N 1
ATOM 1445 C CA . ASP A 1 195 ? -23.895 8.756 0.598 1.00 31.60 201 ASP A CA 1
ATOM 1446 C C . ASP A 1 195 ? -23.372 7.381 0.153 1.00 25.44 201 ASP A C 1
ATOM 1447 O O . ASP A 1 195 ? -24.119 6.391 0.180 1.00 30.40 201 ASP A O 1
ATOM 1452 N N . GLU A 1 196 ? -22.116 7.336 -0.302 1.00 28.48 202 GLU A N 1
ATOM 1453 C CA . GLU A 1 196 ? -21.483 6.087 -0.816 1.00 29.45 202 GLU A CA 1
ATOM 1454 C C . GLU A 1 196 ? -21.465 5.052 0.313 1.00 30.52 202 GLU A C 1
ATOM 1455 O O . GLU A 1 196 ? -22.028 3.951 0.169 1.00 32.66 202 GLU A O 1
ATOM 1461 N N . ALA A 1 197 ? -20.977 5.457 1.481 1.00 29.55 203 ALA A N 1
ATOM 1462 C CA . ALA A 1 197 ? -21.012 4.602 2.685 1.00 28.88 203 ALA A CA 1
ATOM 1463 C C . ALA A 1 197 ? -22.425 4.091 2.985 1.00 27.07 203 ALA A C 1
ATOM 1464 O O . ALA A 1 197 ? -22.600 2.865 3.268 1.00 25.84 203 ALA A O 1
ATOM 1466 N N . SER A 1 198 ? -23.446 4.960 2.947 1.00 26.75 204 SER A N 1
ATOM 1467 C CA . SER A 1 198 ? -24.842 4.649 3.342 1.00 26.33 204 SER A CA 1
ATOM 1468 C C . SER A 1 198 ? -25.435 3.670 2.318 1.00 28.43 204 SER A C 1
ATOM 1469 O O . SER A 1 198 ? -25.999 2.683 2.752 1.00 31.17 204 SER A O 1
ATOM 1472 N N . ARG A 1 199 ? -25.220 3.918 1.023 1.00 34.08 205 ARG A N 1
ATOM 1473 C CA . ARG A 1 199 ? -25.756 3.058 -0.076 1.00 35.81 205 ARG A CA 1
ATOM 1474 C C . ARG A 1 199 ? -25.187 1.630 0.007 1.00 38.52 205 ARG A C 1
ATOM 1475 O O . ARG A 1 199 ? -25.955 0.642 -0.202 1.00 36.55 205 ARG A O 1
ATOM 1483 N N . ASN A 1 200 ? -23.888 1.526 0.307 1.00 36.21 206 ASN A N 1
ATOM 1484 C CA . ASN A 1 200 ? -23.082 0.280 0.372 1.00 37.10 206 ASN A CA 1
ATOM 1485 C C . ASN A 1 200 ? -23.328 -0.484 1.688 1.00 31.50 206 ASN A C 1
ATOM 1486 O O . ASN A 1 200 ? -23.037 -1.702 1.759 1.00 37.90 206 ASN A O 1
ATOM 1491 N N . ALA A 1 201 ? -23.842 0.167 2.744 1.00 35.28 207 ALA A N 1
ATOM 1492 C CA . ALA A 1 201 ? -24.020 -0.471 4.064 1.00 34.51 207 ALA A CA 1
ATOM 1493 C C . ALA A 1 201 ? -25.129 -1.540 4.026 1.00 33.55 207 ALA A C 1
ATOM 1494 O O . ALA A 1 201 ? -26.128 -1.345 3.336 1.00 37.63 207 ALA A O 1
ATOM 1496 N N . ASP A 1 202 ? -25.019 -2.594 4.821 1.00 32.55 208 ASP A N 1
ATOM 1497 C CA . ASP A 1 202 ? -26.141 -3.524 5.073 1.00 36.82 208 ASP A CA 1
ATOM 1498 C C . ASP A 1 202 ? -26.696 -3.231 6.461 1.00 36.63 208 ASP A C 1
ATOM 1499 O O . ASP A 1 202 ? -27.746 -3.748 6.802 1.00 34.45 208 ASP A O 1
ATOM 1504 N N . LEU A 1 203 ? -26.022 -2.380 7.226 1.00 25.78 209 LEU A N 1
ATOM 1505 C CA . LEU A 1 203 ? -26.604 -1.949 8.527 1.00 23.95 209 LEU A CA 1
ATOM 1506 C C . LEU A 1 203 ? -26.264 -0.460 8.743 1.00 24.18 209 LEU A C 1
ATOM 1507 O O . LEU A 1 203 ? -25.067 -0.095 8.732 1.00 27.06 209 LEU A O 1
ATOM 1512 N N . SER A 1 204 ? -27.263 0.392 8.922 1.00 23.65 210 SER A N 1
ATOM 1513 C CA . SER A 1 204 ? -27.165 1.854 9.312 1.00 24.54 210 SER A CA 1
ATOM 1514 C C . SER A 1 204 ? -27.856 1.979 10.674 1.00 24.46 210 SER A C 1
ATOM 1515 O O . SER A 1 204 ? -29.006 1.445 10.840 1.00 25.91 210 SER A O 1
ATOM 1518 N N . ILE A 1 205 ? -27.117 2.505 11.638 1.00 24.70 211 ILE A N 1
ATOM 1519 C CA . ILE A 1 205 ? -27.520 2.773 13.072 1.00 20.62 211 ILE A CA 1
ATOM 1520 C C . ILE A 1 205 ? -27.494 4.285 13.331 1.00 16.82 211 ILE A C 1
ATOM 1521 O O . ILE A 1 205 ? -26.442 4.963 13.032 1.00 23.30 211 ILE A O 1
ATOM 1526 N N . THR A 1 206 ? -28.618 4.872 13.770 1.00 20.29 212 THR A N 1
ATOM 1527 C CA . THR A 1 206 ? -28.766 6.296 14.013 1.00 19.75 212 THR A CA 1
ATOM 1528 C C . THR A 1 206 ? -28.717 6.433 15.555 1.00 19.30 212 THR A C 1
ATOM 1529 O O . THR A 1 206 ? -29.249 5.560 16.205 1.00 23.43 212 THR A O 1
ATOM 1533 N N . LEU A 1 207 ? -27.929 7.394 16.000 1.00 20.56 213 LEU A N 1
ATOM 1534 C CA . LEU A 1 207 ? -27.741 7.664 17.481 1.00 17.48 213 LEU A CA 1
ATOM 1535 C C . LEU A 1 207 ? -28.066 9.130 17.716 1.00 17.44 213 LEU A C 1
ATOM 1536 O O . LEU A 1 207 ? -27.190 10.048 17.265 1.00 20.67 213 LEU A O 1
ATOM 1541 N N . GLY A 1 208 ? -29.102 9.496 18.496 1.00 19.08 214 GLY A N 1
ATOM 1542 C CA . GLY A 1 208 ? -29.330 10.903 18.922 1.00 23.41 214 GLY A CA 1
ATOM 1543 C C . GLY A 1 208 ? -29.446 11.856 17.771 1.00 23.10 214 GLY A C 1
ATOM 1544 O O . GLY A 1 208 ? -28.905 12.902 17.917 1.00 19.68 214 GLY A O 1
ATOM 1545 N N . THR A 1 209 ? -30.187 11.495 16.697 1.00 20.98 215 THR A N 1
ATOM 1546 C CA . THR A 1 209 ? -30.677 12.453 15.682 1.00 25.13 215 THR A CA 1
ATOM 1547 C C . THR A 1 209 ? -32.168 12.191 15.382 1.00 19.85 215 THR A C 1
ATOM 1548 O O . THR A 1 209 ? -32.584 11.026 15.361 1.00 18.88 215 THR A O 1
ATOM 1552 N N . SER A 1 210 ? -32.933 13.256 15.280 1.00 24.18 216 SER A N 1
ATOM 1553 C CA . SER A 1 210 ? -34.370 13.281 14.966 1.00 23.76 216 SER A CA 1
ATOM 1554 C C . SER A 1 210 ? -34.555 13.084 13.431 1.00 22.37 216 SER A C 1
ATOM 1555 O O . SER A 1 210 ? -35.679 12.906 13.025 1.00 25.52 216 SER A O 1
ATOM 1558 N N . LEU A 1 211 ? -33.475 13.170 12.652 1.00 24.17 217 LEU A N 1
ATOM 1559 C CA . LEU A 1 211 ? -33.471 12.828 11.189 1.00 23.10 217 LEU A CA 1
ATOM 1560 C C . LEU A 1 211 ? -34.409 13.774 10.377 1.00 25.41 217 LEU A C 1
ATOM 1561 O O . LEU A 1 211 ? -34.800 13.419 9.221 1.00 27.85 217 LEU A O 1
ATOM 1566 N N . GLN A 1 212 ? -34.564 15.030 10.787 1.00 24.54 218 GLN A N 1
ATOM 1567 C CA . GLN A 1 212 ? -35.455 16.048 10.217 1.00 30.11 218 GLN A CA 1
ATOM 1568 C C . GLN A 1 212 ? -34.744 16.871 9.139 1.00 32.34 218 GLN A C 1
ATOM 1569 O O . GLN A 1 212 ? -35.482 17.552 8.445 1.00 30.34 218 GLN A O 1
ATOM 1575 N N . ILE A 1 213 ? -33.401 16.880 9.045 1.00 26.81 219 ILE A N 1
ATOM 1576 C CA . ILE A 1 213 ? -32.666 17.715 8.070 1.00 27.70 219 ILE A CA 1
ATOM 1577 C C . ILE A 1 213 ? -32.426 16.891 6.819 1.00 32.71 219 ILE A C 1
ATOM 1578 O O . ILE A 1 213 ? -31.868 15.792 6.933 1.00 41.60 219 ILE A O 1
ATOM 1583 N N . ARG A 1 214 ? -32.752 17.457 5.666 1.00 34.53 220 ARG A N 1
ATOM 1584 C CA . ARG A 1 214 ? -32.334 16.976 4.324 1.00 38.23 220 ARG A CA 1
ATOM 1585 C C . ARG A 1 214 ? -31.022 17.632 3.907 1.00 37.44 220 ARG A C 1
ATOM 1586 O O . ARG A 1 214 ? -30.865 18.838 4.060 1.00 38.11 220 ARG A O 1
ATOM 1594 N N . PRO A 1 215 ? -30.102 16.883 3.264 1.00 33.42 221 PRO A N 1
ATOM 1595 C CA . PRO A 1 215 ? -30.269 15.446 3.062 1.00 32.90 221 PRO A CA 1
ATOM 1596 C C . PRO A 1 215 ? -29.721 14.570 4.202 1.00 32.22 221 PRO A C 1
ATOM 1597 O O . PRO A 1 215 ? -29.956 13.354 4.197 1.00 29.71 221 PRO A O 1
ATOM 1601 N N . SER A 1 216 ? -29.038 15.196 5.165 1.00 35.24 222 SER A N 1
ATOM 1602 C CA . SER A 1 216 ? -28.315 14.498 6.263 1.00 35.84 222 SER A CA 1
ATOM 1603 C C . SER A 1 216 ? -29.168 13.335 6.835 1.00 25.70 222 SER A C 1
ATOM 1604 O O . SER A 1 216 ? -28.705 12.131 6.908 1.00 26.18 222 SER A O 1
ATOM 1607 N N . GLY A 1 217 ? -30.393 13.664 7.299 1.00 27.65 223 GLY A N 1
ATOM 1608 C CA . GLY A 1 217 ? -31.346 12.741 7.951 1.00 26.33 223 GLY A CA 1
ATOM 1609 C C . GLY A 1 217 ? -31.878 11.675 7.016 1.00 27.29 223 GLY A C 1
ATOM 1610 O O . GLY A 1 217 ? -32.419 10.707 7.446 1.00 28.20 223 GLY A O 1
ATOM 1611 N N . ASN A 1 218 ? -31.688 11.856 5.715 1.00 27.58 224 ASN A N 1
ATOM 1612 C CA . ASN A 1 218 ? -32.203 10.910 4.699 1.00 26.33 224 ASN A CA 1
ATOM 1613 C C . ASN A 1 218 ? -31.163 9.848 4.356 1.00 24.44 224 ASN A C 1
ATOM 1614 O O . ASN A 1 218 ? -31.565 8.772 3.885 1.00 32.11 224 ASN A O 1
ATOM 1619 N N . LEU A 1 219 ? -29.871 10.113 4.633 1.00 25.83 225 LEU A N 1
ATOM 1620 C CA . LEU A 1 219 ? -28.790 9.144 4.318 1.00 30.05 225 LEU A CA 1
ATOM 1621 C C . LEU A 1 219 ? -29.106 7.749 4.859 1.00 28.69 225 LEU A C 1
ATOM 1622 O O . LEU A 1 219 ? -28.962 6.764 4.135 1.00 33.45 225 LEU A O 1
ATOM 1627 N N . PRO A 1 220 ? -29.493 7.540 6.138 1.00 28.69 226 PRO A N 1
ATOM 1628 C CA . PRO A 1 220 ? -29.774 6.198 6.617 1.00 33.78 226 PRO A CA 1
ATOM 1629 C C . PRO A 1 220 ? -30.821 5.424 5.802 1.00 31.65 226 PRO A C 1
ATOM 1630 O O . PRO A 1 220 ? -30.806 4.184 5.903 1.00 34.19 226 PRO A O 1
ATOM 1634 N N . LEU A 1 221 ? -31.724 6.113 5.091 1.00 31.72 227 LEU A N 1
ATOM 1635 C CA . LEU A 1 221 ? -32.771 5.462 4.241 1.00 34.72 227 LEU A CA 1
ATOM 1636 C C . LEU A 1 221 ? -32.119 4.800 3.017 1.00 34.41 227 LEU A C 1
ATOM 1637 O O . LEU A 1 221 ? -32.627 3.723 2.620 1.00 37.93 227 LEU A O 1
ATOM 1642 N N . ALA A 1 222 ? -30.994 5.323 2.538 1.00 37.20 228 ALA A N 1
ATOM 1643 C CA . ALA A 1 222 ? -30.212 4.757 1.401 1.00 36.59 228 ALA A CA 1
ATOM 1644 C C . ALA A 1 222 ? -29.784 3.312 1.713 1.00 45.92 228 ALA A C 1
ATOM 1645 O O . ALA A 1 222 ? -29.677 2.510 0.766 1.00 40.18 228 ALA A O 1
ATOM 1647 N N . THR A 1 223 ? -29.525 2.982 2.991 1.00 35.59 229 THR A N 1
ATOM 1648 C CA . THR A 1 223 ? -29.185 1.629 3.451 1.00 33.85 229 THR A CA 1
ATOM 1649 C C . THR A 1 223 ? -30.349 0.655 3.141 1.00 39.34 229 THR A C 1
ATOM 1650 O O . THR A 1 223 ? -30.078 -0.516 2.785 1.00 41.89 229 THR A O 1
ATOM 1654 N N . LYS A 1 224 ? -31.590 1.083 3.317 1.00 38.53 230 LYS A N 1
ATOM 1655 C CA . LYS A 1 224 ? -32.804 0.276 2.997 1.00 45.32 230 LYS A CA 1
ATOM 1656 C C . LYS A 1 224 ? -32.797 -0.223 1.542 1.00 52.87 230 LYS A C 1
ATOM 1657 O O . LYS A 1 224 ? -33.385 -1.299 1.306 1.00 41.98 230 LYS A O 1
ATOM 1663 N N . ARG A 1 225 ? -32.168 0.505 0.609 1.00 58.40 231 ARG A N 1
ATOM 1664 C CA . ARG A 1 225 ? -31.921 0.065 -0.798 1.00 59.02 231 ARG A CA 1
ATOM 1665 C C . ARG A 1 225 ? -31.114 -1.240 -0.765 1.00 64.74 231 ARG A C 1
ATOM 1666 O O . ARG A 1 225 ? -30.091 -1.296 -0.068 1.00 72.48 231 ARG A O 1
ATOM 1674 N N . ARG A 1 226 ? -31.564 -2.259 -1.497 1.00 63.75 232 ARG A N 1
ATOM 1675 C CA . ARG A 1 226 ? -30.867 -3.566 -1.645 1.00 60.13 232 ARG A CA 1
ATOM 1676 C C . ARG A 1 226 ? -30.969 -4.319 -0.316 1.00 59.13 232 ARG A C 1
ATOM 1677 O O . ARG A 1 226 ? -30.175 -5.254 -0.096 1.00 58.26 232 ARG A O 1
ATOM 1685 N N . GLY A 1 227 ? -31.955 -3.957 0.508 1.00 53.53 233 GLY A N 1
ATOM 1686 C CA . GLY A 1 227 ? -32.396 -4.765 1.658 1.00 46.28 233 GLY A CA 1
ATOM 1687 C C . GLY A 1 227 ? -31.482 -4.616 2.855 1.00 37.53 233 GLY A C 1
ATOM 1688 O O . GLY A 1 227 ? -31.387 -5.544 3.652 1.00 38.93 233 GLY A O 1
ATOM 1689 N N . GLY A 1 228 ? -30.814 -3.477 3.012 1.00 37.46 234 GLY A N 1
ATOM 1690 C CA . GLY A 1 228 ? -30.094 -3.200 4.266 1.00 34.25 234 GLY A CA 1
ATOM 1691 C C . GLY A 1 228 ? -31.044 -2.998 5.407 1.00 33.82 234 GLY A C 1
ATOM 1692 O O . GLY A 1 228 ? -32.272 -2.756 5.149 1.00 34.22 234 GLY A O 1
ATOM 1693 N N . ARG A 1 229 ? -30.518 -3.119 6.634 1.00 33.64 235 ARG A N 1
ATOM 1694 C CA . ARG A 1 229 ? -31.260 -2.884 7.880 1.00 30.71 235 ARG A CA 1
ATOM 1695 C C . ARG A 1 229 ? -30.953 -1.481 8.435 1.00 27.20 235 ARG A C 1
ATOM 1696 O O . ARG A 1 229 ? -29.887 -0.842 8.071 1.00 29.13 235 ARG A O 1
ATOM 1704 N N . LEU A 1 230 ? -31.965 -0.939 9.113 1.00 30.75 236 LEU A N 1
ATOM 1705 C CA . LEU A 1 230 ? -31.929 0.389 9.749 1.00 26.30 236 LEU A CA 1
ATOM 1706 C C . LEU A 1 230 ? -32.352 0.262 11.211 1.00 26.89 236 LEU A C 1
ATOM 1707 O O . LEU A 1 230 ? -33.452 -0.278 11.536 1.00 28.68 236 LEU A O 1
ATOM 1712 N N . VAL A 1 231 ? -31.465 0.750 12.069 1.00 25.98 237 VAL A N 1
ATOM 1713 C CA . VAL A 1 231 ? -31.714 0.782 13.528 1.00 20.88 237 VAL A CA 1
ATOM 1714 C C . VAL A 1 231 ? -31.702 2.284 13.929 1.00 19.82 237 VAL A C 1
ATOM 1715 O O . VAL A 1 231 ? -30.726 2.999 13.568 1.00 23.02 237 VAL A O 1
ATOM 1719 N N . ILE A 1 232 ? -32.691 2.742 14.695 1.00 25.39 238 ILE A N 1
ATOM 1720 C CA . ILE A 1 232 ? -32.752 4.133 15.208 1.00 21.50 238 ILE A CA 1
ATOM 1721 C C . ILE A 1 232 ? -32.703 4.133 16.758 1.00 21.58 238 ILE A C 1
ATOM 1722 O O . ILE A 1 232 ? -33.601 3.631 17.432 1.00 27.42 238 ILE A O 1
ATOM 1727 N N . VAL A 1 233 ? -31.679 4.733 17.323 1.00 20.19 239 VAL A N 1
ATOM 1728 C CA . VAL A 1 233 ? -31.642 4.906 18.813 1.00 18.51 239 VAL A CA 1
ATOM 1729 C C . VAL A 1 233 ? -31.892 6.378 19.058 1.00 23.57 239 VAL A C 1
ATOM 1730 O O . VAL A 1 233 ? -31.090 7.186 18.557 1.00 22.39 239 VAL A O 1
ATOM 1734 N N . ASN A 1 234 ? -32.937 6.718 19.843 1.00 22.93 240 ASN A N 1
ATOM 1735 C CA . ASN A 1 234 ? -33.370 8.131 20.067 1.00 20.92 240 ASN A CA 1
ATOM 1736 C C . ASN A 1 234 ? -34.405 8.152 21.191 1.00 26.56 240 ASN A C 1
ATOM 1737 O O . ASN A 1 234 ? -35.324 7.201 21.185 1.00 25.95 240 ASN A O 1
ATOM 1742 N N . LEU A 1 235 ? -34.319 9.141 22.069 1.00 26.32 241 LEU A N 1
ATOM 1743 C CA . LEU A 1 235 ? -35.368 9.372 23.103 1.00 24.80 241 LEU A CA 1
ATOM 1744 C C . LEU A 1 235 ? -36.688 9.873 22.479 1.00 25.78 241 LEU A C 1
ATOM 1745 O O . LEU A 1 235 ? -37.738 9.319 22.879 1.00 30.52 241 LEU A O 1
ATOM 1750 N N . GLN A 1 236 ? -36.651 10.736 21.477 1.00 27.24 242 GLN A N 1
ATOM 1751 C CA . GLN A 1 236 ? -37.880 11.286 20.823 1.00 27.89 242 GLN A CA 1
ATOM 1752 C C . GLN A 1 236 ? -38.206 10.461 19.577 1.00 26.97 242 GLN A C 1
ATOM 1753 O O . GLN A 1 236 ? -37.367 9.731 19.108 1.00 23.43 242 GLN A O 1
ATOM 1759 N N . PRO A 1 237 ? -39.438 10.513 19.070 1.00 29.85 243 PRO A N 1
ATOM 1760 C CA . PRO A 1 237 ? -39.724 10.071 17.708 1.00 25.01 243 PRO A CA 1
ATOM 1761 C C . PRO A 1 237 ? -38.736 10.754 16.756 1.00 29.40 243 PRO A C 1
ATOM 1762 O O . PRO A 1 237 ? -38.313 11.845 17.038 1.00 29.61 243 PRO A O 1
ATOM 1766 N N . THR A 1 238 ? -38.538 10.150 15.588 1.00 23.85 244 THR A N 1
ATOM 1767 C CA . THR A 1 238 ? -37.710 10.680 14.485 1.00 27.58 244 THR A CA 1
ATOM 1768 C C . THR A 1 238 ? -38.529 10.633 13.214 1.00 23.12 244 THR A C 1
ATOM 1769 O O . THR A 1 238 ? -39.543 9.733 13.232 1.00 27.61 244 THR A O 1
ATOM 1773 N N . LYS A 1 239 ? -38.075 11.419 12.229 1.00 29.76 245 LYS A N 1
ATOM 1774 C CA . LYS A 1 239 ? -38.691 11.540 10.874 1.00 29.66 245 LYS A CA 1
ATOM 1775 C C . LYS A 1 239 ? -38.888 10.149 10.257 1.00 27.84 245 LYS A C 1
ATOM 1776 O O . LYS A 1 239 ? -39.976 9.854 9.731 1.00 31.94 245 LYS A O 1
ATOM 1782 N N . HIS A 1 240 ? -37.959 9.225 10.394 1.00 25.80 246 HIS A N 1
ATOM 1783 C CA . HIS A 1 240 ? -38.038 7.928 9.673 1.00 29.94 246 HIS A CA 1
ATOM 1784 C C . HIS A 1 240 ? -38.393 6.723 10.522 1.00 28.31 246 HIS A C 1
ATOM 1785 O O . HIS A 1 240 ? -38.009 5.613 10.078 1.00 25.17 246 HIS A O 1
ATOM 1792 N N . ASP A 1 241 ? -38.952 6.903 11.719 1.00 29.54 247 ASP A N 1
ATOM 1793 C CA . ASP A 1 241 ? -39.365 5.808 12.623 1.00 32.93 247 ASP A CA 1
ATOM 1794 C C . ASP A 1 241 ? -40.025 4.674 11.816 1.00 29.90 247 ASP A C 1
ATOM 1795 O O . ASP A 1 241 ? -39.650 3.489 12.027 1.00 27.22 247 ASP A O 1
ATOM 1800 N N . ARG A 1 242 ? -40.936 4.975 10.886 1.00 31.14 248 ARG A N 1
ATOM 1801 C CA . ARG A 1 242 ? -41.713 3.889 10.218 1.00 35.08 248 ARG A CA 1
ATOM 1802 C C . ARG A 1 242 ? -40.795 2.991 9.381 1.00 30.34 248 ARG A C 1
ATOM 1803 O O . ARG A 1 242 ? -41.189 1.802 9.215 1.00 34.83 248 ARG A O 1
ATOM 1811 N N . HIS A 1 243 ? -39.643 3.489 8.939 1.00 37.23 249 HIS A N 1
ATOM 1812 C CA . HIS A 1 243 ? -38.652 2.779 8.092 1.00 36.13 249 HIS A CA 1
ATOM 1813 C C . HIS A 1 243 ? -37.700 1.924 8.936 1.00 28.54 249 HIS A C 1
ATOM 1814 O O . HIS A 1 243 ? -36.991 1.130 8.328 1.00 34.20 249 HIS A O 1
ATOM 1821 N N . ALA A 1 244 ? -37.686 2.011 10.276 1.00 29.69 250 ALA A N 1
ATOM 1822 C CA . ALA A 1 244 ? -36.715 1.295 11.136 1.00 32.67 250 ALA A CA 1
ATOM 1823 C C . ALA A 1 244 ? -37.066 -0.184 11.278 1.00 32.72 250 ALA A C 1
ATOM 1824 O O . ALA A 1 244 ? -38.243 -0.566 11.471 1.00 30.44 250 ALA A O 1
ATOM 1826 N N . ASP A 1 245 ? -36.050 -1.023 11.175 1.00 27.72 251 ASP A N 1
ATOM 1827 C CA . ASP A 1 245 ? -36.121 -2.436 11.561 1.00 25.26 251 ASP A CA 1
ATOM 1828 C C . ASP A 1 245 ? -36.176 -2.522 13.079 1.00 30.71 251 ASP A C 1
ATOM 1829 O O . ASP A 1 245 ? -36.838 -3.426 13.603 1.00 30.34 251 ASP A O 1
ATOM 1834 N N . LEU A 1 246 ? -35.610 -1.550 13.775 1.00 27.02 252 LEU A N 1
ATOM 1835 C CA . LEU A 1 246 ? -35.532 -1.622 15.263 1.00 27.79 252 LEU A CA 1
ATOM 1836 C C . LEU A 1 246 ? -35.432 -0.170 15.773 1.00 29.74 252 LEU A C 1
ATOM 1837 O O . LEU A 1 246 ? -34.626 0.659 15.183 1.00 29.41 252 LEU A O 1
ATOM 1842 N N . ARG A 1 247 ? -36.233 0.186 16.779 1.00 30.71 253 ARG A N 1
ATOM 1843 C CA . ARG A 1 247 ? -36.237 1.517 17.408 1.00 28.51 253 ARG A CA 1
ATOM 1844 C C . ARG A 1 247 ? -35.911 1.255 18.864 1.00 27.47 253 ARG A C 1
ATOM 1845 O O . ARG A 1 247 ? -36.600 0.471 19.469 1.00 26.14 253 ARG A O 1
ATOM 1853 N N . ILE A 1 248 ? -34.847 1.837 19.336 1.00 23.69 254 ILE A N 1
ATOM 1854 C CA . ILE A 1 248 ? -34.487 1.781 20.767 1.00 25.10 254 ILE A CA 1
ATOM 1855 C C . ILE A 1 248 ? -34.643 3.180 21.360 1.00 27.29 254 ILE A C 1
ATOM 1856 O O . ILE A 1 248 ? -33.951 4.187 20.898 1.00 26.53 254 ILE A O 1
ATOM 1861 N N . HIS A 1 249 ? -35.585 3.300 22.318 1.00 27.77 255 HIS A N 1
ATOM 1862 C CA . HIS A 1 249 ? -35.918 4.511 23.094 1.00 25.84 255 HIS A CA 1
ATOM 1863 C C . HIS A 1 249 ? -35.187 4.477 24.445 1.00 26.59 255 HIS A C 1
ATOM 1864 O O . HIS A 1 249 ? -35.741 3.967 25.518 1.00 26.27 255 HIS A O 1
ATOM 1871 N N . GLY A 1 250 ? -33.955 5.028 24.470 1.00 23.59 256 GLY A N 1
ATOM 1872 C CA . GLY A 1 250 ? -33.249 5.048 25.759 1.00 23.63 256 GLY A CA 1
ATOM 1873 C C . GLY A 1 250 ? -32.058 5.942 25.634 1.00 22.96 256 GLY A C 1
ATOM 1874 O O . GLY A 1 250 ? -31.820 6.454 24.495 1.00 25.25 256 GLY A O 1
ATOM 1875 N N . TYR A 1 251 ? -31.290 6.108 26.696 1.00 27.40 257 TYR A N 1
ATOM 1876 C CA . TYR A 1 251 ? -30.092 6.982 26.625 1.00 25.72 257 TYR A CA 1
ATOM 1877 C C . TYR A 1 251 ? -28.986 6.354 25.779 1.00 24.21 257 TYR A C 1
ATOM 1878 O O . TYR A 1 251 ? -28.777 5.135 25.947 1.00 21.13 257 TYR A O 1
ATOM 1887 N N . VAL A 1 252 ? -28.378 7.125 24.870 1.00 27.08 258 VAL A N 1
ATOM 1888 C CA . VAL A 1 252 ? -27.450 6.480 23.899 1.00 25.78 258 VAL A CA 1
ATOM 1889 C C . VAL A 1 252 ? -26.250 5.876 24.637 1.00 22.32 258 VAL A C 1
ATOM 1890 O O . VAL A 1 252 ? -25.889 4.759 24.265 1.00 22.66 258 VAL A O 1
ATOM 1894 N N . ASP A 1 253 ? -25.807 6.446 25.766 1.00 23.26 259 ASP A N 1
ATOM 1895 C CA . ASP A 1 253 ? -24.682 5.865 26.593 1.00 23.38 259 ASP A CA 1
ATOM 1896 C C . ASP A 1 253 ? -25.111 4.515 27.177 1.00 25.26 259 ASP A C 1
ATOM 1897 O O . ASP A 1 253 ? -24.251 3.585 27.156 1.00 23.32 259 ASP A O 1
ATOM 1902 N N . GLU A 1 254 ? -26.328 4.394 27.728 1.00 23.67 260 GLU A N 1
ATOM 1903 C CA . GLU A 1 254 ? -26.856 3.100 28.250 1.00 25.99 260 GLU A CA 1
ATOM 1904 C C . GLU A 1 254 ? -26.874 2.077 27.140 1.00 26.69 260 GLU A C 1
ATOM 1905 O O . GLU A 1 254 ? -26.369 0.961 27.333 1.00 31.95 260 GLU A O 1
ATOM 1911 N N . VAL A 1 255 ? -27.415 2.448 25.991 1.00 27.20 261 VAL A N 1
ATOM 1912 C CA . VAL A 1 255 ? -27.536 1.520 24.840 1.00 25.93 261 VAL A CA 1
ATOM 1913 C C . VAL A 1 255 ? -26.135 1.073 24.411 1.00 22.41 261 VAL A C 1
ATOM 1914 O O . VAL A 1 255 ? -25.912 -0.080 24.302 1.00 20.43 261 VAL A O 1
ATOM 1918 N N . MET A 1 256 ? -25.190 1.993 24.162 1.00 21.00 262 MET A N 1
ATOM 1919 C CA . MET A 1 256 ? -23.814 1.722 23.686 1.00 22.36 262 MET A CA 1
ATOM 1920 C C . MET A 1 256 ? -22.984 1.002 24.744 1.00 20.28 262 MET A C 1
ATOM 1921 O O . MET A 1 256 ? -22.289 0.125 24.398 1.00 23.95 262 MET A O 1
ATOM 1926 N N . THR A 1 257 ? -23.133 1.237 26.072 1.00 21.59 263 THR A N 1
ATOM 1927 C CA . THR A 1 257 ? -22.336 0.470 27.024 1.00 21.54 263 THR A CA 1
ATOM 1928 C C . THR A 1 257 ? -22.740 -0.985 27.007 1.00 24.83 263 THR A C 1
ATOM 1929 O O . THR A 1 257 ? -21.900 -1.897 26.975 1.00 25.88 263 THR A O 1
ATOM 1933 N N . ARG A 1 258 ? -24.034 -1.226 26.976 1.00 24.91 264 ARG A N 1
ATOM 1934 C CA . ARG A 1 258 ? -24.611 -2.584 26.895 1.00 25.34 264 ARG A CA 1
ATOM 1935 C C . ARG A 1 258 ? -24.208 -3.303 25.614 1.00 24.29 264 ARG A C 1
ATOM 1936 O O . ARG A 1 258 ? -23.894 -4.445 25.739 1.00 25.73 264 ARG A O 1
ATOM 1944 N N . LEU A 1 259 ? -24.240 -2.634 24.463 1.00 20.43 265 LEU A N 1
ATOM 1945 C CA . LEU A 1 259 ? -23.838 -3.154 23.160 1.00 22.35 265 LEU A CA 1
ATOM 1946 C C . LEU A 1 259 ? -22.379 -3.589 23.248 1.00 20.11 265 LEU A C 1
ATOM 1947 O O . LEU A 1 259 ? -22.115 -4.713 22.865 1.00 23.26 265 LEU A O 1
ATOM 1952 N N . MET A 1 260 ? -21.515 -2.708 23.763 1.00 23.43 266 MET A N 1
ATOM 1953 C CA . MET A 1 260 ? -20.068 -3.016 23.837 1.00 28.27 266 MET A CA 1
ATOM 1954 C C . MET A 1 260 ? -19.884 -4.264 24.732 1.00 28.51 266 MET A C 1
ATOM 1955 O O . MET A 1 260 ? -19.084 -5.137 24.401 1.00 26.55 266 MET A O 1
ATOM 1960 N N . LYS A 1 261 ? -20.581 -4.350 25.859 1.00 28.44 267 LYS A N 1
ATOM 1961 C CA . LYS A 1 261 ? -20.482 -5.547 26.730 1.00 32.69 267 LYS A CA 1
ATOM 1962 C C . LYS A 1 261 ? -20.874 -6.811 25.960 1.00 28.86 267 LYS A C 1
ATOM 1963 O O . LYS A 1 261 ? -20.104 -7.773 26.104 1.00 25.01 267 LYS A O 1
ATOM 1969 N N . HIS A 1 262 ? -22.018 -6.864 25.255 1.00 29.27 268 HIS A N 1
ATOM 1970 C CA . HIS A 1 262 ? -22.468 -7.995 24.386 1.00 29.22 268 HIS A CA 1
ATOM 1971 C C . HIS A 1 262 ? -21.359 -8.333 23.358 1.00 30.12 268 HIS A C 1
ATOM 1972 O O . HIS A 1 262 ? -21.058 -9.587 23.171 1.00 27.30 268 HIS A O 1
ATOM 1979 N N . LEU A 1 263 ? -20.764 -7.310 22.719 1.00 29.53 269 LEU A N 1
ATOM 1980 C CA . LEU A 1 263 ? -19.689 -7.461 21.705 1.00 29.76 269 LEU A CA 1
ATOM 1981 C C . LEU A 1 263 ? -18.358 -7.875 22.373 1.00 26.31 269 LEU A C 1
ATOM 1982 O O . LEU A 1 263 ? -17.449 -8.156 21.659 1.00 28.21 269 LEU A O 1
ATOM 1987 N N . GLY A 1 264 ? -18.221 -7.865 23.719 1.00 29.40 270 GLY A N 1
ATOM 1988 C CA . GLY A 1 264 ? -16.930 -8.178 24.376 1.00 28.18 270 GLY A CA 1
ATOM 1989 C C . GLY A 1 264 ? -15.824 -7.175 24.072 1.00 26.78 270 GLY A C 1
ATOM 1990 O O . GLY A 1 264 ? -14.600 -7.581 24.016 1.00 28.09 270 GLY A O 1
ATOM 1991 N N . LEU A 1 265 ? -16.161 -5.902 23.929 1.00 28.66 271 LEU A N 1
ATOM 1992 C CA . LEU A 1 265 ? -15.247 -4.748 23.735 1.00 26.46 271 LEU A CA 1
ATOM 1993 C C . LEU A 1 265 ? -15.276 -3.819 24.957 1.00 32.09 271 LEU A C 1
ATOM 1994 O O . LEU A 1 265 ? -16.394 -3.399 25.441 1.00 29.22 271 LEU A O 1
ATOM 1999 N N . GLU A 1 266 ? -14.073 -3.342 25.259 1.00 28.74 272 GLU A N 1
ATOM 2000 C CA A GLU A 1 266 ? -13.782 -2.280 26.246 0.50 34.04 272 GLU A CA 1
ATOM 2001 C CA B GLU A 1 266 ? -13.816 -2.286 26.245 0.50 32.13 272 GLU A CA 1
ATOM 2002 C C . GLU A 1 266 ? -14.100 -0.937 25.587 1.00 30.04 272 GLU A C 1
ATOM 2003 O O . GLU A 1 266 ? -13.874 -0.821 24.381 1.00 35.42 272 GLU A O 1
ATOM 2014 N N . ILE A 1 267 ? -14.583 -0.001 26.360 1.00 34.69 273 ILE A N 1
ATOM 2015 C CA . ILE A 1 267 ? -14.669 1.398 25.867 1.00 33.20 273 ILE A CA 1
ATOM 2016 C C . ILE A 1 267 ? -13.328 2.010 26.239 1.00 30.71 273 ILE A C 1
ATOM 2017 O O . ILE A 1 267 ? -12.922 2.048 27.399 1.00 29.60 273 ILE A O 1
ATOM 2022 N N . PRO A 1 268 ? -12.539 2.474 25.281 1.00 27.72 274 PRO A N 1
ATOM 2023 C CA . PRO A 1 268 ? -11.217 3.012 25.624 1.00 26.48 274 PRO A CA 1
ATOM 2024 C C . PRO A 1 268 ? -11.143 4.404 26.288 1.00 27.69 274 PRO A C 1
ATOM 2025 O O . PRO A 1 268 ? -12.047 5.176 26.213 1.00 24.01 274 PRO A O 1
ATOM 2029 N N . ALA A 1 269 ? -10.097 4.572 27.093 1.00 33.43 275 ALA A N 1
ATOM 2030 C CA . ALA A 1 269 ? -9.652 5.814 27.749 1.00 34.83 275 ALA A CA 1
ATOM 2031 C C . ALA A 1 269 ? -9.573 6.948 26.717 1.00 32.79 275 ALA A C 1
ATOM 2032 O O . ALA A 1 269 ? -9.189 6.686 25.549 1.00 28.92 275 ALA A O 1
ATOM 2034 N N . TRP A 1 270 ? -9.984 8.147 27.081 1.00 33.17 276 TRP A N 1
ATOM 2035 C CA . TRP A 1 270 ? -9.716 9.322 26.232 1.00 30.36 276 TRP A CA 1
ATOM 2036 C C . TRP A 1 270 ? -8.395 9.927 26.674 1.00 38.66 276 TRP A C 1
ATOM 2037 O O . TRP A 1 270 ? -8.323 10.320 27.825 1.00 40.90 276 TRP A O 1
ATOM 2048 N N . ASP A 1 271 ? -7.448 10.057 25.745 1.00 40.26 277 ASP A N 1
ATOM 2049 C CA . ASP A 1 271 ? -6.087 10.630 25.962 1.00 47.58 277 ASP A CA 1
ATOM 2050 C C . ASP A 1 271 ? -6.158 12.161 26.176 1.00 41.74 277 ASP A C 1
ATOM 2051 O O . ASP A 1 271 ? -5.137 12.732 26.519 1.00 45.63 277 ASP A O 1
ATOM 2056 N N . GLY A 1 272 ? -7.311 12.821 25.985 1.00 36.68 278 GLY A N 1
ATOM 2057 C CA . GLY A 1 272 ? -7.386 14.276 25.819 1.00 24.65 278 GLY A CA 1
ATOM 2058 C C . GLY A 1 272 ? -7.408 14.608 24.312 1.00 23.31 278 GLY A C 1
ATOM 2059 O O . GLY A 1 272 ? -7.466 13.708 23.511 1.00 27.85 278 GLY A O 1
ATOM 2060 N N . PRO A 1 273 ? -7.627 15.881 23.942 1.00 24.03 279 PRO A N 1
ATOM 2061 C CA . PRO A 1 273 ? -7.901 16.223 22.543 1.00 28.88 279 PRO A CA 1
ATOM 2062 C C . PRO A 1 273 ? -6.789 15.765 21.606 1.00 23.89 279 PRO A C 1
ATOM 2063 O O . PRO A 1 273 ? -5.621 16.116 21.795 1.00 24.25 279 PRO A O 1
ATOM 2067 N N . ARG A 1 274 ? -7.097 14.953 20.617 1.00 26.30 280 ARG A N 1
ATOM 2068 C CA . ARG A 1 274 ? -6.093 14.391 19.705 1.00 26.52 280 ARG A CA 1
ATOM 2069 C C . ARG A 1 274 ? -6.746 14.268 18.344 1.00 31.44 280 ARG A C 1
ATOM 2070 O O . ARG A 1 274 ? -7.913 13.749 18.253 1.00 35.18 280 ARG A O 1
ATOM 2078 N N . VAL A 1 275 ? -5.959 14.554 17.346 1.00 24.19 281 VAL A N 1
ATOM 2079 C CA . VAL A 1 275 ? -6.426 14.528 15.933 1.00 21.23 281 VAL A CA 1
ATOM 2080 C C . VAL A 1 275 ? -5.758 13.365 15.203 1.00 23.23 281 VAL A C 1
ATOM 2081 O O . VAL A 1 275 ? -4.516 13.288 15.195 1.00 22.99 281 VAL A O 1
ATOM 2085 N N . LEU A 1 276 ? -6.532 12.478 14.624 1.00 25.39 282 LEU A N 1
ATOM 2086 C CA . LEU A 1 276 ? -6.037 11.379 13.771 1.00 26.14 282 LEU A CA 1
ATOM 2087 C C . LEU A 1 276 ? -6.590 11.587 12.365 1.00 21.43 282 LEU A C 1
ATOM 2088 O O . LEU A 1 276 ? -7.878 11.313 12.118 1.00 23.66 282 LEU A O 1
ATOM 2093 N N . GLU A 1 277 ? -5.661 11.889 11.462 1.00 24.54 283 GLU A N 1
ATOM 2094 C CA . GLU A 1 277 ? -5.976 12.022 9.996 1.00 25.34 283 GLU A CA 1
ATOM 2095 C C . GLU A 1 277 ? -6.444 10.700 9.387 1.00 29.16 283 GLU A C 1
ATOM 2096 O O . GLU A 1 277 ? -7.518 10.692 8.653 1.00 28.54 283 GLU A O 1
ATOM 2102 N N . ARG A 1 278 ? -5.737 9.590 9.639 1.00 26.16 284 ARG A N 1
ATOM 2103 C CA . ARG A 1 278 ? -5.941 8.343 8.874 1.00 31.64 284 ARG A CA 1
ATOM 2104 C C . ARG A 1 278 ? -6.119 7.166 9.831 1.00 30.14 284 ARG A C 1
ATOM 2105 O O . ARG A 1 278 ? -5.220 6.995 10.698 1.00 24.56 284 ARG A O 1
ATOM 2113 N N . ALA A 1 279 ? -7.177 6.402 9.615 1.00 29.69 285 ALA A N 1
ATOM 2114 C CA . ALA A 1 279 ? -7.520 5.135 10.297 1.00 28.33 285 ALA A CA 1
ATOM 2115 C C . ALA A 1 279 ? -6.247 4.282 10.399 1.00 31.28 285 ALA A C 1
ATOM 2116 O O . ALA A 1 279 ? -5.552 4.169 9.346 1.00 29.97 285 ALA A O 1
ATOM 2118 N N . LEU A 1 280 ? -5.920 3.816 11.625 1.00 27.24 286 LEU A N 1
ATOM 2119 C CA . LEU A 1 280 ? -4.802 2.817 11.837 1.00 30.21 286 LEU A CA 1
ATOM 2120 C C . LEU A 1 280 ? -5.210 1.442 11.327 1.00 28.70 286 LEU A C 1
ATOM 2121 O O . LEU A 1 280 ? -6.388 1.131 11.068 1.00 31.70 286 LEU A O 1
ATOM 2126 N N . PRO A 1 281 ? -4.245 0.501 11.211 1.00 35.12 287 PRO A N 1
ATOM 2127 C CA . PRO A 1 281 ? -4.581 -0.897 10.954 1.00 33.60 287 PRO A CA 1
ATOM 2128 C C . PRO A 1 281 ? -5.527 -1.413 12.031 1.00 28.77 287 PRO A C 1
ATOM 2129 O O . PRO A 1 281 ? -5.393 -1.070 13.202 1.00 30.90 287 PRO A O 1
ATOM 2133 N N . PRO A 1 282 ? -6.510 -2.217 11.622 1.00 25.96 288 PRO A N 1
ATOM 2134 C CA . PRO A 1 282 ? -7.512 -2.829 12.497 1.00 31.65 288 PRO A CA 1
ATOM 2135 C C . PRO A 1 282 ? -6.978 -3.804 13.544 1.00 28.72 288 PRO A C 1
ATOM 2136 O O . PRO A 1 282 ? -6.018 -4.524 13.348 1.00 29.00 288 PRO A O 1
ATOM 2140 N N . LEU A 1 283 ? -7.510 -3.653 14.754 1.00 25.94 289 LEU A N 1
ATOM 2141 C CA . LEU A 1 283 ? -7.076 -4.472 15.866 1.00 23.06 289 LEU A CA 1
ATOM 2142 C C . LEU A 1 283 ? -7.855 -5.783 15.841 1.00 23.08 289 LEU A C 1
ATOM 2143 O O . LEU A 1 283 ? -8.975 -5.823 15.257 1.00 25.54 289 LEU A O 1
ATOM 2148 N N . PRO A 1 284 ? -7.361 -6.775 16.629 1.00 25.49 290 PRO A N 1
ATOM 2149 C CA . PRO A 1 284 ? -8.040 -8.051 16.862 1.00 23.89 290 PRO A CA 1
ATOM 2150 C C . PRO A 1 284 ? -9.429 -7.758 17.469 1.00 27.47 290 PRO A C 1
ATOM 2151 O O . PRO A 1 284 ? -9.645 -6.775 18.282 1.00 28.62 290 PRO A O 1
ATOM 2155 N N . ARG A 1 285 ? -10.412 -8.571 17.089 1.00 28.21 291 ARG A N 1
ATOM 2156 C CA . ARG A 1 285 ? -11.739 -8.501 17.738 1.00 26.48 291 ARG A CA 1
ATOM 2157 C C . ARG A 1 285 ? -12.209 -9.893 18.188 1.00 21.44 291 ARG A C 1
ATOM 2158 O O . ARG A 1 285 ? -11.647 -10.935 17.811 1.00 26.62 291 ARG A O 1
ATOM 2166 N N . PRO A 1 286 ? -13.177 -9.950 19.130 1.00 27.76 292 PRO A N 1
ATOM 2167 C CA . PRO A 1 286 ? -13.697 -11.237 19.594 1.00 27.71 292 PRO A CA 1
ATOM 2168 C C . PRO A 1 286 ? -14.257 -12.046 18.432 1.00 26.70 292 PRO A C 1
ATOM 2169 O O . PRO A 1 286 ? -14.822 -11.540 17.449 1.00 26.56 292 PRO A O 1
ATOM 2173 N N . PRO A 1 287 ? -14.184 -13.382 18.576 1.00 26.40 293 PRO A N 1
ATOM 2174 C CA . PRO A 1 287 ? -14.939 -14.257 17.696 1.00 27.08 293 PRO A CA 1
ATOM 2175 C C . PRO A 1 287 ? -16.440 -14.024 17.860 1.00 26.71 293 PRO A C 1
ATOM 2176 O O . PRO A 1 287 ? -16.955 -13.700 18.934 1.00 24.49 293 PRO A O 1
ATOM 2180 N N . THR A 1 288 ? -17.128 -14.221 16.765 1.00 26.03 294 THR A N 1
ATOM 2181 C CA . THR A 1 288 ? -18.610 -14.059 16.637 1.00 25.93 294 THR A CA 1
ATOM 2182 C C . THR A 1 288 ? -19.390 -15.222 17.276 1.00 24.33 294 THR A C 1
ATOM 2183 O O . THR A 1 288 ? -19.041 -16.416 17.092 1.00 26.44 294 THR A O 1
ATOM 2187 N N . PRO A 1 289 ? -20.539 -14.993 17.955 1.00 26.56 295 PRO A N 1
ATOM 2188 C CA . PRO A 1 289 ? -21.407 -16.090 18.416 1.00 28.20 295 PRO A CA 1
ATOM 2189 C C . PRO A 1 289 ? -22.044 -16.811 17.245 1.00 28.21 295 PRO A C 1
ATOM 2190 O O . PRO A 1 289 ? -22.073 -16.251 16.137 1.00 30.97 295 PRO A O 1
ATOM 2194 N N . LYS A 1 290 ? -22.405 -18.063 17.508 1.00 34.20 296 LYS A N 1
ATOM 2195 C CA . LYS A 1 290 ? -23.286 -18.868 16.640 1.00 37.49 296 LYS A CA 1
ATOM 2196 C C . LYS A 1 290 ? -24.700 -18.349 16.846 1.00 43.75 296 LYS A C 1
ATOM 2197 O O . LYS A 1 290 ? -25.242 -18.475 17.974 1.00 47.58 296 LYS A O 1
ATOM 2203 N N . LEU A 1 291 ? -25.239 -17.764 15.802 1.00 40.34 297 LEU A N 1
ATOM 2204 C CA . LEU A 1 291 ? -26.608 -17.198 15.811 1.00 45.85 297 LEU A CA 1
ATOM 2205 C C . LEU A 1 291 ? -27.500 -18.078 14.927 1.00 53.81 297 LEU A C 1
ATOM 2206 O O . LEU A 1 291 ? -28.134 -18.993 15.455 1.00 58.05 297 LEU A O 1
ATOM 2211 N N . LYS B 1 9 ? -36.713 26.379 49.423 1.00 47.40 15 LYS B N 1
ATOM 2212 C CA . LYS B 1 9 ? -35.750 25.912 48.351 1.00 49.70 15 LYS B CA 1
ATOM 2213 C C . LYS B 1 9 ? -34.723 26.995 47.988 1.00 51.46 15 LYS B C 1
ATOM 2214 O O . LYS B 1 9 ? -33.923 26.754 47.044 1.00 61.70 15 LYS B O 1
ATOM 2220 N N . GLY B 1 10 ? -34.715 28.127 48.701 1.00 49.09 16 GLY B N 1
ATOM 2221 C CA . GLY B 1 10 ? -33.629 29.128 48.656 1.00 38.49 16 GLY B CA 1
ATOM 2222 C C . GLY B 1 10 ? -33.660 29.882 47.346 1.00 39.79 16 GLY B C 1
ATOM 2223 O O . GLY B 1 10 ? -34.684 29.793 46.657 1.00 47.08 16 GLY B O 1
ATOM 2224 N N . LYS B 1 11 ? -32.591 30.622 47.036 1.00 40.02 17 LYS B N 1
ATOM 2225 C CA . LYS B 1 11 ? -32.499 31.511 45.850 1.00 41.18 17 LYS B CA 1
ATOM 2226 C C . LYS B 1 11 ? -32.156 30.683 44.615 1.00 39.42 17 LYS B C 1
ATOM 2227 O O . LYS B 1 11 ? -31.015 30.182 44.555 1.00 39.58 17 LYS B O 1
ATOM 2233 N N . CYS B 1 12 ? -33.055 30.663 43.636 1.00 41.00 18 CYS B N 1
ATOM 2234 C CA . CYS B 1 12 ? -32.979 29.804 42.431 1.00 38.95 18 CYS B CA 1
ATOM 2235 C C . CYS B 1 12 ? -32.832 30.676 41.187 1.00 38.74 18 CYS B C 1
ATOM 2236 O O . CYS B 1 12 ? -33.504 31.746 41.088 1.00 38.90 18 CYS B O 1
ATOM 2239 N N . GLY B 1 13 ? -32.063 30.177 40.228 1.00 40.40 19 GLY B N 1
ATOM 2240 C CA . GLY B 1 13 ? -31.958 30.741 38.874 1.00 43.27 19 GLY B CA 1
ATOM 2241 C C . GLY B 1 13 ? -31.331 32.128 38.864 1.00 39.65 19 GLY B C 1
ATOM 2242 O O . GLY B 1 13 ? -31.666 32.897 37.950 1.00 43.85 19 GLY B O 1
ATOM 2243 N N . LEU B 1 14 ? -30.451 32.460 39.821 1.00 38.20 20 LEU B N 1
ATOM 2244 C CA . LEU B 1 14 ? -29.635 33.700 39.768 1.00 37.97 20 LEU B CA 1
ATOM 2245 C C . LEU B 1 14 ? -28.841 33.711 38.460 1.00 40.20 20 LEU B C 1
ATOM 2246 O O . LEU B 1 14 ? -28.483 32.639 37.932 1.00 40.88 20 LEU B O 1
ATOM 2251 N N . PRO B 1 15 ? -28.528 34.917 37.915 1.00 39.27 21 PRO B N 1
ATOM 2252 C CA . PRO B 1 15 ? -27.720 35.035 36.702 1.00 42.34 21 PRO B CA 1
ATOM 2253 C C . PRO B 1 15 ? -26.345 34.366 36.871 1.00 37.74 21 PRO B C 1
ATOM 2254 O O . PRO B 1 15 ? -25.815 34.386 37.972 1.00 32.46 21 PRO B O 1
ATOM 2258 N N . GLU B 1 16 ? -25.780 33.795 35.799 1.00 34.05 22 GLU B N 1
ATOM 2259 C CA . GLU B 1 16 ? -24.425 33.206 35.849 1.00 36.57 22 GLU B CA 1
ATOM 2260 C C . GLU B 1 16 ? -23.393 34.302 35.630 1.00 33.91 22 GLU B C 1
ATOM 2261 O O . GLU B 1 16 ? -23.684 35.340 34.976 1.00 35.21 22 GLU B O 1
ATOM 2267 N N . ILE B 1 17 ? -22.224 34.130 36.202 1.00 34.91 23 ILE B N 1
ATOM 2268 C CA . ILE B 1 17 ? -21.091 35.069 36.035 1.00 35.95 23 ILE B CA 1
ATOM 2269 C C . ILE B 1 17 ? -19.981 34.308 35.301 1.00 36.02 23 ILE B C 1
ATOM 2270 O O . ILE B 1 17 ? -19.679 33.183 35.712 1.00 33.55 23 ILE B O 1
ATOM 2275 N N . PHE B 1 18 ? -19.374 34.894 34.278 1.00 36.10 24 PHE B N 1
ATOM 2276 C CA . PHE B 1 18 ? -18.199 34.314 33.584 1.00 36.58 24 PHE B CA 1
ATOM 2277 C C . PHE B 1 18 ? -17.033 35.287 33.725 1.00 44.15 24 PHE B C 1
ATOM 2278 O O . PHE B 1 18 ? -17.091 36.394 33.138 1.00 40.57 24 PHE B O 1
ATOM 2286 N N . ASP B 1 19 ? -16.034 34.919 34.536 1.00 40.27 25 ASP B N 1
ATOM 2287 C CA . ASP B 1 19 ? -14.716 35.586 34.542 1.00 37.49 25 ASP B CA 1
ATOM 2288 C C . ASP B 1 19 ? -14.207 35.609 33.105 1.00 37.80 25 ASP B C 1
ATOM 2289 O O . ASP B 1 19 ? -14.175 34.580 32.424 1.00 37.28 25 ASP B O 1
ATOM 2294 N N . PRO B 1 20 ? -13.768 36.779 32.597 1.00 35.62 26 PRO B N 1
ATOM 2295 C CA . PRO B 1 20 ? -13.108 36.832 31.294 1.00 40.94 26 PRO B CA 1
ATOM 2296 C C . PRO B 1 20 ? -11.787 36.060 31.298 1.00 42.85 26 PRO B C 1
ATOM 2297 O O . PRO B 1 20 ? -11.207 35.763 32.350 1.00 37.65 26 PRO B O 1
ATOM 2301 N N . PRO B 1 21 ? -11.285 35.658 30.111 1.00 44.78 27 PRO B N 1
ATOM 2302 C CA . PRO B 1 21 ? -10.252 34.627 30.015 1.00 45.28 27 PRO B CA 1
ATOM 2303 C C . PRO B 1 21 ? -8.929 34.943 30.726 1.00 45.57 27 PRO B C 1
ATOM 2304 O O . PRO B 1 21 ? -8.416 34.081 31.375 1.00 42.25 27 PRO B O 1
ATOM 2308 N N . GLU B 1 22 ? -8.441 36.186 30.669 1.00 45.70 28 GLU B N 1
ATOM 2309 C CA . GLU B 1 22 ? -7.161 36.55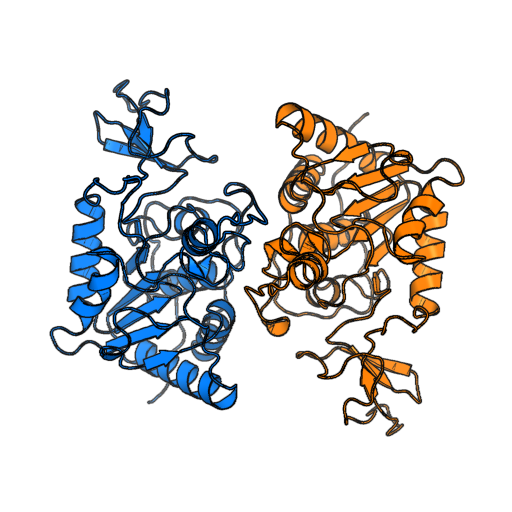4 31.324 1.00 49.96 28 GLU B CA 1
ATOM 2310 C C . GLU B 1 22 ? -7.362 36.489 32.837 1.00 47.72 28 GLU B C 1
ATOM 2311 O O . GLU B 1 22 ? -6.413 36.115 33.566 1.00 37.82 28 GLU B O 1
ATOM 2317 N N . GLU B 1 23 ? -8.560 36.851 33.292 1.00 40.91 29 GLU B N 1
ATOM 2318 C CA . GLU B 1 23 ? -8.856 36.887 34.754 1.00 38.02 29 GLU B CA 1
ATOM 2319 C C . GLU B 1 23 ? -8.988 35.447 35.254 1.00 38.51 29 GLU B C 1
ATOM 2320 O O . GLU B 1 23 ? -8.422 35.097 36.326 1.00 33.27 29 GLU B O 1
ATOM 2326 N N . LEU B 1 24 ? -9.700 34.624 34.501 1.00 37.70 30 LEU B N 1
ATOM 2327 C CA . LEU B 1 24 ? -9.824 33.191 34.851 1.00 35.37 30 LEU B CA 1
ATOM 2328 C C . LEU B 1 24 ? -8.417 32.603 34.976 1.00 35.19 30 LEU B C 1
ATOM 2329 O O . LEU B 1 24 ? -8.082 32.085 36.080 1.00 35.28 30 LEU B O 1
ATOM 2334 N N . GLU B 1 25 ? -7.570 32.763 33.958 1.00 44.93 31 GLU B N 1
ATOM 2335 C CA . GLU B 1 25 ? -6.161 32.245 33.985 1.00 41.58 31 GLU B CA 1
ATOM 2336 C C . GLU B 1 25 ? -5.431 32.681 35.265 1.00 39.30 31 GLU B C 1
ATOM 2337 O O . GLU B 1 25 ? -4.761 31.850 35.883 1.00 41.70 31 GLU B O 1
ATOM 2343 N N . ARG B 1 26 ? -5.490 33.949 35.630 1.00 40.52 32 ARG B N 1
ATOM 2344 C CA . ARG B 1 26 ? -4.723 34.478 36.785 1.00 39.53 32 ARG B CA 1
ATOM 2345 C C . ARG B 1 26 ? -5.284 33.877 38.080 1.00 36.90 32 ARG B C 1
ATOM 2346 O O . ARG B 1 26 ? -4.493 33.560 39.003 1.00 37.24 32 ARG B O 1
ATOM 2354 N N . LYS B 1 27 ? -6.601 33.715 38.153 1.00 33.11 33 LYS B N 1
ATOM 2355 C CA . LYS B 1 27 ? -7.246 33.171 39.382 1.00 38.97 33 LYS B CA 1
ATOM 2356 C C . LYS B 1 27 ? -6.908 31.692 39.550 1.00 37.59 33 LYS B C 1
ATOM 2357 O O . LYS B 1 27 ? -6.653 31.261 40.683 1.00 29.13 33 LYS B O 1
ATOM 2363 N N . VAL B 1 28 ? -6.850 30.939 38.462 1.00 31.43 34 VAL B N 1
ATOM 2364 C CA . VAL B 1 28 ? -6.491 29.501 38.580 1.00 34.19 34 VAL B CA 1
ATOM 2365 C C . VAL B 1 28 ? -5.004 29.359 38.964 1.00 31.63 34 VAL B C 1
ATOM 2366 O O . VAL B 1 28 ? -4.697 28.449 39.727 1.00 35.47 34 VAL B O 1
ATOM 2370 N N . TRP B 1 29 ? -4.146 30.271 38.515 1.00 34.96 35 TRP B N 1
ATOM 2371 C CA . TRP B 1 29 ? -2.727 30.336 38.954 1.00 32.86 35 TRP B CA 1
ATOM 2372 C C . TRP B 1 29 ? -2.699 30.643 40.460 1.00 36.61 35 TRP B C 1
ATOM 2373 O O . TRP B 1 29 ? -1.879 30.065 41.159 1.00 33.77 35 TRP B O 1
ATOM 2384 N N . GLU B 1 30 ? -3.582 31.500 40.961 1.00 32.88 36 GLU B N 1
ATOM 2385 C CA . GLU B 1 30 ? -3.627 31.861 42.406 1.00 38.19 36 GLU B CA 1
ATOM 2386 C C . GLU B 1 30 ? -4.150 30.661 43.208 1.00 36.56 36 GLU B C 1
ATOM 2387 O O . GLU B 1 30 ? -3.672 30.381 44.378 1.00 34.93 36 GLU B O 1
ATOM 2393 N N . LEU B 1 31 ? -5.068 29.907 42.620 1.00 32.27 37 LEU B N 1
ATOM 2394 C CA . LEU B 1 31 ? -5.576 28.674 43.247 1.00 31.95 37 LEU B CA 1
ATOM 2395 C C . LEU B 1 31 ? -4.405 27.684 43.388 1.00 30.82 37 LEU B C 1
ATOM 2396 O O . LEU B 1 31 ? -4.212 27.140 44.502 1.00 30.37 37 LEU B O 1
ATOM 2401 N N . ALA B 1 32 ? -3.630 27.455 42.322 1.00 31.57 38 ALA B N 1
ATOM 2402 C CA . ALA B 1 32 ? -2.458 26.550 42.324 1.00 33.80 38 ALA B CA 1
ATOM 2403 C C . ALA B 1 32 ? -1.537 26.934 43.488 1.00 31.49 38 ALA B C 1
ATOM 2404 O O . ALA B 1 32 ? -1.150 26.069 44.271 1.00 34.28 38 ALA B O 1
ATOM 2406 N N A ARG B 1 33 ? -1.226 28.225 43.617 0.50 36.75 39 ARG B N 1
ATOM 2407 N N B ARG B 1 33 ? -1.235 28.233 43.602 0.50 34.65 39 ARG B N 1
ATOM 2408 C CA A ARG B 1 33 ? -0.321 28.746 44.673 0.50 40.56 39 ARG B CA 1
ATOM 2409 C CA B ARG B 1 33 ? -0.352 28.811 44.649 0.50 37.10 39 ARG B CA 1
ATOM 2410 C C A ARG B 1 33 ? -0.922 28.407 46.046 0.50 38.79 39 ARG B C 1
ATOM 2411 C C B ARG B 1 33 ? -0.924 28.427 46.026 0.50 36.77 39 ARG B C 1
ATOM 2412 O O A ARG B 1 33 ? -0.182 27.872 46.897 0.50 37.32 39 ARG B O 1
ATOM 2413 O O B ARG B 1 33 ? -0.169 27.864 46.847 0.50 35.54 39 ARG B O 1
ATOM 2428 N N . LEU B 1 34 ? -2.212 28.650 46.262 1.00 41.28 40 LEU B N 1
ATOM 2429 C CA . LEU B 1 34 ? -2.830 28.318 47.581 1.00 38.84 40 LEU B CA 1
ATOM 2430 C C . LEU B 1 34 ? -2.697 26.810 47.876 1.00 36.08 40 LEU B C 1
ATOM 2431 O O . LEU B 1 34 ? -2.501 26.425 49.059 1.00 40.49 40 LEU B O 1
ATOM 2436 N N . VAL B 1 35 ? -2.889 25.955 46.880 1.00 37.67 41 VAL B N 1
ATOM 2437 C CA . VAL B 1 35 ? -2.834 24.479 47.067 1.00 34.38 41 VAL B CA 1
ATOM 2438 C C . VAL B 1 35 ? -1.396 24.111 47.473 1.00 35.25 41 VAL B C 1
ATOM 2439 O O . VAL B 1 35 ? -1.245 23.407 48.495 1.00 40.67 41 VAL B O 1
ATOM 2443 N N . TRP B 1 36 ? -0.405 24.626 46.749 1.00 35.82 42 TRP B N 1
ATOM 2444 C CA . TRP B 1 36 ? 1.059 24.441 47.025 1.00 39.45 42 TRP B CA 1
ATOM 2445 C C . TRP B 1 36 ? 1.420 24.870 48.468 1.00 40.93 42 TRP B C 1
ATOM 2446 O O . TRP B 1 36 ? 2.137 24.103 49.146 1.00 44.77 42 TRP B O 1
ATOM 2457 N N . GLN B 1 37 ? 0.941 26.027 48.926 1.00 38.87 43 GLN B N 1
ATOM 2458 C CA . GLN B 1 37 ? 1.280 26.633 50.244 1.00 44.97 43 GLN B CA 1
ATOM 2459 C C . GLN B 1 37 ? 0.502 25.998 51.393 1.00 41.56 43 GLN B C 1
ATOM 2460 O O . GLN B 1 37 ? 0.954 26.169 52.524 1.00 56.15 43 GLN B O 1
ATOM 2466 N N . SER B 1 38 ? -0.613 25.303 51.144 1.00 42.94 44 SER B N 1
ATOM 2467 C CA . SER B 1 38 ? -1.521 24.783 52.203 1.00 48.51 44 SER B CA 1
ATOM 2468 C C . SER B 1 38 ? -1.113 23.380 52.661 1.00 47.17 44 SER B C 1
ATOM 2469 O O . SER B 1 38 ? -0.810 22.555 51.804 1.00 50.36 44 SER B O 1
ATOM 2472 N N . SER B 1 39 ? -1.174 23.118 53.974 1.00 47.38 45 SER B N 1
ATOM 2473 C CA . SER B 1 39 ? -0.842 21.816 54.614 1.00 46.45 45 SER B CA 1
ATOM 2474 C C . SER B 1 39 ? -2.036 20.852 54.586 1.00 42.06 45 SER B C 1
ATOM 2475 O O . SER B 1 39 ? -1.799 19.660 54.456 1.00 45.96 45 SER B O 1
ATOM 2478 N N . SER B 1 40 ? -3.271 21.353 54.666 1.00 35.61 46 SER B N 1
ATOM 2479 C CA . SER B 1 40 ? -4.479 20.509 54.793 1.00 35.27 46 SER B CA 1
ATOM 2480 C C . SER B 1 40 ? -5.591 21.106 53.931 1.00 39.25 46 SER B C 1
ATOM 2481 O O . SER B 1 40 ? -6.088 22.189 54.271 1.00 38.19 46 SER B O 1
ATOM 2484 N N . VAL B 1 41 ? -5.897 20.467 52.794 1.00 40.67 47 VAL B N 1
ATOM 2485 C CA . VAL B 1 41 ? -6.886 20.996 51.805 1.00 37.95 47 VAL B CA 1
ATOM 2486 C C . VAL B 1 41 ? -8.158 20.145 51.836 1.00 37.36 47 VAL B C 1
ATOM 2487 O O . VAL B 1 41 ? -8.088 18.898 51.753 1.00 36.03 47 VAL B O 1
ATOM 2491 N N . VAL B 1 42 ? -9.284 20.827 51.959 1.00 31.00 48 VAL B N 1
ATOM 2492 C CA . VAL B 1 42 ? -10.621 20.182 52.013 1.00 27.52 48 VAL B CA 1
ATOM 2493 C C . VAL B 1 42 ? -11.461 20.709 50.850 1.00 30.74 48 VAL B C 1
ATOM 2494 O O . VAL B 1 42 ? -11.526 21.926 50.645 1.00 28.94 48 VAL B O 1
ATOM 2498 N N . PHE B 1 43 ? -11.995 19.776 50.078 1.00 30.46 49 PHE B N 1
ATOM 2499 C CA . PHE B 1 43 ? -12.875 20.082 48.930 1.00 25.73 49 PHE B CA 1
ATOM 2500 C C . PHE B 1 43 ? -14.300 19.833 49.374 1.00 26.12 49 PHE B C 1
ATOM 2501 O O . PHE B 1 43 ? -14.652 18.766 49.950 1.00 30.08 49 PHE B O 1
ATOM 2509 N N . HIS B 1 44 ? -15.134 20.785 49.007 1.00 28.35 50 HIS B N 1
ATOM 2510 C CA . HIS B 1 44 ? -16.592 20.757 49.209 1.00 26.22 50 HIS B CA 1
ATOM 2511 C C . HIS B 1 44 ? -17.251 20.741 47.839 1.00 28.24 50 HIS B C 1
ATOM 2512 O O . HIS B 1 44 ? -17.045 21.666 47.105 1.00 30.33 50 HIS B O 1
ATOM 2519 N N . THR B 1 45 ? -18.078 19.738 47.574 1.00 28.20 51 THR B N 1
ATOM 2520 C CA . THR B 1 45 ? -18.716 19.677 46.235 1.00 27.86 51 THR B CA 1
ATOM 2521 C C . THR B 1 45 ? -20.239 19.685 46.365 1.00 26.11 51 THR B C 1
ATOM 2522 O O . THR B 1 45 ? -20.803 18.993 47.181 1.00 27.55 51 THR B O 1
ATOM 2526 N N . GLY B 1 46 ? -20.860 20.228 45.341 1.00 30.15 52 GLY B N 1
ATOM 2527 C CA . GLY B 1 46 ? -22.297 20.107 45.115 1.00 27.19 52 GLY B CA 1
ATOM 2528 C C . GLY B 1 46 ? -22.619 19.867 43.651 1.00 30.11 52 GLY B C 1
ATOM 2529 O O . GLY B 1 46 ? -21.735 19.360 42.901 1.00 27.13 52 GLY B O 1
ATOM 2530 N N . ALA B 1 47 ? -23.898 20.026 43.343 1.00 24.05 53 ALA B N 1
ATOM 2531 C CA . ALA B 1 47 ? -24.565 19.525 42.116 1.00 26.55 53 ALA B CA 1
ATOM 2532 C C . ALA B 1 47 ? -23.889 20.100 40.859 1.00 23.89 53 ALA B C 1
ATOM 2533 O O . ALA B 1 47 ? -23.947 19.429 39.787 1.00 28.00 53 ALA B O 1
ATOM 2535 N N . GLY B 1 48 ? -23.209 21.247 40.971 1.00 29.45 54 GLY B N 1
ATOM 2536 C CA . GLY B 1 48 ? -22.484 21.899 39.849 1.00 23.64 54 GLY B CA 1
ATOM 2537 C C . GLY B 1 48 ? -21.396 20.986 39.270 1.00 24.02 54 GLY B C 1
ATOM 2538 O O . GLY B 1 48 ? -21.089 21.104 38.079 1.00 29.60 54 GLY B O 1
ATOM 2539 N N . ILE B 1 49 ? -20.857 20.032 40.037 1.00 24.88 55 ILE B N 1
ATOM 2540 C CA . ILE B 1 49 ? -19.720 19.197 39.510 1.00 26.90 55 ILE B CA 1
ATOM 2541 C C . ILE B 1 49 ? -20.229 17.999 38.662 1.00 24.02 55 ILE B C 1
ATOM 2542 O O . ILE B 1 49 ? -19.355 17.215 38.192 1.00 26.17 55 ILE B O 1
ATOM 2547 N N . SER B 1 50 ? -21.541 17.733 38.538 1.00 22.37 56 SER B N 1
ATOM 2548 C CA . SER B 1 50 ? -22.267 16.625 37.828 1.00 23.28 56 SER B CA 1
ATOM 2549 C C . SER B 1 50 ? -23.081 17.143 36.646 1.00 27.98 56 SER B C 1
ATOM 2550 O O . SER B 1 50 ? -23.514 16.316 35.858 1.00 23.60 56 SER B O 1
ATOM 2553 N N . THR B 1 51 ? -23.226 18.464 36.483 1.00 23.94 57 THR B N 1
ATOM 2554 C CA . THR B 1 51 ? -24.031 19.011 35.371 1.00 26.13 57 THR B CA 1
ATOM 2555 C C . THR B 1 51 ? -23.356 18.658 34.033 1.00 24.55 57 THR B C 1
ATOM 2556 O O . THR B 1 51 ? -24.098 18.342 33.092 1.00 25.65 57 THR B O 1
ATOM 2560 N N . ALA B 1 52 ? -22.031 18.600 33.948 1.00 23.34 58 ALA B N 1
ATOM 2561 C CA . ALA B 1 52 ? -21.280 18.156 32.710 1.00 23.05 58 ALA B CA 1
ATOM 2562 C C . ALA B 1 52 ? -21.374 16.631 32.433 1.00 27.77 58 ALA B C 1
ATOM 2563 O O . ALA B 1 52 ? -20.951 16.196 31.288 1.00 29.88 58 ALA B O 1
ATOM 2565 N N . SER B 1 53 ? -22.022 15.828 33.283 1.00 28.56 59 SER B N 1
ATOM 2566 C CA . SER B 1 53 ? -22.363 14.393 33.032 1.00 25.17 59 SER B CA 1
ATOM 2567 C C . SER B 1 53 ? -23.836 14.185 32.690 1.00 23.22 59 SER B C 1
ATOM 2568 O O . SER B 1 53 ? -24.261 13.075 32.540 1.00 26.78 59 SER B O 1
ATOM 2571 N N . GLY B 1 54 ? -24.585 15.286 32.539 1.00 24.60 60 GLY B N 1
ATOM 2572 C CA . GLY B 1 54 ? -26.022 15.323 32.191 1.00 22.61 60 GLY B CA 1
ATOM 2573 C C . GLY B 1 54 ? -26.981 15.251 33.377 1.00 27.73 60 GLY B C 1
ATOM 2574 O O . GLY B 1 54 ? -28.132 14.967 33.134 1.00 27.72 60 GLY B O 1
ATOM 2575 N N . ILE B 1 55 ? -26.513 15.417 34.610 1.00 25.22 61 ILE B N 1
ATOM 2576 C CA . ILE B 1 55 ? -27.337 15.486 35.856 1.00 22.74 61 ILE B CA 1
ATOM 2577 C C . ILE B 1 55 ? -27.595 16.939 36.188 1.00 23.51 61 ILE B C 1
ATOM 2578 O O . ILE B 1 55 ? -26.643 17.725 36.355 1.00 26.04 61 ILE B O 1
ATOM 2583 N N . PRO B 1 56 ? -28.873 17.343 36.321 1.00 25.36 62 PRO B N 1
ATOM 2584 C CA . PRO B 1 56 ? -29.195 18.736 36.519 1.00 24.16 62 PRO B CA 1
ATOM 2585 C C . PRO B 1 56 ? -28.779 19.111 37.951 1.00 25.55 62 PRO B C 1
ATOM 2586 O O . PRO B 1 56 ? -28.881 18.271 38.813 1.00 22.66 62 PRO B O 1
ATOM 2590 N N . ASP B 1 57 ? -28.476 20.361 38.181 1.00 27.84 63 ASP B N 1
ATOM 2591 C CA . ASP B 1 57 ? -28.325 20.868 39.575 1.00 27.13 63 ASP B CA 1
ATOM 2592 C C . ASP B 1 57 ? -29.732 21.244 40.103 1.00 30.17 63 ASP B C 1
ATOM 2593 O O . ASP B 1 57 ? -30.735 20.816 39.533 1.00 33.11 63 ASP B O 1
ATOM 2598 N N . PHE B 1 58 ? -29.774 21.956 41.235 1.00 30.86 64 PHE B N 1
ATOM 2599 C CA . PHE B 1 58 ? -31.011 22.284 41.981 1.00 32.54 64 PHE B CA 1
ATOM 2600 C C . PHE B 1 58 ? -31.404 23.722 41.655 1.00 29.00 64 PHE B C 1
ATOM 2601 O O . PHE B 1 58 ? -32.637 24.001 41.438 1.00 30.79 64 PHE B O 1
ATOM 2609 N N . ARG B 1 59 ? -30.445 24.648 41.687 1.00 29.11 65 ARG B N 1
ATOM 2610 C CA . ARG B 1 59 ? -30.743 26.118 41.742 1.00 28.17 65 ARG B CA 1
ATOM 2611 C C . ARG B 1 59 ? -30.132 26.881 40.559 1.00 34.95 65 ARG B C 1
ATOM 2612 O O . ARG B 1 59 ? -30.341 28.121 40.466 1.00 35.70 65 ARG B O 1
ATOM 2620 N N . GLY B 1 60 ? -29.396 26.206 39.679 1.00 36.05 66 GLY B N 1
ATOM 2621 C CA . GLY B 1 60 ? -28.882 26.773 38.424 1.00 30.91 66 GLY B CA 1
ATOM 2622 C C . GLY B 1 60 ? -30.008 27.235 37.480 1.00 37.45 66 GLY B C 1
ATOM 2623 O O . GLY B 1 60 ? -31.188 26.972 37.690 1.00 31.26 66 GLY B O 1
ATOM 2624 N N . PRO B 1 61 ? -29.711 27.852 36.317 1.00 32.77 67 PRO B N 1
ATOM 2625 C CA . PRO B 1 61 ? -30.775 28.288 35.406 1.00 37.52 67 PRO B CA 1
ATOM 2626 C C . PRO B 1 61 ? -31.825 27.211 35.087 1.00 35.53 67 PRO B C 1
ATOM 2627 O O . PRO B 1 61 ? -32.990 27.569 35.135 1.00 38.37 67 PRO B O 1
ATOM 2631 N N . HIS B 1 62 ? -31.437 25.951 34.802 1.00 33.77 68 HIS B N 1
ATOM 2632 C CA . HIS B 1 62 ? -32.353 24.805 34.527 1.00 33.29 68 HIS B CA 1
ATOM 2633 C C . HIS B 1 62 ? -32.343 23.846 35.726 1.00 30.84 68 HIS B C 1
ATOM 2634 O O . HIS B 1 62 ? -32.619 22.663 35.559 1.00 34.21 68 HIS B O 1
ATOM 2641 N N . GLY B 1 63 ? -32.002 24.310 36.923 1.00 34.00 69 GLY B N 1
ATOM 2642 C CA . GLY B 1 63 ? -31.936 23.394 38.084 1.00 35.03 69 GLY B CA 1
ATOM 2643 C C . GLY B 1 63 ? -33.283 22.793 38.431 1.00 29.91 69 GLY B C 1
ATOM 2644 O O . GLY B 1 63 ? -34.342 23.372 38.053 1.00 33.95 69 GLY B O 1
ATOM 2645 N N . VAL B 1 64 ? -33.330 21.665 39.129 1.00 30.24 70 VAL B N 1
ATOM 2646 C CA . VAL B 1 64 ? -34.579 21.014 39.610 1.00 35.91 70 VAL B CA 1
ATOM 2647 C C . VAL B 1 64 ? -35.524 22.049 40.245 1.00 39.87 70 VAL B C 1
ATOM 2648 O O . VAL B 1 64 ? -36.699 22.064 39.839 1.00 41.18 70 VAL B O 1
ATOM 2652 N N . TRP B 1 65 ? -35.063 22.839 41.218 1.00 41.30 71 TRP B N 1
ATOM 2653 C CA . TRP B 1 65 ? -36.000 23.737 41.964 1.00 44.96 71 TRP B CA 1
ATOM 2654 C C . TRP B 1 65 ? -36.328 24.951 41.094 1.00 48.48 71 TRP B C 1
ATOM 2655 O O . TRP B 1 65 ? -37.498 25.394 41.121 1.00 45.32 71 TRP B O 1
ATOM 2666 N N . THR B 1 66 ? -35.332 25.499 40.386 1.00 47.56 72 THR B N 1
ATOM 2667 C CA . THR B 1 66 ? -35.501 26.633 39.438 1.00 42.70 72 THR B CA 1
ATOM 2668 C C . THR B 1 66 ? -36.580 26.292 38.406 1.00 46.53 72 THR B C 1
ATOM 2669 O O . THR B 1 66 ? -37.491 27.152 38.164 1.00 51.07 72 THR B O 1
ATOM 2673 N N . MET B 1 67 ? -36.546 25.086 37.850 1.00 45.05 73 MET B N 1
ATOM 2674 C CA . MET B 1 67 ? -37.539 24.674 36.827 1.00 40.61 73 MET B CA 1
ATOM 2675 C C . MET B 1 67 ? -38.901 24.442 37.501 1.00 45.16 73 MET B C 1
ATOM 2676 O O . MET B 1 67 ? -39.897 24.946 36.996 1.00 48.66 73 MET B O 1
ATOM 2681 N N . GLU B 1 68 ? -38.944 23.755 38.638 1.00 42.70 74 GLU B N 1
ATOM 2682 C CA . GLU B 1 68 ? -40.204 23.534 39.393 1.00 51.50 74 GLU B CA 1
ATOM 2683 C C . GLU B 1 68 ? -40.905 24.883 39.665 1.00 59.03 74 GLU B C 1
ATOM 2684 O O . GLU B 1 68 ? -42.140 24.932 39.458 1.00 49.77 74 GLU B O 1
ATOM 2690 N N . GLU B 1 69 ? -40.146 25.898 40.125 1.00 58.90 75 GLU B N 1
ATOM 2691 C CA . GLU B 1 69 ? -40.568 27.309 40.380 1.00 60.39 75 GLU B CA 1
ATOM 2692 C C . GLU B 1 69 ? -41.206 27.960 39.151 1.00 62.38 75 GLU B C 1
ATOM 2693 O O . GLU B 1 69 ? -42.082 28.809 39.365 1.00 64.37 75 GLU B O 1
ATOM 2699 N N . ARG B 1 70 ? -40.701 27.681 37.944 1.00 55.55 76 ARG B N 1
ATOM 2700 C CA . ARG B 1 70 ? -41.213 28.234 36.659 1.00 60.41 76 ARG B CA 1
ATOM 2701 C C . ARG B 1 70 ? -42.207 27.258 36.020 1.00 60.56 76 ARG B C 1
ATOM 2702 O O . ARG B 1 70 ? -42.523 27.465 34.835 1.00 69.64 76 ARG B O 1
ATOM 2710 N N . GLY B 1 71 ? -42.655 26.225 36.746 1.00 55.67 77 GLY B N 1
ATOM 2711 C CA . GLY B 1 71 ? -43.573 25.190 36.222 1.00 53.10 77 GLY B CA 1
ATOM 2712 C C . GLY B 1 71 ? -43.016 24.411 35.034 1.00 63.30 77 GLY B C 1
ATOM 2713 O O . GLY B 1 71 ? -43.828 23.924 34.226 1.00 51.90 77 GLY B O 1
ATOM 2714 N N . LEU B 1 72 ? -41.687 24.273 34.912 1.00 54.98 78 LEU B N 1
ATOM 2715 C CA . LEU B 1 72 ? -41.039 23.423 33.871 1.00 59.13 78 LEU B CA 1
ATOM 2716 C C . LEU B 1 72 ? -40.423 22.195 34.552 1.00 54.66 78 LEU B C 1
ATOM 2717 O O . LEU B 1 72 ? -40.504 22.096 35.797 1.00 51.33 78 LEU B O 1
ATOM 2722 N N . ALA B 1 73 ? -39.890 21.234 33.794 1.00 53.19 79 ALA B N 1
ATOM 2723 C CA . ALA B 1 73 ? -39.260 20.026 34.379 1.00 47.81 79 ALA B CA 1
ATOM 2724 C C . ALA B 1 73 ? -37.753 20.128 34.203 1.00 46.19 79 ALA B C 1
ATOM 2725 O O . ALA B 1 73 ? -37.287 20.645 33.197 1.00 50.64 79 ALA B O 1
ATOM 2727 N N . PRO B 1 74 ? -36.961 19.615 35.160 1.00 46.06 80 PRO B N 1
ATOM 2728 C CA . PRO B 1 74 ? -35.521 19.509 34.954 1.00 38.52 80 PRO B CA 1
ATOM 2729 C C . PRO B 1 74 ? -35.318 18.363 33.969 1.00 36.07 80 PRO B C 1
ATOM 2730 O O . PRO B 1 74 ? -36.175 17.448 33.871 1.00 36.12 80 PRO B O 1
ATOM 2734 N N . LYS B 1 75 ? -34.171 18.388 33.288 1.00 32.24 81 LYS B N 1
ATOM 2735 C CA . LYS B 1 75 ? -33.856 17.383 32.269 1.00 33.46 81 LYS B CA 1
ATOM 2736 C C . LYS B 1 75 ? -32.603 16.609 32.740 1.00 26.38 81 LYS B C 1
ATOM 2737 O O . LYS B 1 75 ? -31.645 17.189 33.288 1.00 29.39 81 LYS B O 1
ATOM 2743 N N . PHE B 1 76 ? -32.695 15.317 32.635 1.00 24.58 82 PHE B N 1
ATOM 2744 C CA . PHE B 1 76 ? -31.563 14.375 32.743 1.00 25.98 82 PHE B CA 1
ATOM 2745 C C . PHE B 1 76 ? -31.134 14.058 31.322 1.00 29.21 82 PHE B C 1
ATOM 2746 O O . PHE B 1 76 ? -32.015 13.627 30.640 1.00 30.30 82 PHE B O 1
ATOM 2754 N N . ASP B 1 77 ? -29.822 13.976 31.078 1.00 26.20 83 ASP B N 1
ATOM 2755 C CA . ASP B 1 77 ? -29.245 13.523 29.783 1.00 23.94 83 ASP B CA 1
ATOM 2756 C C . ASP B 1 77 ? -28.624 12.124 30.003 1.00 24.19 83 ASP B C 1
ATOM 2757 O O . ASP B 1 77 ? -28.014 11.615 29.076 1.00 29.80 83 ASP B O 1
ATOM 2762 N N . THR B 1 78 ? -28.755 11.566 31.224 1.00 27.40 84 THR B N 1
ATOM 2763 C CA . THR B 1 78 ? -28.273 10.216 31.656 1.00 28.52 84 THR B CA 1
ATOM 2764 C C . THR B 1 78 ? -29.216 9.607 32.711 1.00 28.82 84 THR B C 1
ATOM 2765 O O . THR B 1 78 ? -29.969 10.345 33.359 1.00 32.08 84 THR B O 1
ATOM 2769 N N . THR B 1 79 ? -29.121 8.296 32.943 1.00 28.24 85 THR B N 1
ATOM 2770 C CA . THR B 1 79 ? -29.568 7.746 34.239 1.00 26.51 85 THR B CA 1
ATOM 2771 C C . THR B 1 79 ? -28.448 7.953 35.249 1.00 25.84 85 THR B C 1
ATOM 2772 O O . THR B 1 79 ? -27.249 8.157 34.878 1.00 25.74 85 THR B O 1
ATOM 2776 N N . PHE B 1 80 ? -28.780 7.822 36.525 1.00 28.36 86 PHE B N 1
ATOM 2777 C CA . PHE B 1 80 ? -27.702 7.747 37.534 1.00 28.40 86 PHE B CA 1
ATOM 2778 C C . PHE B 1 80 ? -26.771 6.565 37.297 1.00 28.93 86 PHE B C 1
ATOM 2779 O O . PHE B 1 80 ? -25.563 6.745 37.497 1.00 26.28 86 PHE B O 1
ATOM 2787 N N . GLU B 1 81 ? -27.285 5.414 36.869 1.00 26.02 87 GLU B N 1
ATOM 2788 C CA . GLU B 1 81 ? -26.442 4.220 36.555 1.00 28.09 87 GLU B CA 1
ATOM 2789 C C . GLU B 1 81 ? -25.494 4.437 35.353 1.00 27.58 87 GLU B C 1
ATOM 2790 O O . GLU B 1 81 ? -24.426 3.820 35.368 1.00 29.82 87 GLU B O 1
ATOM 2796 N N . SER B 1 82 ? -25.894 5.131 34.291 1.00 31.73 88 SER B N 1
ATOM 2797 C CA . SER B 1 82 ? -25.058 5.333 33.086 1.00 28.69 88 SER B CA 1
ATOM 2798 C C . SER B 1 82 ? -24.231 6.624 33.169 1.00 29.67 88 SER B C 1
ATOM 2799 O O . SER B 1 82 ? -23.620 6.914 32.189 1.00 30.77 88 SER B O 1
ATOM 2802 N N . ALA B 1 83 ? -24.375 7.468 34.191 1.00 22.96 89 ALA B N 1
ATOM 2803 C CA . ALA B 1 83 ? -23.601 8.709 34.361 1.00 25.06 89 ALA B CA 1
ATOM 2804 C C . ALA B 1 83 ? -22.122 8.318 34.524 1.00 25.58 89 ALA B C 1
ATOM 2805 O O . ALA B 1 83 ? -21.828 7.339 35.260 1.00 28.24 89 ALA B O 1
ATOM 2807 N N . ARG B 1 84 ? -21.225 9.084 33.901 1.00 27.62 90 ARG B N 1
ATOM 2808 C CA . ARG B 1 84 ? -19.771 8.908 34.144 1.00 30.34 90 ARG B CA 1
ATOM 2809 C C . ARG B 1 84 ? -19.248 10.044 35.034 1.00 28.54 90 ARG B C 1
ATOM 2810 O O . ARG B 1 84 ? -19.776 11.180 34.963 1.00 27.16 90 ARG B O 1
ATOM 2818 N N . PRO B 1 85 ? -18.264 9.795 35.943 1.00 27.63 91 PRO B N 1
ATOM 2819 C CA . PRO B 1 85 ? -17.526 10.871 36.608 1.00 26.95 91 PRO B CA 1
ATOM 2820 C C . PRO B 1 85 ? -16.988 11.842 35.569 1.00 26.14 91 PRO B C 1
ATOM 2821 O O . PRO B 1 85 ? -16.491 11.392 34.522 1.00 24.42 91 PRO B O 1
ATOM 2825 N N . THR B 1 86 ? -17.115 13.133 35.885 1.00 27.24 92 THR B N 1
ATOM 2826 C CA . THR B 1 86 ? -16.594 14.300 35.161 1.00 25.44 92 THR B CA 1
ATOM 2827 C C . THR B 1 86 ? -15.085 14.337 35.308 1.00 28.37 92 THR B C 1
ATOM 2828 O O . THR B 1 86 ? -14.578 13.663 36.198 1.00 23.75 92 THR B O 1
ATOM 2832 N N . GLN B 1 87 ? -14.457 15.191 34.531 1.00 27.45 93 GLN B N 1
ATOM 2833 C CA . GLN B 1 87 ? -13.025 15.555 34.632 1.00 25.38 93 GLN B CA 1
ATOM 2834 C C . GLN B 1 87 ? -12.768 15.999 36.086 1.00 26.93 93 GLN B C 1
ATOM 2835 O O . GLN B 1 87 ? -11.804 15.529 36.715 1.00 24.78 93 GLN B O 1
ATOM 2841 N N . THR B 1 88 ? -13.693 16.765 36.659 1.00 22.99 94 THR B N 1
ATOM 2842 C CA . THR B 1 88 ? -13.626 17.269 38.069 1.00 24.62 94 THR B CA 1
ATOM 2843 C C . THR B 1 88 ? -13.597 16.077 39.035 1.00 20.69 94 THR B C 1
ATOM 2844 O O . THR B 1 88 ? -12.709 16.052 39.904 1.00 23.01 94 THR B O 1
ATOM 2848 N N . HIS B 1 89 ? -14.486 15.113 38.920 1.00 21.88 95 HIS B N 1
ATOM 2849 C CA . HIS B 1 89 ? -14.532 13.900 39.768 1.00 20.97 95 HIS B CA 1
ATOM 2850 C C . HIS B 1 89 ? -13.209 13.193 39.724 1.00 18.41 95 HIS B C 1
ATOM 2851 O O . HIS B 1 89 ? -12.647 12.947 40.797 1.00 20.78 95 HIS B O 1
ATOM 2858 N N . MET B 1 90 ? -12.660 12.979 38.523 1.00 19.54 96 MET B N 1
ATOM 2859 C CA . MET B 1 90 ? -11.386 12.249 38.400 1.00 21.39 96 MET B CA 1
ATOM 2860 C C . MET B 1 90 ? -10.205 13.098 38.877 1.00 20.97 96 MET B C 1
ATOM 2861 O O . MET B 1 90 ? -9.298 12.448 39.359 1.00 23.43 96 MET B O 1
ATOM 2866 N N . ALA B 1 91 ? -10.205 14.440 38.754 1.00 21.53 97 ALA B N 1
ATOM 2867 C CA . ALA B 1 91 ? -9.143 15.300 39.239 1.00 24.88 97 ALA B CA 1
ATOM 2868 C C . ALA B 1 91 ? -9.113 15.036 40.746 1.00 26.46 97 ALA B C 1
ATOM 2869 O O . ALA B 1 91 ? -7.988 14.965 41.250 1.00 24.46 97 ALA B O 1
ATOM 2871 N N . LEU B 1 92 ? -10.266 14.967 41.379 1.00 22.27 98 LEU B N 1
ATOM 2872 C CA . LEU B 1 92 ? -10.370 14.885 42.896 1.00 20.42 98 LEU B CA 1
ATOM 2873 C C . LEU B 1 92 ? -9.772 13.517 43.302 1.00 27.38 98 LEU B C 1
ATOM 2874 O O . LEU B 1 92 ? -9.136 13.470 44.389 1.00 26.23 98 LEU B O 1
ATOM 2879 N N . VAL B 1 93 ? -9.982 12.439 42.515 1.00 25.40 99 VAL B N 1
ATOM 2880 C CA . VAL B 1 93 ? -9.422 11.064 42.752 1.00 24.61 99 VAL B CA 1
ATOM 2881 C C . VAL B 1 93 ? -7.891 11.213 42.799 1.00 25.45 99 VAL B C 1
ATOM 2882 O O . VAL B 1 93 ? -7.265 10.872 43.818 1.00 23.67 99 VAL B O 1
ATOM 2886 N N . GLN B 1 94 ? -7.314 11.868 41.788 1.00 25.70 100 GLN B N 1
ATOM 2887 C CA . GLN B 1 94 ? -5.867 12.063 41.659 1.00 25.35 100 GLN B CA 1
ATOM 2888 C C . GLN B 1 94 ? -5.284 12.959 42.755 1.00 25.18 100 GLN B C 1
ATOM 2889 O O . GLN B 1 94 ? -4.213 12.555 43.196 1.00 24.16 100 GLN B O 1
ATOM 2895 N N . LEU B 1 95 ? -5.934 14.058 43.170 1.00 26.40 101 LEU B N 1
ATOM 2896 C CA . LEU B 1 95 ? -5.474 14.997 44.251 1.00 26.38 101 LEU B CA 1
ATOM 2897 C C . LEU B 1 95 ? -5.454 14.227 45.562 1.00 25.30 101 LEU B C 1
ATOM 2898 O O . LEU B 1 95 ? -4.406 14.309 46.215 1.00 27.66 101 LEU B O 1
ATOM 2903 N N . GLU B 1 96 ? -6.397 13.306 45.758 1.00 22.75 102 GLU B N 1
ATOM 2904 C CA . GLU B 1 96 ? -6.351 12.492 47.008 1.00 27.42 102 GLU B CA 1
ATOM 2905 C C . GLU B 1 96 ? -5.172 11.502 46.901 1.00 23.94 102 GLU B C 1
ATOM 2906 O O . GLU B 1 96 ? -4.407 11.358 47.859 1.00 27.46 102 GLU B O 1
ATOM 2912 N N . ARG B 1 97 ? -5.005 10.846 45.749 1.00 28.05 103 ARG B N 1
ATOM 2913 C CA . ARG B 1 97 ? -3.969 9.797 45.582 1.00 28.89 103 ARG B CA 1
ATOM 2914 C C . ARG B 1 97 ? -2.565 10.353 45.859 1.00 28.38 103 ARG B C 1
ATOM 2915 O O . ARG B 1 97 ? -1.825 9.632 46.455 1.00 28.90 103 ARG B O 1
ATOM 2923 N N . VAL B 1 98 ? -2.241 11.619 45.532 1.00 25.63 104 VAL B N 1
ATOM 2924 C CA . VAL B 1 98 ? -0.885 12.237 45.640 1.00 31.27 104 VAL B CA 1
ATOM 2925 C C . VAL B 1 98 ? -0.795 13.059 46.951 1.00 29.53 104 VAL B C 1
ATOM 2926 O O . VAL B 1 98 ? 0.227 13.710 47.175 1.00 33.88 104 VAL B O 1
ATOM 2930 N N . GLY B 1 99 ? -1.830 13.027 47.770 1.00 34.98 105 GLY B N 1
ATOM 2931 C CA . GLY B 1 99 ? -1.865 13.595 49.121 1.00 36.19 105 GLY B CA 1
ATOM 2932 C C . GLY B 1 99 ? -2.079 15.100 49.146 1.00 39.28 105 GLY B C 1
ATOM 2933 O O . GLY B 1 99 ? -1.780 15.686 50.186 1.00 45.25 105 GLY B O 1
ATOM 2934 N N . LEU B 1 100 ? -2.607 15.713 48.075 1.00 39.03 106 LEU B N 1
ATOM 2935 C CA . LEU B 1 100 ? -2.920 17.160 48.009 1.00 35.61 106 LEU B CA 1
ATOM 2936 C C . LEU B 1 100 ? -4.329 17.464 48.540 1.00 38.74 106 LEU B C 1
ATOM 2937 O O . LEU B 1 100 ? -4.496 18.537 49.037 1.00 40.82 106 LEU B O 1
ATOM 2942 N N . LEU B 1 101 ? -5.243 16.501 48.558 1.00 30.12 107 LEU B N 1
ATOM 2943 C CA . LEU B 1 101 ? -6.603 16.571 49.168 1.00 31.00 107 LEU B CA 1
ATOM 2944 C C . LEU B 1 101 ? -6.622 15.758 50.473 1.00 36.01 107 LEU B C 1
ATOM 2945 O O . LEU B 1 101 ? -6.380 14.503 50.439 1.00 36.48 107 LEU B O 1
ATOM 2950 N N . ARG B 1 102 ? -6.880 16.419 51.610 1.00 35.31 108 ARG B N 1
ATOM 2951 C CA . ARG B 1 102 ? -7.031 15.733 52.927 1.00 37.58 108 ARG B CA 1
ATOM 2952 C C . ARG B 1 102 ? -8.376 15.010 53.019 1.00 34.15 108 ARG B C 1
ATOM 2953 O O . ARG B 1 102 ? -8.445 13.894 53.545 1.00 38.86 108 ARG B O 1
ATOM 2961 N N . PHE B 1 103 ? -9.465 15.686 52.650 1.00 34.61 109 PHE B N 1
ATOM 2962 C CA . PHE B 1 103 ? -10.850 15.180 52.865 1.00 30.30 109 PHE B CA 1
ATOM 2963 C C . PHE B 1 103 ? -11.765 15.849 51.850 1.00 31.31 109 PHE B C 1
ATOM 2964 O O . PHE B 1 103 ? -11.457 16.955 51.353 1.00 32.13 109 PHE B O 1
ATOM 2972 N N . LEU B 1 104 ? -12.881 15.182 51.595 1.00 28.64 110 LEU B N 1
ATOM 2973 C CA . LEU B 1 104 ? -13.862 15.541 50.552 1.00 27.54 110 LEU B CA 1
ATOM 2974 C C . LEU B 1 104 ? -15.255 15.522 51.193 1.00 24.34 110 LEU B C 1
ATOM 2975 O O . LEU B 1 104 ? -15.742 14.483 51.690 1.00 27.85 110 LEU B O 1
ATOM 2980 N N . VAL B 1 105 ? -15.899 16.688 51.208 1.00 28.56 111 VAL B N 1
ATOM 2981 C CA . VAL B 1 105 ? -17.284 16.863 51.725 1.00 29.88 111 VAL B CA 1
ATOM 2982 C C . VAL B 1 105 ? -18.243 17.093 50.558 1.00 24.99 111 VAL B C 1
ATOM 2983 O O . VAL B 1 105 ? -18.127 18.114 49.926 1.00 31.14 111 VAL B O 1
ATOM 2987 N N . SER B 1 106 ? -19.229 16.214 50.384 1.00 25.66 112 SER B N 1
ATOM 2988 C CA . SER B 1 106 ? -20.197 16.341 49.289 1.00 27.02 112 SER B CA 1
ATOM 2989 C C . SER B 1 106 ? -21.659 16.361 49.726 1.00 32.14 112 SER B C 1
ATOM 2990 O O . SER B 1 106 ? -22.070 15.541 50.532 1.00 29.95 112 SER B O 1
ATOM 2993 N N . GLN B 1 107 ? -22.436 17.214 49.057 1.00 32.04 113 GLN B N 1
ATOM 2994 C CA . GLN B 1 107 ? -23.885 17.336 49.222 1.00 30.38 113 GLN B CA 1
ATOM 2995 C C . GLN B 1 107 ? -24.588 16.405 48.246 1.00 30.21 113 GLN B C 1
ATOM 2996 O O . GLN B 1 107 ? -25.790 16.301 48.355 1.00 27.91 113 GLN B O 1
ATOM 3002 N N . ASN B 1 108 ? -23.831 15.831 47.294 1.00 30.36 114 ASN B N 1
ATOM 3003 C CA . ASN B 1 108 ? -24.407 15.185 46.106 1.00 31.73 114 ASN B CA 1
ATOM 3004 C C . ASN B 1 108 ? -24.887 1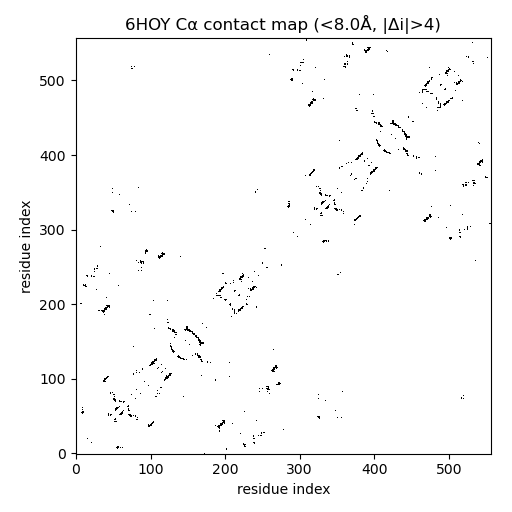3.794 46.498 1.00 28.63 114 ASN B C 1
ATOM 3005 O O . ASN B 1 108 ? -24.179 13.064 47.204 1.00 26.93 114 ASN B O 1
ATOM 3010 N N . VAL B 1 109 ? -26.060 13.417 46.018 1.00 27.31 115 VAL B N 1
ATOM 3011 C CA . VAL B 1 109 ? -26.577 12.036 46.185 1.00 26.39 115 VAL B CA 1
ATOM 3012 C C . VAL B 1 109 ? -26.348 11.157 44.930 1.00 24.71 115 VAL B C 1
ATOM 3013 O O . VAL B 1 109 ? -26.800 9.973 44.902 1.00 27.61 115 VAL B O 1
ATOM 3017 N N . ASP B 1 110 ? -25.756 11.732 43.897 1.00 25.58 116 ASP B N 1
ATOM 3018 C CA . ASP B 1 110 ? -25.588 11.069 42.570 1.00 26.17 116 ASP B CA 1
ATOM 3019 C C . ASP B 1 110 ? -24.639 9.833 42.649 1.00 28.87 116 ASP B C 1
ATOM 3020 O O . ASP B 1 110 ? -24.557 9.128 41.614 1.00 26.65 116 ASP B O 1
ATOM 3025 N N . GLY B 1 111 ? -23.963 9.511 43.769 1.00 24.80 117 GLY B N 1
ATOM 3026 C CA . GLY B 1 111 ? -23.115 8.294 43.893 1.00 27.24 117 GLY B CA 1
ATOM 3027 C C . GLY B 1 111 ? -21.825 8.322 43.077 1.00 24.82 117 GLY B C 1
ATOM 3028 O O . GLY B 1 111 ? -21.045 7.349 43.222 1.00 23.67 117 GLY B O 1
ATOM 3029 N N . LEU B 1 112 ? -21.506 9.432 42.396 1.00 24.61 118 LEU B N 1
ATOM 3030 C CA . LEU B 1 112 ? -20.379 9.548 41.435 1.00 25.91 118 LEU B CA 1
ATOM 3031 C C . LEU B 1 112 ? -19.018 9.616 42.142 1.00 27.87 118 LEU B C 1
ATOM 3032 O O . LEU B 1 112 ? -18.114 8.980 41.697 1.00 25.48 118 LEU B O 1
ATOM 3037 N N . HIS B 1 113 ? -18.849 10.270 43.292 1.00 23.11 119 HIS B N 1
ATOM 3038 C CA . HIS B 1 113 ? -17.549 10.217 43.991 1.00 26.18 119 HIS B CA 1
ATOM 3039 C C . HIS B 1 113 ? -17.189 8.753 44.324 1.00 21.92 119 HIS B C 1
ATOM 3040 O O . HIS B 1 113 ? -16.057 8.313 43.975 1.00 27.85 119 HIS B O 1
ATOM 3047 N N . VAL B 1 114 ? -18.122 8.027 44.936 1.00 24.83 120 VAL B N 1
ATOM 3048 C CA . VAL B 1 114 ? -17.905 6.583 45.249 1.00 25.61 120 VAL B CA 1
ATOM 3049 C C . VAL B 1 114 ? -17.542 5.824 43.969 1.00 25.82 120 VAL B C 1
ATOM 3050 O O . VAL B 1 114 ? -16.495 5.144 43.977 1.00 24.57 120 VAL B O 1
ATOM 3054 N N . ARG B 1 115 ? -18.354 5.956 42.925 1.00 26.89 121 ARG B N 1
ATOM 3055 C CA . ARG B 1 115 ? -18.199 5.155 41.687 1.00 29.28 121 ARG B CA 1
ATOM 3056 C C . ARG B 1 115 ? -16.908 5.542 40.940 1.00 25.07 121 ARG B C 1
ATOM 3057 O O . ARG B 1 115 ? -16.446 4.720 40.086 1.00 28.01 121 ARG B O 1
ATOM 3065 N N . SER B 1 116 ? -16.360 6.735 41.196 1.00 24.20 122 SER B N 1
ATOM 3066 C CA . SER B 1 116 ? -15.080 7.228 40.638 1.00 26.70 122 SER B CA 1
ATOM 3067 C C . SER B 1 116 ? -13.905 6.429 41.245 1.00 26.65 122 SER B C 1
ATOM 3068 O O . SER B 1 116 ? -12.794 6.578 40.715 1.00 28.43 122 SER B O 1
ATOM 3071 N N . GLY B 1 117 ? -14.130 5.687 42.341 1.00 28.79 123 GLY B N 1
ATOM 3072 C CA . GLY B 1 117 ? -13.101 4.995 43.112 1.00 25.60 123 GLY B CA 1
ATOM 3073 C C . GLY B 1 117 ? -12.448 5.886 44.176 1.00 23.21 123 GLY B C 1
ATOM 3074 O O . GLY B 1 117 ? -11.320 5.567 44.557 1.00 26.21 123 GLY B O 1
ATOM 3075 N N . PHE B 1 118 ? -13.070 7.039 44.480 1.00 22.83 124 PHE B N 1
ATOM 3076 C CA . PHE B 1 118 ? -12.628 7.928 45.559 1.00 23.80 124 PHE B CA 1
ATOM 3077 C C . PHE B 1 118 ? -12.790 7.156 46.877 1.00 22.25 124 PHE B C 1
ATOM 3078 O O . PHE B 1 118 ? -13.811 6.540 47.063 1.00 24.12 124 PHE B O 1
ATOM 3086 N N . PRO B 1 119 ? -11.817 7.190 47.816 1.00 25.27 125 PRO B N 1
ATOM 3087 C CA . PRO B 1 119 ? -11.873 6.370 49.037 1.00 31.09 125 PRO B CA 1
ATOM 3088 C C . PRO B 1 119 ? -12.875 6.879 50.073 1.00 25.03 125 PRO B C 1
ATOM 3089 O O . PRO B 1 119 ? -12.835 8.057 50.343 1.00 29.71 125 PRO B O 1
ATOM 3093 N N . ARG B 1 120 ? -13.770 5.982 50.502 1.00 24.91 126 ARG B N 1
ATOM 3094 C CA . ARG B 1 120 ? -14.977 6.257 51.335 1.00 27.26 126 ARG B CA 1
ATOM 3095 C C . ARG B 1 120 ? -14.477 6.802 52.675 1.00 25.57 126 ARG B C 1
ATOM 3096 O O . ARG B 1 120 ? -15.090 7.714 53.208 1.00 31.76 126 ARG B O 1
ATOM 3104 N N . ASP B 1 121 ? -13.300 6.381 53.113 1.00 27.32 127 ASP B N 1
ATOM 3105 C CA . ASP B 1 121 ? -12.797 6.896 54.422 1.00 31.08 127 ASP B CA 1
ATOM 3106 C C . ASP B 1 121 ? -12.279 8.338 54.320 1.00 31.42 127 ASP B C 1
ATOM 3107 O O . ASP B 1 121 ? -11.944 8.874 55.378 1.00 35.14 127 ASP B O 1
ATOM 3112 N N . LYS B 1 122 ? -12.164 8.977 53.133 1.00 25.39 128 LYS B N 1
ATOM 3113 C CA . LYS B 1 122 ? -11.910 10.425 53.001 1.00 28.89 128 LYS B CA 1
ATOM 3114 C C . LYS B 1 122 ? -13.091 11.255 52.434 1.00 29.17 128 LYS B C 1
ATOM 3115 O O . LYS B 1 122 ? -12.866 12.422 52.133 1.00 30.18 128 LYS B O 1
ATOM 3121 N N . LEU B 1 123 ? -14.301 10.712 52.510 1.00 30.53 129 LEU B N 1
ATOM 3122 C CA . LEU B 1 123 ? -15.539 11.233 51.895 1.00 33.76 129 LEU B CA 1
ATOM 3123 C C . LEU B 1 123 ? -16.647 11.353 52.945 1.00 31.92 129 LEU B C 1
ATOM 3124 O O . LEU B 1 123 ? -16.928 10.368 53.589 1.00 28.99 129 LEU B O 1
ATOM 3129 N N . ALA B 1 124 ? -17.244 12.532 53.095 1.00 30.62 130 ALA B N 1
ATOM 3130 C CA . ALA B 1 124 ? -18.536 12.704 53.805 1.00 35.78 130 ALA B CA 1
ATOM 3131 C C . ALA B 1 124 ? -19.605 12.878 52.740 1.00 33.09 130 ALA B C 1
ATOM 3132 O O . ALA B 1 124 ? -19.522 13.842 51.929 1.00 34.45 130 ALA B O 1
ATOM 3134 N N . GLU B 1 125 ? -20.600 12.025 52.782 1.00 28.64 131 GLU B N 1
ATOM 3135 C CA . GLU B 1 125 ? -21.763 12.125 51.877 1.00 30.90 131 GLU B CA 1
ATOM 3136 C C . GLU B 1 125 ? -22.910 12.660 52.731 1.00 30.10 131 GLU B C 1
ATOM 3137 O O . GLU B 1 125 ? -23.703 11.812 53.239 1.00 30.81 131 GLU B O 1
ATOM 3143 N N . LEU B 1 126 ? -22.961 13.980 52.861 1.00 32.30 132 LEU B N 1
ATOM 3144 C CA . LEU B 1 126 ? -23.815 14.670 53.864 1.00 35.73 132 LEU B CA 1
ATOM 3145 C C . LEU B 1 126 ? -25.314 14.439 53.599 1.00 37.83 132 LEU B C 1
ATOM 3146 O O . LEU B 1 126 ? -26.021 14.342 54.614 1.00 35.13 132 LEU B O 1
ATOM 3151 N N . HIS B 1 127 ? -25.809 14.312 52.338 1.00 32.38 133 HIS B N 1
ATOM 3152 C CA . HIS B 1 127 ? -27.255 14.188 52.000 1.00 34.50 133 HIS B CA 1
ATOM 3153 C C . HIS B 1 127 ? -27.638 12.772 51.552 1.00 31.35 133 HIS B C 1
ATOM 3154 O O . HIS B 1 127 ? -28.858 12.505 51.304 1.00 31.93 133 HIS B O 1
ATOM 3161 N N . GLY B 1 128 ? -26.669 11.857 51.571 1.00 33.53 134 GLY B N 1
ATOM 3162 C CA . GLY B 1 128 ? -26.816 10.454 51.154 1.00 34.33 134 GLY B CA 1
ATOM 3163 C C . GLY B 1 128 ? -26.282 10.176 49.738 1.00 27.53 134 GLY B C 1
ATOM 3164 O O . GLY B 1 128 ? -25.614 11.072 49.147 1.00 28.53 134 GLY B O 1
ATOM 3165 N N . ASN B 1 129 ? -26.450 8.911 49.363 1.00 30.82 135 ASN B N 1
ATOM 3166 C CA . ASN B 1 129 ? -25.973 8.281 48.116 1.00 32.73 135 ASN B CA 1
ATOM 3167 C C . ASN B 1 129 ? -27.119 7.385 47.632 1.00 31.58 135 ASN B C 1
ATOM 3168 O O . ASN B 1 129 ? -27.543 6.488 48.374 1.00 30.85 135 ASN B O 1
ATOM 3173 N N A MET B 1 130 ? -27.561 7.613 46.382 0.50 33.83 136 MET B N 1
ATOM 3174 N N B MET B 1 130 ? -27.574 7.554 46.393 0.50 35.71 136 MET B N 1
ATOM 3175 C CA A MET B 1 130 ? -28.708 6.925 45.722 0.50 30.90 136 MET B CA 1
ATOM 3176 C CA B MET B 1 130 ? -28.786 6.844 45.916 0.50 34.51 136 MET B CA 1
ATOM 3177 C C A MET B 1 130 ? -28.450 5.408 45.660 0.50 27.02 136 MET B C 1
ATOM 3178 C C B MET B 1 130 ? -28.467 5.367 45.640 0.50 28.54 136 MET B C 1
ATOM 3179 O O A MET B 1 130 ? -29.405 4.686 45.588 0.50 27.84 136 MET B O 1
ATOM 3180 O O B MET B 1 130 ? -29.409 4.625 45.430 0.50 30.52 136 MET B O 1
ATOM 3189 N N . PHE B 1 131 ? -27.178 4.987 45.626 1.00 27.71 137 PHE B N 1
ATOM 3190 C CA . PHE B 1 131 ? -26.730 3.591 45.460 1.00 24.37 137 PHE B CA 1
ATOM 3191 C C . PHE B 1 131 ? -26.481 2.875 46.800 1.00 28.36 137 PHE B C 1
ATOM 3192 O O . PHE B 1 131 ? -26.192 1.649 46.755 1.00 31.63 137 PHE B O 1
ATOM 3200 N N . VAL B 1 132 ? -26.669 3.547 47.933 1.00 27.80 138 VAL B N 1
ATOM 3201 C CA . VAL B 1 132 ? -26.238 3.016 49.268 1.00 31.16 138 VAL B CA 1
ATOM 3202 C C . VAL B 1 132 ? -27.454 2.787 50.134 1.00 28.81 138 VAL B C 1
ATOM 3203 O O . VAL B 1 132 ? -28.267 3.768 50.312 1.00 34.07 138 VAL B O 1
ATOM 3207 N N . GLU B 1 133 ? -27.623 1.558 50.595 1.00 32.69 139 GLU B N 1
ATOM 3208 C CA . GLU B 1 133 ? -28.657 1.255 51.618 1.00 34.23 139 GLU B CA 1
ATOM 3209 C C . GLU B 1 133 ? -27.936 0.794 52.881 1.00 38.77 139 GLU B C 1
ATOM 3210 O O . GLU B 1 133 ? -26.778 0.300 52.821 1.00 40.30 139 GLU B O 1
ATOM 3216 N N . GLU B 1 134 ? -28.590 1.010 54.009 1.00 42.98 140 GLU B N 1
ATOM 3217 C CA . GLU B 1 134 ? -27.990 0.777 55.340 1.00 40.73 140 GLU B CA 1
ATOM 3218 C C . GLU B 1 134 ? -28.965 -0.078 56.156 1.00 42.78 140 GLU B C 1
ATOM 3219 O O . GLU B 1 134 ? -30.176 0.192 56.114 1.00 46.51 140 GLU B O 1
ATOM 3225 N N . CYS B 1 135 ? -28.450 -1.096 56.826 1.00 44.03 141 CYS B N 1
ATOM 3226 C CA . CYS B 1 135 ? -29.223 -1.946 57.769 1.00 49.60 141 CYS B CA 1
ATOM 3227 C C . CYS B 1 135 ? -29.629 -1.077 58.967 1.00 47.50 141 CYS B C 1
ATOM 3228 O O . CYS B 1 135 ? -28.719 -0.598 59.684 1.00 50.19 141 CYS B O 1
ATOM 3231 N N . ALA B 1 136 ? -30.937 -0.888 59.154 1.00 54.77 142 ALA B N 1
ATOM 3232 C CA . ALA B 1 136 ? -31.551 -0.237 60.335 1.00 56.11 142 ALA B CA 1
ATOM 3233 C C . ALA B 1 136 ? -31.078 -0.929 61.627 1.00 65.00 142 ALA B C 1
ATOM 3234 O O . ALA B 1 136 ? -31.037 -0.221 62.655 1.00 63.91 142 ALA B O 1
ATOM 3236 N N . LYS B 1 137 ? -30.684 -2.215 61.574 1.00 68.21 143 LYS B N 1
ATOM 3237 C CA . LYS B 1 137 ? -30.212 -3.009 62.751 1.00 69.43 143 LYS B CA 1
ATOM 3238 C C . LYS B 1 137 ? -28.712 -2.786 63.016 1.00 62.19 143 LYS B C 1
ATOM 3239 O O . LYS B 1 137 ? -28.387 -2.210 64.059 1.00 64.92 143 LYS B O 1
ATOM 3245 N N . CYS B 1 138 ? -27.815 -3.247 62.143 1.00 55.07 144 CYS B N 1
ATOM 3246 C CA . CYS B 1 138 ? -26.355 -3.295 62.423 1.00 52.65 144 CYS B CA 1
ATOM 3247 C C . CYS B 1 138 ? -25.638 -2.056 61.859 1.00 53.61 144 CYS B C 1
ATOM 3248 O O . CYS B 1 138 ? -24.448 -1.917 62.166 1.00 49.94 144 CYS B O 1
ATOM 3251 N N . LYS B 1 139 ? -26.326 -1.203 61.075 1.00 62.55 145 LYS B N 1
ATOM 3252 C CA . LYS B 1 139 ? -25.766 0.023 60.419 1.00 58.98 145 LYS B CA 1
ATOM 3253 C C . LYS B 1 139 ? -24.796 -0.333 59.280 1.00 57.36 145 LYS B C 1
ATOM 3254 O O . LYS B 1 139 ? -24.149 0.598 58.734 1.00 61.54 145 LYS B O 1
ATOM 3260 N N . THR B 1 140 ? -24.659 -1.613 58.930 1.00 51.57 146 THR B N 1
ATOM 3261 C CA . THR B 1 140 ? -23.814 -2.062 57.801 1.00 48.55 146 THR B CA 1
ATOM 3262 C C . THR B 1 140 ? -24.362 -1.478 56.503 1.00 46.45 146 THR B C 1
ATOM 3263 O O . THR B 1 140 ? -25.569 -1.638 56.247 1.00 42.29 146 THR B O 1
ATOM 3267 N N . GLN B 1 141 ? -23.494 -0.791 55.754 1.00 45.42 147 GLN B N 1
ATOM 3268 C CA . GLN B 1 141 ? -23.830 -0.127 54.473 1.00 40.12 147 GLN B CA 1
ATOM 3269 C C . GLN B 1 141 ? -23.518 -1.069 53.325 1.00 36.84 147 GLN B C 1
ATOM 3270 O O . GLN B 1 141 ? -22.613 -1.918 53.431 1.00 43.84 147 GLN B O 1
ATOM 3276 N N . TYR B 1 142 ? -24.336 -0.966 52.289 1.00 36.24 148 TYR B N 1
ATOM 3277 C CA . TYR B 1 142 ? -24.214 -1.763 51.055 1.00 31.76 148 TYR B CA 1
ATOM 3278 C C . TYR B 1 142 ? -24.175 -0.759 49.914 1.00 33.04 148 TYR B C 1
ATOM 3279 O O . TYR B 1 142 ? -25.102 0.136 49.839 1.00 32.56 148 TYR B O 1
ATOM 3288 N N . VAL B 1 143 ? -23.146 -0.895 49.062 1.00 31.07 149 VAL B N 1
ATOM 3289 C CA . VAL B 1 143 ? -22.999 0.011 47.886 1.00 29.90 149 VAL B CA 1
ATOM 3290 C C . VAL B 1 143 ? -23.403 -0.803 46.670 1.00 29.53 149 VAL B C 1
ATOM 3291 O O . VAL B 1 143 ? -22.623 -1.771 46.283 1.00 28.41 149 VAL B O 1
ATOM 3295 N N . ARG B 1 144 ? -24.590 -0.477 46.155 1.00 25.39 150 ARG B N 1
ATOM 3296 C CA . ARG B 1 144 ? -25.234 -1.245 45.089 1.00 24.18 150 ARG B CA 1
ATOM 3297 C C . ARG B 1 144 ? -24.765 -0.704 43.744 1.00 26.28 150 ARG B C 1
ATOM 3298 O O . ARG B 1 144 ? -24.299 0.433 43.725 1.00 30.62 150 ARG B O 1
ATOM 3306 N N . ASP B 1 145 ? -24.916 -1.539 42.725 1.00 28.87 151 ASP B N 1
ATOM 3307 C CA . ASP B 1 145 ? -24.640 -1.252 41.290 1.00 30.78 151 ASP B CA 1
ATOM 3308 C C . ASP B 1 145 ? -25.815 -0.488 40.685 1.00 30.02 151 ASP B C 1
ATOM 3309 O O . ASP B 1 145 ? -25.610 0.050 39.603 1.00 32.68 151 ASP B O 1
ATOM 3314 N N . THR B 1 146 ? -27.012 -0.462 41.309 1.00 27.65 152 THR B N 1
ATOM 3315 C CA . THR B 1 146 ? -28.173 0.310 40.778 1.00 31.36 152 THR B CA 1
ATOM 3316 C C . THR B 1 146 ? -28.707 1.151 41.924 1.00 32.67 152 THR B C 1
ATOM 3317 O O . THR B 1 146 ? -28.386 0.834 43.099 1.00 32.84 152 THR B O 1
ATOM 3321 N N . VAL B 1 147 ? -29.446 2.219 41.632 1.00 31.34 153 VAL B N 1
ATOM 3322 C CA . VAL B 1 147 ? -30.047 3.071 42.691 1.00 30.10 153 VAL B CA 1
ATOM 3323 C C . VAL B 1 147 ? -30.950 2.165 43.555 1.00 26.37 153 VAL B C 1
ATOM 3324 O O . VAL B 1 147 ? -31.541 1.277 42.993 1.00 32.16 153 VAL B O 1
ATOM 3328 N N . VAL B 1 148 ? -31.017 2.374 44.869 1.00 30.88 154 VAL B N 1
ATOM 3329 C CA . VAL B 1 148 ? -31.682 1.418 45.787 1.00 38.38 154 VAL B CA 1
ATOM 3330 C C . VAL B 1 148 ? -33.218 1.439 45.621 1.00 43.69 154 VAL B C 1
ATOM 3331 O O . VAL B 1 148 ? -33.821 0.364 45.900 1.00 46.39 154 VAL B O 1
ATOM 3335 N N . GLY B 1 149 ? -33.817 2.546 45.146 1.00 42.38 155 GLY B N 1
ATOM 3336 C CA . GLY B 1 149 ? -35.208 2.562 44.624 1.00 43.50 155 GLY B CA 1
ATOM 3337 C C . GLY B 1 149 ? -36.185 3.367 45.465 1.00 46.58 155 GLY B C 1
ATOM 3338 O O . GLY B 1 149 ? -37.341 3.552 44.985 1.00 49.58 155 GLY B O 1
ATOM 3339 N N . THR B 1 150 ? -35.796 3.805 46.667 1.00 41.76 156 THR B N 1
ATOM 3340 C CA . THR B 1 150 ? -36.611 4.670 47.572 1.00 44.56 156 THR B CA 1
ATOM 3341 C C . THR B 1 150 ? -35.835 5.950 47.928 1.00 41.47 156 THR B C 1
ATOM 3342 O O . THR B 1 150 ? -34.606 5.956 47.743 1.00 39.19 156 THR B O 1
ATOM 3346 N N . MET B 1 151 ? -36.513 6.975 48.453 1.00 48.45 157 MET B N 1
ATOM 3347 C CA . MET B 1 151 ? -35.866 8.161 49.090 1.00 48.37 157 MET B CA 1
ATOM 3348 C C . MET B 1 151 ? -36.605 8.510 50.386 1.00 55.97 157 MET B C 1
ATOM 3349 O O . MET B 1 151 ? -37.810 8.174 50.495 1.00 39.21 157 MET B O 1
ATOM 3354 N N . GLY B 1 152 ? -35.909 9.157 51.319 1.00 49.47 158 GLY B N 1
ATOM 3355 C CA . GLY B 1 152 ? -36.450 9.590 52.623 1.00 48.75 158 GLY B CA 1
ATOM 3356 C C . GLY B 1 152 ? -36.245 8.566 53.724 1.00 50.79 158 GLY B C 1
ATOM 3357 O O . GLY B 1 152 ? -37.012 8.618 54.686 1.00 49.34 158 GLY B O 1
ATOM 3358 N N . LEU B 1 153 ? -35.257 7.670 53.596 1.00 41.63 159 LEU B N 1
ATOM 3359 C CA . LEU B 1 153 ? -34.816 6.704 54.642 1.00 42.54 159 LEU B CA 1
ATOM 3360 C C . LEU B 1 153 ? -35.906 5.640 54.833 1.00 42.12 159 LEU B C 1
ATOM 3361 O O . LEU B 1 153 ? -36.158 5.231 56.000 1.00 42.36 159 LEU B O 1
ATOM 3366 N N . LYS B 1 154 ? -36.529 5.209 53.733 1.00 41.79 160 LYS B N 1
ATOM 3367 C CA . LYS B 1 154 ? -37.594 4.164 53.712 1.00 45.88 160 LYS B CA 1
ATOM 3368 C C . LYS B 1 154 ? -36.990 2.764 53.497 1.00 53.92 160 LYS B C 1
ATOM 3369 O O . LYS B 1 154 ? -35.844 2.637 52.981 1.00 46.40 160 LYS B O 1
ATOM 3375 N N . ALA B 1 155 ? -37.737 1.727 53.879 1.00 45.64 161 ALA B N 1
ATOM 3376 C CA . ALA B 1 155 ? -37.401 0.308 53.647 1.00 50.27 161 ALA B CA 1
ATOM 3377 C C . ALA B 1 155 ? -37.378 0.077 52.133 1.00 48.51 161 ALA B C 1
ATOM 3378 O O . ALA B 1 155 ? -38.367 0.442 51.444 1.00 46.81 161 ALA B O 1
ATOM 3380 N N . THR B 1 156 ? -36.263 -0.443 51.622 1.00 45.58 162 THR B N 1
ATOM 3381 C CA . THR B 1 156 ? -36.045 -0.743 50.176 1.00 42.95 162 THR B CA 1
ATOM 3382 C C . THR B 1 156 ? -36.703 -2.069 49.820 1.00 48.38 162 THR B C 1
ATOM 3383 O O . THR B 1 156 ? -36.883 -2.330 48.598 1.00 44.43 162 THR B O 1
ATOM 3387 N N . GLY B 1 157 ? -36.983 -2.888 50.847 1.00 47.04 163 GLY B N 1
ATOM 3388 C CA . GLY B 1 157 ? -37.583 -4.221 50.695 1.00 46.13 163 GLY B CA 1
ATOM 3389 C C . GLY B 1 157 ? -36.553 -5.320 50.848 1.00 48.47 163 GLY B C 1
ATOM 3390 O O . GLY B 1 157 ? -36.969 -6.478 50.937 1.00 42.58 163 GLY B O 1
ATOM 3391 N N . ARG B 1 158 ? -35.253 -4.981 50.886 1.00 40.09 164 ARG B N 1
ATOM 3392 C CA . ARG B 1 158 ? -34.155 -5.971 51.020 1.00 42.30 164 ARG B CA 1
ATOM 3393 C C . ARG B 1 158 ? -33.800 -6.069 52.503 1.00 47.41 164 ARG B C 1
ATOM 3394 O O . ARG B 1 158 ? -34.129 -5.127 53.249 1.00 45.35 164 ARG B O 1
ATOM 3402 N N . LEU B 1 159 ? -33.213 -7.205 52.893 1.00 49.16 165 LEU B N 1
ATOM 3403 C CA . LEU B 1 159 ? -32.776 -7.503 54.278 1.00 56.13 165 LEU B CA 1
ATOM 3404 C C . LEU B 1 159 ? -31.252 -7.639 54.352 1.00 44.61 165 LEU B C 1
ATOM 3405 O O . LEU B 1 159 ? -30.584 -7.989 53.349 1.00 49.79 165 LEU B O 1
ATOM 3410 N N . CYS B 1 160 ? -30.708 -7.406 55.537 1.00 50.21 166 CYS B N 1
ATOM 3411 C CA . CYS B 1 160 ? -29.257 -7.468 55.821 1.00 51.57 166 CYS B CA 1
ATOM 3412 C C . CYS B 1 160 ? -28.761 -8.916 55.722 1.00 56.57 166 CYS B C 1
ATOM 3413 O O . CYS B 1 160 ? -29.517 -9.805 56.159 1.00 57.72 166 CYS B O 1
ATOM 3416 N N . THR B 1 161 ? -27.554 -9.129 55.172 1.00 53.56 167 THR B N 1
ATOM 3417 C CA . THR B 1 161 ? -26.963 -10.465 54.879 1.00 54.05 167 THR B CA 1
ATOM 3418 C C . THR B 1 161 ? -25.670 -10.660 55.692 1.00 56.91 167 THR B C 1
ATOM 3419 O O . THR B 1 161 ? -24.951 -11.667 55.441 1.00 56.09 167 THR B O 1
ATOM 3423 N N . VAL B 1 162 ? -25.388 -9.773 56.653 1.00 51.71 168 VAL B N 1
ATOM 3424 C CA . VAL B 1 162 ? -24.237 -9.909 57.601 1.00 59.56 168 VAL B CA 1
ATOM 3425 C C . VAL B 1 162 ? -24.570 -11.009 58.627 1.00 59.18 168 VAL B C 1
ATOM 3426 O O . VAL B 1 162 ? -25.591 -10.848 59.311 1.00 57.53 168 VAL B O 1
ATOM 3430 N N . ALA B 1 163 ? -23.713 -12.035 58.758 1.00 56.84 169 ALA B N 1
ATOM 3431 C CA . ALA B 1 163 ? -23.790 -13.142 59.757 1.00 55.81 169 ALA B CA 1
ATOM 3432 C C . ALA B 1 163 ? -24.382 -12.632 61.085 1.00 66.43 169 ALA B C 1
ATOM 3433 O O . ALA B 1 163 ? -23.986 -13.136 62.170 1.00 61.00 169 ALA B O 1
ATOM 3435 N N . CYS B 1 171 ? -28.156 -11.379 60.280 1.00 56.04 177 CYS B N 1
ATOM 3436 C CA . CYS B 1 171 ? -28.779 -10.184 60.917 1.00 56.94 177 CYS B CA 1
ATOM 3437 C C . CYS B 1 171 ? -30.225 -9.958 60.430 1.00 57.14 177 CYS B C 1
ATOM 3438 O O . CYS B 1 171 ? -31.054 -9.560 61.259 1.00 50.68 177 CYS B O 1
ATOM 3441 N N . ARG B 1 172 ? -30.505 -10.108 59.128 1.00 49.36 178 ARG B N 1
ATOM 3442 C CA . ARG B 1 172 ? -31.866 -9.999 58.525 1.00 55.68 178 ARG B CA 1
ATOM 3443 C C . ARG B 1 172 ? -32.542 -8.673 58.890 1.00 48.13 178 ARG B C 1
ATOM 3444 O O . ARG B 1 172 ? -33.757 -8.536 58.641 1.00 52.44 178 ARG B O 1
ATOM 3452 N N . GLY B 1 173 ? -31.783 -7.676 59.349 1.00 52.67 179 GLY B N 1
ATOM 3453 C CA . GLY B 1 173 ? -32.315 -6.316 59.569 1.00 48.51 179 GLY B CA 1
ATOM 3454 C C . GLY B 1 173 ? -32.853 -5.699 58.277 1.00 51.59 179 GLY B C 1
ATOM 3455 O O . GLY B 1 173 ? -32.445 -6.147 57.175 1.00 52.09 179 GLY B O 1
ATOM 3456 N N . GLU B 1 174 ? -33.696 -4.675 58.420 1.00 47.96 180 GLU B N 1
ATOM 3457 C CA . GLU B 1 174 ? -34.404 -3.970 57.323 1.00 51.46 180 GLU B CA 1
ATOM 3458 C C . GLU B 1 174 ? -33.442 -2.950 56.684 1.00 52.69 180 GLU B C 1
ATOM 3459 O O . GLU B 1 174 ? -32.962 -2.073 57.428 1.00 42.98 180 GLU B O 1
ATOM 3465 N N . LEU B 1 175 ? -33.160 -3.072 55.379 1.00 50.97 181 LEU B N 1
ATOM 3466 C CA . LEU B 1 175 ? -32.277 -2.120 54.644 1.00 44.16 181 LEU B CA 1
ATOM 3467 C C . LEU B 1 175 ? -33.126 -0.915 54.257 1.00 45.64 181 LEU B C 1
ATOM 3468 O O . LEU B 1 175 ? -34.280 -1.111 53.776 1.00 46.43 181 LEU B O 1
ATOM 3473 N N . ARG B 1 176 ? -32.579 0.280 54.450 1.00 45.63 182 ARG B N 1
ATOM 3474 C CA . ARG B 1 176 ? -33.266 1.551 54.139 1.00 47.89 182 ARG B CA 1
ATOM 3475 C C . ARG B 1 176 ? -32.362 2.374 53.233 1.00 41.00 182 ARG B C 1
ATOM 3476 O O . ARG B 1 176 ? -31.117 2.212 53.338 1.00 36.49 182 ARG B O 1
ATOM 3484 N N . ASP B 1 177 ? -32.946 3.251 52.410 1.00 41.90 183 ASP B N 1
ATOM 3485 C CA . ASP B 1 177 ? -32.130 4.206 51.621 1.00 40.55 183 ASP B CA 1
ATOM 3486 C C . ASP B 1 177 ? -31.426 5.169 52.589 1.00 42.33 183 ASP B C 1
ATOM 3487 O O . ASP B 1 177 ? -31.853 5.273 53.762 1.00 44.10 183 ASP B O 1
ATOM 3492 N N . THR B 1 178 ? -30.397 5.871 52.104 1.00 34.94 184 THR B N 1
ATOM 3493 C CA . THR B 1 178 ? -29.679 6.942 52.872 1.00 36.85 184 THR B CA 1
ATOM 3494 C C . THR B 1 178 ? -30.073 8.349 52.392 1.00 31.72 184 THR B C 1
ATOM 3495 O O . THR B 1 178 ? -29.350 9.324 52.685 1.00 40.45 184 THR B O 1
ATOM 3499 N N . ILE B 1 179 ? -31.143 8.509 51.622 1.00 38.48 185 ILE B N 1
ATOM 3500 C CA . ILE B 1 179 ? -31.458 9.853 51.066 1.00 33.74 185 ILE B CA 1
ATOM 3501 C C . ILE B 1 179 ? -32.297 10.625 52.090 1.00 37.08 185 ILE B C 1
ATOM 3502 O O . ILE B 1 179 ? -33.491 10.314 52.210 1.00 38.98 185 ILE B O 1
ATOM 3507 N N . LEU B 1 180 ? -31.722 11.694 52.637 1.00 34.93 186 LEU B N 1
ATOM 3508 C CA . LEU B 1 180 ? -32.418 12.557 53.630 1.00 39.44 186 LEU B CA 1
ATOM 3509 C C . LEU B 1 180 ? -33.606 13.246 52.957 1.00 43.55 186 LEU B C 1
ATOM 3510 O O . LEU B 1 180 ? -33.430 13.796 51.836 1.00 36.39 186 LEU B O 1
ATOM 3515 N N . ASP B 1 181 ? -34.755 13.285 53.630 1.00 46.73 187 ASP B N 1
ATOM 3516 C CA . ASP B 1 181 ? -35.856 14.218 53.282 1.00 49.34 187 ASP B CA 1
ATOM 3517 C C . ASP B 1 181 ? -35.587 15.535 54.022 1.00 52.12 187 ASP B C 1
ATOM 3518 O O . ASP B 1 181 ? -34.696 15.550 54.897 1.00 47.98 187 ASP B O 1
ATOM 3523 N N . TRP B 1 182 ? -36.360 16.578 53.714 1.00 59.58 188 TRP B N 1
ATOM 3524 C CA . TRP B 1 182 ? -36.166 17.971 54.208 1.00 59.56 188 TRP B CA 1
ATOM 3525 C C . TRP B 1 182 ? -35.992 18.025 55.734 1.00 59.36 188 TRP B C 1
ATOM 3526 O O . TRP B 1 182 ? -35.143 18.828 56.208 1.00 55.27 188 TRP B O 1
ATOM 3537 N N . GLU B 1 183 ? -36.716 17.187 56.478 1.00 54.70 189 GLU B N 1
ATOM 3538 C CA . GLU B 1 183 ? -36.795 17.295 57.960 1.00 59.48 189 GLU B CA 1
ATOM 3539 C C . GLU B 1 183 ? -35.708 16.437 58.603 1.00 51.78 189 GLU B C 1
ATOM 3540 O O . GLU B 1 183 ? -35.607 16.498 59.829 1.00 54.02 189 GLU B O 1
ATOM 3546 N N . ASP B 1 184 ? -34.950 15.652 57.821 1.00 50.93 190 ASP B N 1
ATOM 3547 C CA . ASP B 1 184 ? -34.022 14.620 58.361 1.00 47.79 190 ASP B CA 1
ATOM 3548 C C . ASP B 1 184 ? -32.671 15.269 58.669 1.00 49.54 190 ASP B C 1
ATOM 3549 O O . ASP B 1 184 ? -32.076 15.865 57.761 1.00 57.94 190 ASP B O 1
ATOM 3554 N N . SER B 1 185 ? -32.201 15.163 59.907 1.00 48.85 191 SER B N 1
ATOM 3555 C CA . SER B 1 185 ? -30.863 15.665 60.312 1.00 51.62 191 SER B CA 1
ATOM 3556 C C . SER B 1 185 ? -29.794 14.817 59.604 1.00 46.59 191 SER B C 1
ATOM 3557 O O . SER B 1 185 ? -30.117 13.704 59.136 1.00 41.28 191 SER B O 1
ATOM 3560 N N . LEU B 1 186 ? -28.574 15.338 59.539 1.00 49.05 192 LEU B N 1
ATOM 3561 C CA . LEU B 1 186 ? -27.460 14.762 58.750 1.00 46.28 192 LEU B CA 1
ATOM 3562 C C . LEU B 1 186 ? -26.910 13.521 59.450 1.00 43.95 192 LEU B C 1
ATOM 3563 O O . LEU B 1 186 ? -26.899 13.452 60.674 1.00 52.18 192 LEU B O 1
ATOM 3568 N N . PRO B 1 187 ? -26.419 12.509 58.703 1.00 47.22 193 PRO B N 1
ATOM 3569 C CA . PRO B 1 187 ? -25.675 11.402 59.302 1.00 46.84 193 PRO B CA 1
ATOM 3570 C C . PRO B 1 187 ? -24.560 11.933 60.210 1.00 48.18 193 PRO B C 1
ATOM 3571 O O . PRO B 1 187 ? -23.669 12.582 59.708 1.00 47.10 193 PRO B O 1
ATOM 3575 N N . ASP B 1 188 ? -24.598 11.575 61.498 1.00 49.65 194 ASP B N 1
ATOM 3576 C CA . ASP B 1 188 ? -23.715 12.126 62.563 1.00 50.09 194 ASP B CA 1
ATOM 3577 C C . ASP B 1 188 ? -22.244 11.886 62.254 1.00 47.70 194 ASP B C 1
ATOM 3578 O O . ASP B 1 188 ? -21.457 12.815 62.455 1.00 52.53 194 ASP B O 1
ATOM 3583 N N . ARG B 1 189 ? -21.888 10.673 61.843 1.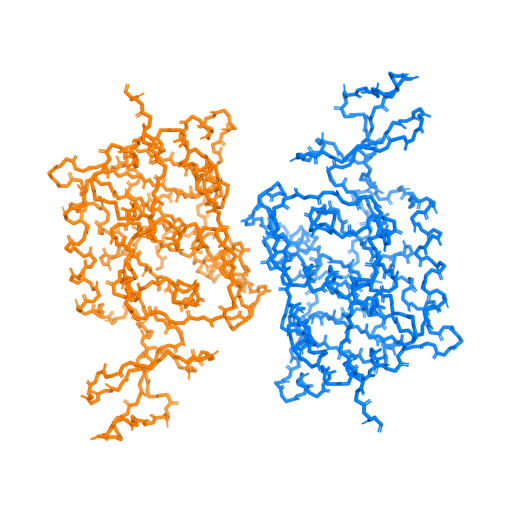00 52.28 195 ARG B N 1
ATOM 3584 C CA . ARG B 1 189 ? -20.495 10.267 61.513 1.00 51.66 195 ARG B CA 1
ATOM 3585 C C . ARG B 1 189 ? -19.974 11.169 60.389 1.00 42.12 195 ARG B C 1
ATOM 3586 O O . ARG B 1 189 ? -18.874 11.754 60.565 1.00 37.52 195 ARG B O 1
ATOM 3594 N N . ASP B 1 190 ? -20.707 11.251 59.272 1.00 43.46 196 ASP B N 1
ATOM 3595 C CA . ASP B 1 190 ? -20.274 12.040 58.086 1.00 41.50 196 ASP B CA 1
ATOM 3596 C C . ASP B 1 190 ? -20.151 13.511 58.476 1.00 40.20 196 ASP B C 1
ATOM 3597 O O . ASP B 1 190 ? -19.189 14.144 58.050 1.00 35.14 196 ASP B O 1
ATOM 3602 N N . LEU B 1 191 ? -21.140 14.068 59.179 1.00 42.07 197 LEU B N 1
ATOM 3603 C CA . LEU B 1 191 ? -21.128 15.506 59.556 1.00 42.74 197 LEU B CA 1
ATOM 3604 C C . LEU B 1 191 ? -19.935 15.793 60.487 1.00 38.14 197 LEU B C 1
ATOM 3605 O O . LEU B 1 191 ? -19.220 16.809 60.264 1.00 40.73 197 LEU B O 1
ATOM 3610 N N . ALA B 1 192 ? -19.699 14.941 61.483 1.00 42.49 198 ALA B N 1
ATOM 3611 C CA . ALA B 1 192 ? -18.621 15.135 62.472 1.00 42.93 198 ALA B CA 1
ATOM 3612 C C . ALA B 1 192 ? -17.280 15.089 61.737 1.00 43.31 198 ALA B C 1
ATOM 3613 O O . ALA B 1 192 ? -16.432 15.974 62.001 1.00 33.65 198 ALA B O 1
ATOM 3615 N N . LEU B 1 193 ? -17.056 14.105 60.852 1.00 43.06 199 LEU B N 1
ATOM 3616 C CA . LEU B 1 193 ? -15.758 14.023 60.110 1.00 41.47 199 LEU B CA 1
ATOM 3617 C C . LEU B 1 193 ? -15.604 15.244 59.176 1.00 33.73 199 LEU B C 1
ATOM 3618 O O . LEU B 1 193 ? -14.476 15.783 59.047 1.00 34.65 199 LEU B O 1
ATOM 3623 N N . ALA B 1 194 ? -16.681 15.714 58.557 1.00 36.42 200 ALA B N 1
ATOM 3624 C CA . ALA B 1 194 ? -16.665 16.883 57.646 1.00 39.54 200 ALA B CA 1
ATOM 3625 C C . ALA B 1 194 ? -16.337 18.163 58.428 1.00 38.60 200 ALA B C 1
ATOM 3626 O O . ALA B 1 194 ? -15.467 18.941 57.991 1.00 35.23 200 ALA B O 1
ATOM 3628 N N . ASP B 1 195 ? -16.996 18.339 59.576 1.00 40.69 201 ASP B N 1
ATOM 3629 C CA . ASP B 1 195 ? -16.766 19.485 60.499 1.00 40.73 201 ASP B CA 1
ATOM 3630 C C . ASP B 1 195 ? -15.304 19.478 60.965 1.00 32.99 201 ASP B C 1
ATOM 3631 O O . ASP B 1 195 ? -14.635 20.547 60.953 1.00 32.20 201 ASP B O 1
ATOM 3636 N N . GLU B 1 196 ? -14.826 18.329 61.432 1.00 36.14 202 GLU B N 1
ATOM 3637 C CA . GLU B 1 196 ? -13.433 18.200 61.959 1.00 36.15 202 GLU B CA 1
ATOM 3638 C C . GLU B 1 196 ? -12.431 18.495 60.839 1.00 32.42 202 GLU B C 1
ATOM 3639 O O . GLU B 1 196 ? -11.520 19.285 61.034 1.00 36.09 202 GLU B O 1
ATOM 3645 N N . ALA B 1 197 ? -12.671 17.963 59.639 1.00 35.40 203 ALA B N 1
ATOM 3646 C CA . ALA B 1 197 ? -11.811 18.251 58.468 1.00 36.86 203 ALA B CA 1
ATOM 3647 C C . ALA B 1 197 ? -11.873 19.749 58.119 1.00 32.58 203 ALA B C 1
ATOM 3648 O O . ALA B 1 197 ? -10.842 20.334 57.775 1.00 34.35 203 ALA B O 1
ATOM 3650 N N . SER B 1 198 ? -13.032 20.384 58.167 1.00 36.95 204 SER B N 1
ATOM 3651 C CA . SER B 1 198 ? -13.156 21.816 57.773 1.00 40.84 204 SER B CA 1
ATOM 3652 C C . SER B 1 198 ? -12.435 22.706 58.799 1.00 43.23 204 SER B C 1
ATOM 3653 O O . SER B 1 198 ? -11.808 23.713 58.393 1.00 44.28 204 SER B O 1
ATOM 3656 N N . ARG B 1 199 ? -12.568 22.381 60.094 1.00 43.77 205 ARG B N 1
ATOM 3657 C CA . ARG B 1 199 ? -11.995 23.202 61.204 1.00 44.86 205 ARG B CA 1
ATOM 3658 C C . ARG B 1 199 ? -10.466 23.161 61.116 1.00 43.09 205 ARG B C 1
ATOM 3659 O O . ARG B 1 199 ? -9.838 24.198 61.298 1.00 41.30 205 ARG B O 1
ATOM 3667 N N . ASN B 1 200 ? -9.920 21.983 60.807 1.00 43.49 206 ASN B N 1
ATOM 3668 C CA . ASN B 1 200 ? -8.472 21.679 60.772 1.00 46.99 206 ASN B CA 1
ATOM 3669 C C . ASN B 1 200 ? -7.826 22.158 59.469 1.00 37.37 206 ASN B C 1
ATOM 3670 O O . ASN B 1 200 ? -6.612 22.169 59.399 1.00 43.17 206 ASN B O 1
ATOM 3675 N N . ALA B 1 201 ? -8.597 22.366 58.407 1.00 44.23 207 ALA B N 1
ATOM 3676 C CA . ALA B 1 201 ? -8.038 22.696 57.078 1.00 38.93 207 ALA B CA 1
ATOM 3677 C C . ALA B 1 201 ? -7.433 24.096 57.121 1.00 40.53 207 ALA B C 1
ATOM 3678 O O . ALA B 1 201 ? -8.008 24.933 57.812 1.00 44.54 207 ALA B O 1
ATOM 3680 N N . ASP B 1 202 ? -6.380 24.375 56.352 1.00 39.73 208 ASP B N 1
ATOM 3681 C CA . ASP B 1 202 ? -5.923 25.779 56.110 1.00 36.40 208 ASP B CA 1
ATOM 3682 C C . ASP B 1 202 ? -6.403 26.244 54.729 1.00 36.96 208 ASP B C 1
ATOM 3683 O O . ASP B 1 202 ? -6.295 27.425 54.448 1.00 36.07 208 ASP B O 1
ATOM 3688 N N . LEU B 1 203 ? -6.984 25.358 53.909 1.00 35.31 209 LEU B N 1
ATOM 3689 C CA . LEU B 1 203 ? -7.600 25.750 52.618 1.00 32.56 209 LEU B CA 1
ATOM 3690 C C . LEU B 1 203 ? -8.877 24.930 52.359 1.00 31.56 209 LEU B C 1
ATOM 3691 O O . LEU B 1 203 ? -8.801 23.689 52.279 1.00 36.13 209 LEU B O 1
ATOM 3696 N N . SER B 1 204 ? -10.018 25.594 52.224 1.00 33.16 210 SER B N 1
ATOM 3697 C CA . SER B 1 204 ? -11.321 24.990 51.816 1.00 29.68 210 SER B CA 1
ATOM 3698 C C . SER B 1 204 ? -11.649 25.543 50.427 1.00 33.66 210 SER B C 1
ATOM 3699 O O . SER B 1 204 ? -11.467 26.784 50.198 1.00 36.61 210 SER B O 1
ATOM 3702 N N . ILE B 1 205 ? -11.903 24.636 49.492 1.00 32.28 211 ILE B N 1
ATOM 3703 C CA . ILE B 1 205 ? -12.245 24.928 48.077 1.00 28.99 211 ILE B CA 1
ATOM 3704 C C . ILE B 1 205 ? -13.654 24.354 47.859 1.00 29.80 211 ILE B C 1
ATOM 3705 O O . ILE B 1 205 ? -13.835 23.119 48.068 1.00 33.47 211 ILE B O 1
ATOM 3710 N N . THR B 1 206 ? -14.625 25.201 47.471 1.00 29.31 212 THR B N 1
ATOM 3711 C CA . THR B 1 206 ? -15.979 24.788 47.120 1.00 26.36 212 THR B CA 1
ATOM 3712 C C . THR B 1 206 ? -15.996 24.694 45.575 1.00 24.71 212 THR B C 1
ATOM 3713 O O . THR B 1 206 ? -15.419 25.551 44.918 1.00 29.71 212 THR B O 1
ATOM 3717 N N . LEU B 1 207 ? -16.665 23.671 45.095 1.00 23.70 213 LEU B N 1
ATOM 3718 C CA . LEU B 1 207 ? -16.862 23.375 43.633 1.00 25.53 213 LEU B CA 1
ATOM 3719 C C . LEU B 1 207 ? -18.356 23.177 43.368 1.00 25.97 213 LEU B C 1
ATOM 3720 O O . LEU B 1 207 ? -18.934 22.185 43.857 1.00 26.97 213 LEU B O 1
ATOM 3725 N N . GLY B 1 208 ? -18.988 24.031 42.548 1.00 24.67 214 GLY B N 1
ATOM 3726 C CA . GLY B 1 208 ? -20.394 23.771 42.113 1.00 27.13 214 GLY B CA 1
ATOM 3727 C C . GLY B 1 208 ? -21.396 23.611 43.248 1.00 26.08 214 GLY B C 1
ATOM 3728 O O . GLY B 1 208 ? -22.194 22.752 43.152 1.00 25.23 214 GLY B O 1
ATOM 3729 N N . THR B 1 209 ? -21.306 24.397 44.337 1.00 28.31 215 THR B N 1
ATOM 3730 C CA . THR B 1 209 ? -22.360 24.515 45.366 1.00 30.54 215 THR B CA 1
ATOM 3731 C C . THR B 1 209 ? -22.652 26.009 45.603 1.00 24.77 215 THR B C 1
ATOM 3732 O O . THR B 1 209 ? -21.705 26.804 45.707 1.00 26.37 215 THR B O 1
ATOM 3736 N N . SER B 1 210 ? -23.912 26.342 45.713 1.00 32.13 216 SER B N 1
ATOM 3737 C CA . SER B 1 210 ? -24.384 27.709 46.050 1.00 33.49 216 SER B CA 1
ATOM 3738 C C . SER B 1 210 ? -24.319 27.955 47.583 1.00 35.94 216 SER B C 1
ATOM 3739 O O . SER B 1 210 ? -24.612 29.082 48.011 1.00 35.68 216 SER B O 1
ATOM 3742 N N . LEU B 1 211 ? -24.057 26.933 48.391 1.00 33.51 217 LEU B N 1
ATOM 3743 C CA . LEU B 1 211 ? -23.707 27.051 49.856 1.00 28.70 217 LEU B CA 1
ATOM 3744 C C . LEU B 1 211 ? -24.923 27.552 50.652 1.00 36.90 217 LEU B C 1
ATOM 3745 O O . LEU B 1 211 ? -24.708 28.303 51.652 1.00 37.39 217 LEU B O 1
ATOM 3750 N N . GLN B 1 212 ? -26.128 27.166 50.227 1.00 33.76 218 GLN B N 1
ATOM 3751 C CA . GLN B 1 212 ? -27.400 27.716 50.741 1.00 40.02 218 GLN B CA 1
ATOM 3752 C C . GLN B 1 212 ? -27.984 26.774 51.782 1.00 43.66 218 GLN B C 1
ATOM 3753 O O . GLN B 1 212 ? -28.876 27.221 52.495 1.00 44.76 218 GLN B O 1
ATOM 3759 N N . ILE B 1 213 ? -27.542 25.519 51.857 1.00 39.67 219 ILE B N 1
ATOM 3760 C CA . ILE B 1 213 ? -28.097 24.584 52.878 1.00 38.47 219 ILE B CA 1
ATOM 3761 C C . ILE B 1 213 ? -27.242 24.647 54.154 1.00 44.79 219 ILE B C 1
ATOM 3762 O O . ILE B 1 213 ? -26.016 24.605 54.042 1.00 48.25 219 ILE B O 1
ATOM 3767 N N . ARG B 1 214 ? -27.895 24.705 55.323 1.00 43.55 220 ARG B N 1
ATOM 3768 C CA . ARG B 1 214 ? -27.288 24.507 56.669 1.00 47.69 220 ARG B CA 1
ATOM 3769 C C . ARG B 1 214 ? -27.431 23.051 57.075 1.00 45.32 220 ARG B C 1
ATOM 3770 O O . ARG B 1 214 ? -28.479 22.448 56.874 1.00 53.18 220 ARG B O 1
ATOM 3778 N N . PRO B 1 215 ? -26.409 22.453 57.718 1.00 45.37 221 PRO B N 1
ATOM 3779 C CA . PRO B 1 215 ? -25.146 23.131 57.967 1.00 44.73 221 PRO B CA 1
ATOM 3780 C C . PRO B 1 215 ? -24.107 22.978 56.846 1.00 41.16 221 PRO B C 1
ATOM 3781 O O . PRO B 1 215 ? -23.090 23.595 56.939 1.00 36.01 221 PRO B O 1
ATOM 3785 N N . SER B 1 216 ? -24.415 22.133 55.862 1.00 36.02 222 SER B N 1
ATOM 3786 C CA . SER B 1 216 ? -23.510 21.706 54.761 1.00 40.11 222 SER B CA 1
ATOM 3787 C C . SER B 1 216 ? -22.744 22.900 54.157 1.00 32.06 222 SER B C 1
ATOM 3788 O O . SER B 1 216 ? -21.510 22.833 54.046 1.00 32.21 222 SER B O 1
ATOM 3791 N N . GLY B 1 217 ? -23.454 23.955 53.736 1.00 35.70 223 GLY B N 1
ATOM 3792 C CA . GLY B 1 217 ? -22.928 25.174 53.107 1.00 33.47 223 GLY B CA 1
ATOM 3793 C C . GLY B 1 217 ? -22.112 26.026 54.055 1.00 35.55 223 GLY B C 1
ATOM 3794 O O . GLY B 1 217 ? -21.398 26.890 53.585 1.00 36.77 223 GLY B O 1
ATOM 3795 N N . ASN B 1 218 ? -22.202 25.748 55.362 1.00 39.27 224 ASN B N 1
ATOM 3796 C CA . ASN B 1 218 ? -21.493 26.539 56.400 1.00 41.46 224 ASN B CA 1
ATOM 3797 C C . ASN B 1 218 ? -20.170 25.858 56.757 1.00 36.45 224 ASN B C 1
ATOM 3798 O O . ASN B 1 218 ? -19.328 26.565 57.306 1.00 34.48 224 ASN B O 1
ATOM 3803 N N . LEU B 1 219 ? -19.942 24.575 56.438 1.00 37.37 225 LEU B N 1
ATOM 3804 C CA . LEU B 1 219 ? -18.657 23.896 56.797 1.00 42.01 225 LEU B CA 1
ATOM 3805 C C . LEU B 1 219 ? -17.455 24.677 56.255 1.00 37.25 225 LEU B C 1
ATOM 3806 O O . LEU B 1 219 ? -16.454 24.856 56.955 1.00 39.82 225 LEU B O 1
ATOM 3811 N N . PRO B 1 220 ? -17.450 25.193 55.004 1.00 40.15 226 PRO B N 1
ATOM 3812 C CA . PRO B 1 220 ? -16.278 25.895 54.490 1.00 41.44 226 PRO B CA 1
ATOM 3813 C C . PRO B 1 220 ? -15.920 27.154 55.288 1.00 43.35 226 PRO B C 1
ATOM 3814 O O . PRO B 1 220 ? -14.765 27.554 55.240 1.00 42.01 226 PRO B O 1
ATOM 3818 N N . LEU B 1 221 ? -16.911 27.761 55.960 1.00 46.08 227 LEU B N 1
ATOM 3819 C CA . LEU B 1 221 ? -16.663 28.939 56.854 1.00 47.23 227 LEU B CA 1
ATOM 3820 C C . LEU B 1 221 ? -15.819 28.525 58.079 1.00 40.49 227 LEU B C 1
ATOM 3821 O O . LEU B 1 221 ? -14.988 29.351 58.506 1.00 38.81 227 LEU B O 1
ATOM 3826 N N . ALA B 1 222 ? -15.945 27.282 58.567 1.00 42.18 228 ALA B N 1
ATOM 3827 C CA . ALA B 1 222 ? -15.170 26.768 59.725 1.00 40.30 228 ALA B CA 1
ATOM 3828 C C . ALA B 1 222 ? -13.664 26.903 59.445 1.00 49.10 228 ALA B C 1
ATOM 3829 O O . ALA B 1 222 ? -12.893 27.065 60.426 1.00 43.98 228 ALA B O 1
ATOM 3831 N N . THR B 1 223 ? -13.262 26.843 58.163 1.00 45.07 229 THR B N 1
ATOM 3832 C CA . THR B 1 223 ? -11.850 26.944 57.705 1.00 46.68 229 THR B CA 1
ATOM 3833 C C . THR B 1 223 ? -11.375 28.378 58.001 1.00 46.37 229 THR B C 1
ATOM 3834 O O . THR B 1 223 ? -10.228 28.563 58.427 1.00 49.24 229 THR B O 1
ATOM 3838 N N . LYS B 1 224 ? -12.229 29.375 57.810 1.00 47.60 230 LYS B N 1
ATOM 3839 C CA . LYS B 1 224 ? -11.846 30.788 58.099 1.00 54.75 230 LYS B CA 1
ATOM 3840 C C . LYS B 1 224 ? -11.368 30.958 59.554 1.00 62.14 230 LYS B C 1
ATOM 3841 O O . LYS B 1 224 ? -10.519 31.833 59.766 1.00 64.09 230 LYS B O 1
ATOM 3847 N N . ARG B 1 225 ? -11.852 30.138 60.501 1.00 69.10 231 ARG B N 1
ATOM 3848 C CA . ARG B 1 225 ? -11.357 30.051 61.907 1.00 63.94 231 ARG B CA 1
ATOM 3849 C C . ARG B 1 225 ? -9.869 29.687 61.907 1.00 66.05 231 ARG B C 1
ATOM 3850 O O . ARG B 1 225 ? -9.499 28.725 61.231 1.00 85.06 231 ARG B O 1
ATOM 3852 N N . ARG B 1 226 ? -9.052 30.433 62.651 1.00 68.87 232 ARG B N 1
ATOM 3853 C CA . ARG B 1 226 ? -7.580 30.248 62.773 1.00 63.23 232 ARG B CA 1
ATOM 3854 C C . ARG B 1 226 ? -6.939 30.588 61.425 1.00 60.35 232 ARG B C 1
ATOM 3855 O O . ARG B 1 226 ? -5.797 30.158 61.170 1.00 63.00 232 ARG B O 1
ATOM 3863 N N . GLY B 1 227 ? -7.618 31.424 60.632 1.00 54.76 233 GLY B N 1
ATOM 3864 C CA . GLY B 1 227 ? -7.013 32.133 59.494 1.00 53.06 233 GLY B CA 1
ATOM 3865 C C . GLY B 1 227 ? -6.814 31.222 58.302 1.00 48.23 233 GLY B C 1
ATOM 3866 O O . GLY B 1 227 ? -5.898 31.482 57.543 1.00 49.33 233 GLY B O 1
ATOM 3867 N N . GLY B 1 228 ? -7.650 30.194 58.130 1.00 50.41 234 GLY B N 1
ATOM 3868 C CA . GLY B 1 228 ? -7.634 29.375 56.903 1.00 42.69 234 GLY B CA 1
ATOM 3869 C C . GLY B 1 228 ? -8.156 30.177 55.730 1.00 42.00 234 GLY B C 1
ATOM 3870 O O . GLY B 1 228 ? -8.903 31.143 55.958 1.00 46.52 234 GLY B O 1
ATOM 3871 N N . ARG B 1 229 ? -7.784 29.789 54.507 1.00 40.00 235 ARG B N 1
ATOM 3872 C CA . ARG B 1 229 ? -8.260 30.454 53.274 1.00 37.51 235 ARG B CA 1
ATOM 3873 C C . ARG B 1 229 ? -9.483 29.711 52.739 1.00 37.58 235 ARG B C 1
ATOM 3874 O O . ARG B 1 229 ? -9.670 28.512 53.069 1.00 39.14 235 ARG B O 1
ATOM 3882 N N . LEU B 1 230 ? -10.308 30.441 52.001 1.00 38.11 236 LEU B N 1
ATOM 3883 C CA . LEU B 1 230 ? -11.532 29.913 51.372 1.00 36.10 236 LEU B CA 1
ATOM 3884 C C . LEU B 1 230 ? -11.549 30.293 49.882 1.00 37.77 236 LEU B C 1
ATOM 3885 O O . LEU B 1 230 ? -11.261 31.437 49.534 1.00 36.60 236 LEU B O 1
ATOM 3890 N N . VAL B 1 231 ? -11.730 29.300 49.011 1.00 31.88 237 VAL B N 1
ATOM 3891 C CA . VAL B 1 231 ? -11.844 29.545 47.544 1.00 32.60 237 VAL B CA 1
ATOM 3892 C C . VAL B 1 231 ? -13.240 29.052 47.169 1.00 31.14 237 VAL B C 1
ATOM 3893 O O . VAL B 1 231 ? -13.646 27.938 47.611 1.00 29.55 237 VAL B O 1
ATOM 3897 N N . ILE B 1 232 ? -13.974 29.830 46.395 1.00 29.74 238 ILE B N 1
ATOM 3898 C CA . ILE B 1 232 ? -15.311 29.396 45.921 1.00 31.50 238 ILE B CA 1
ATOM 3899 C C . ILE B 1 232 ? -15.319 29.346 44.382 1.00 29.15 238 ILE B C 1
ATOM 3900 O O . ILE B 1 232 ? -15.007 30.351 43.762 1.00 32.11 238 ILE B O 1
ATOM 3905 N N . VAL B 1 233 ? -15.589 28.170 43.797 1.00 29.81 239 VAL B N 1
ATOM 3906 C CA . VAL B 1 233 ? -15.625 28.031 42.302 1.00 25.92 239 VAL B CA 1
ATOM 3907 C C . VAL B 1 233 ? -17.057 27.741 41.974 1.00 25.52 239 VAL B C 1
ATOM 3908 O O . VAL B 1 233 ? -17.587 26.732 42.568 1.00 27.98 239 VAL B O 1
ATOM 3912 N N . ASN B 1 234 ? -17.726 28.606 41.198 1.00 27.56 240 ASN B N 1
ATOM 3913 C CA . ASN B 1 234 ? -19.203 28.534 40.970 1.00 28.10 240 ASN B CA 1
ATOM 3914 C C . ASN B 1 234 ? -19.601 29.508 39.847 1.00 31.15 240 ASN B C 1
ATOM 3915 O O . ASN B 1 234 ? -18.980 30.621 39.763 1.00 35.23 240 ASN B O 1
ATOM 3920 N N . LEU B 1 235 ? -20.513 29.103 38.984 1.00 27.45 241 LEU B N 1
ATOM 3921 C CA . LEU B 1 235 ? -21.052 29.992 37.919 1.00 33.34 241 LEU B CA 1
ATOM 3922 C C . LEU B 1 235 ? -21.939 31.082 38.541 1.00 33.52 241 LEU B C 1
ATOM 3923 O O . LEU B 1 235 ? -21.771 32.243 38.108 1.00 36.58 241 LEU B O 1
ATOM 3928 N N . GLN B 1 236 ? -22.729 30.753 39.551 1.00 35.35 242 GLN B N 1
ATOM 3929 C CA . GLN B 1 236 ? -23.678 31.694 40.206 1.00 31.98 242 GLN B CA 1
ATOM 3930 C C . GLN B 1 236 ? -23.017 32.303 41.435 1.00 36.86 242 GLN B C 1
ATOM 3931 O O . GLN B 1 236 ? -22.019 31.808 41.963 1.00 31.71 242 GLN B O 1
ATOM 3937 N N . PRO B 1 237 ? -23.545 33.440 41.920 1.00 35.46 243 PRO B N 1
ATOM 3938 C CA . PRO B 1 237 ? -23.278 33.857 43.295 1.00 33.50 243 PRO B CA 1
ATOM 3939 C C . PRO B 1 237 ? -23.623 32.740 44.276 1.00 31.01 243 PRO B C 1
ATOM 3940 O O . PRO B 1 237 ? -24.466 31.955 44.014 1.00 37.78 243 PRO B O 1
ATOM 3944 N N . THR B 1 238 ? -22.894 32.709 45.396 1.00 31.74 244 THR B N 1
ATOM 3945 C CA . THR B 1 238 ? -23.139 31.781 46.520 1.00 31.37 244 THR B CA 1
ATOM 3946 C C . THR B 1 238 ? -23.439 32.589 47.773 1.00 36.54 244 THR B C 1
ATOM 3947 O O . THR B 1 238 ? -23.000 33.789 47.835 1.00 34.80 244 THR B O 1
ATOM 3951 N N . LYS B 1 239 ? -24.069 31.920 48.739 1.00 40.20 245 LYS B N 1
ATOM 3952 C CA . LYS B 1 239 ? -24.407 32.487 50.072 1.00 42.01 245 L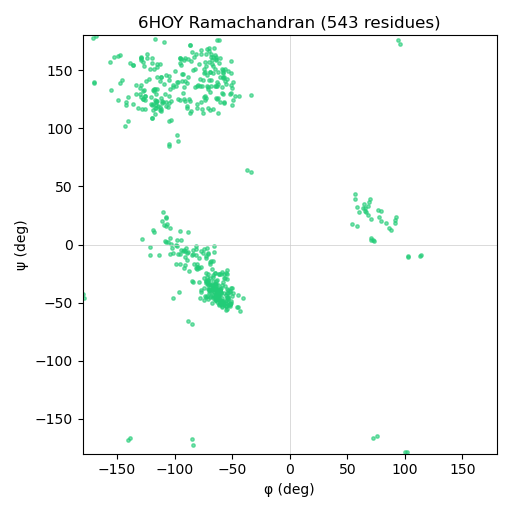YS B CA 1
ATOM 3953 C C . LYS B 1 239 ? -23.165 33.151 50.667 1.00 41.71 245 LYS B C 1
ATOM 3954 O O . LYS B 1 239 ? -23.329 34.203 51.239 1.00 43.17 245 LYS B O 1
ATOM 3960 N N . HIS B 1 240 ? -21.969 32.571 50.556 1.00 36.31 246 HIS B N 1
ATOM 3961 C CA . HIS B 1 240 ? -20.756 33.040 51.303 1.00 38.82 246 HIS B CA 1
ATOM 3962 C C . HIS B 1 240 ? -19.716 33.742 50.433 1.00 38.25 246 HIS B C 1
ATOM 3963 O O . HIS B 1 240 ? -18.531 33.810 50.850 1.00 37.03 246 HIS B O 1
ATOM 3970 N N . ASP B 1 241 ? -20.094 34.285 49.280 1.00 37.75 247 ASP B N 1
ATOM 3971 C CA . ASP B 1 241 ? -19.161 35.049 48.408 1.00 40.14 247 ASP B CA 1
ATOM 3972 C C . ASP B 1 241 ? -18.328 36.031 49.246 1.00 40.07 247 ASP B C 1
ATOM 3973 O O . ASP B 1 241 ? -17.118 36.042 49.092 1.00 34.56 247 ASP B O 1
ATOM 3978 N N . ARG B 1 242 ? -18.919 36.747 50.196 1.00 34.87 248 ARG B N 1
ATOM 3979 C CA . ARG B 1 242 ? -18.210 37.855 50.896 1.00 42.76 248 ARG B CA 1
ATOM 3980 C C . ARG B 1 242 ? -17.061 37.283 51.739 1.00 39.70 248 ARG B C 1
ATOM 3981 O O . ARG B 1 242 ? -16.086 38.014 51.956 1.00 47.99 248 ARG B O 1
ATOM 3989 N N . HIS B 1 243 ? -17.151 36.030 52.175 1.00 45.98 249 HIS B N 1
ATOM 3990 C CA . HIS B 1 243 ? -16.118 35.382 53.028 1.00 47.21 249 HIS B CA 1
ATOM 3991 C C . HIS B 1 243 ? -14.959 34.790 52.203 1.00 39.99 249 HIS B C 1
ATOM 3992 O O . HIS B 1 243 ? -13.990 34.369 52.839 1.00 36.95 249 HIS B O 1
ATOM 3999 N N . ALA B 1 244 ? -15.031 34.745 50.857 1.00 40.84 250 ALA B N 1
ATOM 4000 C CA . ALA B 1 244 ? -14.009 34.081 49.997 1.00 42.46 250 ALA B CA 1
ATOM 4001 C C . ALA B 1 244 ? -12.763 34.947 49.842 1.00 46.09 250 ALA B C 1
ATOM 4002 O O . ALA B 1 244 ? -12.850 36.171 49.560 1.00 41.02 250 ALA B O 1
ATOM 4004 N N . ASP B 1 245 ? -11.612 34.308 49.956 1.00 36.46 251 ASP B N 1
ATOM 4005 C CA . ASP B 1 245 ? -10.320 34.887 49.556 1.00 36.37 251 ASP B CA 1
ATOM 4006 C C . ASP B 1 245 ? -10.276 34.964 48.027 1.00 37.84 251 ASP B C 1
ATOM 4007 O O . ASP B 1 245 ? -9.661 35.908 47.502 1.00 35.56 251 ASP B O 1
ATOM 4012 N N . LEU B 1 246 ? -10.936 34.023 47.342 1.00 37.28 252 LEU B N 1
ATOM 4013 C CA . LEU B 1 246 ? -10.843 33.900 45.865 1.00 35.16 252 LEU B CA 1
ATOM 4014 C C . LEU B 1 246 ? -12.164 33.337 45.336 1.00 33.68 252 LEU B C 1
ATOM 4015 O O . LEU B 1 246 ? -12.623 32.284 45.839 1.00 33.97 252 LEU B O 1
ATOM 4020 N N . ARG B 1 247 ? -12.806 34.037 44.401 1.00 35.41 253 ARG B N 1
ATOM 4021 C CA . ARG B 1 247 ? -14.062 33.585 43.728 1.00 36.60 253 ARG B CA 1
ATOM 4022 C C . ARG B 1 247 ? -13.705 33.354 42.256 1.00 39.42 253 ARG B C 1
ATOM 4023 O O . ARG B 1 247 ? -13.188 34.271 41.599 1.00 37.23 253 ARG B O 1
ATOM 4031 N N . ILE B 1 248 ? -13.874 32.132 41.784 1.00 34.03 254 ILE B N 1
ATOM 4032 C CA . ILE B 1 248 ? -13.627 31.797 40.357 1.00 31.57 254 ILE B CA 1
ATOM 4033 C C . ILE B 1 248 ? -14.977 31.468 39.733 1.00 29.43 254 ILE B C 1
ATOM 4034 O O . ILE B 1 248 ? -15.598 30.487 40.145 1.00 34.80 254 ILE B O 1
ATOM 4039 N N . HIS B 1 249 ? -15.414 32.302 38.773 1.00 30.67 255 HIS B N 1
ATOM 4040 C CA . HIS B 1 249 ? -16.660 32.173 38.005 1.00 33.64 255 HIS B CA 1
ATOM 4041 C C . HIS B 1 249 ? -16.320 31.528 36.662 1.00 35.33 255 HIS B C 1
ATOM 4042 O O . HIS B 1 249 ? -15.856 32.216 35.736 1.00 33.81 255 HIS B O 1
ATOM 4049 N N . GLY B 1 250 ? -16.454 30.205 36.594 1.00 32.72 256 GLY B N 1
ATOM 4050 C CA . GLY B 1 250 ? -16.254 29.496 35.329 1.00 31.51 256 GLY B CA 1
ATOM 4051 C C . GLY B 1 250 ? -16.681 28.081 35.525 1.00 27.48 256 GLY B C 1
ATOM 4052 O O . GLY B 1 250 ? -17.013 27.682 36.705 1.00 27.98 256 GLY B O 1
ATOM 4053 N N . TYR B 1 251 ? -16.613 27.307 34.452 1.00 27.75 257 TYR B N 1
ATOM 4054 C CA . TYR B 1 251 ? -16.981 25.870 34.517 1.00 28.85 257 TYR B CA 1
ATOM 4055 C C . TYR B 1 251 ? -15.961 25.077 35.343 1.00 26.09 257 TYR B C 1
ATOM 4056 O O . TYR B 1 251 ? -14.752 25.214 35.153 1.00 24.00 257 TYR B O 1
ATOM 4065 N N . VAL B 1 252 ? -16.454 24.258 36.299 1.00 30.48 258 VAL B N 1
ATOM 4066 C CA . VAL B 1 252 ? -15.506 23.610 37.246 1.00 32.28 258 VAL B CA 1
ATOM 4067 C C . VAL B 1 252 ? -14.563 22.695 36.464 1.00 26.10 258 VAL B C 1
ATOM 4068 O O . VAL B 1 252 ? -13.397 22.677 36.806 1.00 22.16 258 VAL B O 1
ATOM 4072 N N . ASP B 1 253 ? -14.996 22.034 35.390 1.00 26.22 259 ASP B N 1
ATOM 4073 C CA . ASP B 1 253 ? -14.050 21.169 34.602 1.00 28.74 259 ASP B CA 1
ATOM 4074 C C . ASP B 1 253 ? -12.904 22.011 34.001 1.00 27.58 259 ASP B C 1
ATOM 4075 O O . ASP B 1 253 ? -11.730 21.519 33.990 1.00 24.06 259 ASP B O 1
ATOM 4080 N N . GLU B 1 254 ? -13.178 23.180 33.400 1.00 26.65 260 GLU B N 1
ATOM 4081 C CA . GLU B 1 254 ? -12.114 24.086 32.891 1.00 27.36 260 GLU B CA 1
ATOM 4082 C C . GLU B 1 254 ? -11.189 24.514 34.040 1.00 28.60 260 GLU B C 1
ATOM 4083 O O . GLU B 1 254 ? -9.957 24.386 33.939 1.00 28.42 260 GLU B O 1
ATOM 4089 N N . VAL B 1 255 ? -11.715 25.010 35.144 1.00 27.86 261 VAL B N 1
ATOM 4090 C CA . VAL B 1 255 ? -10.916 25.395 36.346 1.00 27.46 261 VAL B CA 1
ATOM 4091 C C . VAL B 1 255 ? -10.017 24.215 36.764 1.00 24.97 261 VAL B C 1
ATOM 4092 O O . VAL B 1 255 ? -8.835 24.382 36.919 1.00 27.40 261 VAL B O 1
ATOM 4096 N N . MET B 1 256 ? -10.582 23.038 36.914 1.00 26.55 262 MET B N 1
ATOM 4097 C CA . MET B 1 256 ? -9.894 21.842 37.486 1.00 24.90 262 MET B CA 1
ATOM 4098 C C . MET B 1 256 ? -8.887 21.284 36.485 1.00 23.61 262 MET B C 1
ATOM 4099 O O . MET B 1 256 ? -7.811 20.867 36.923 1.00 27.88 262 MET B O 1
ATOM 4104 N N . THR B 1 257 ? -9.122 21.351 35.165 1.00 26.50 263 THR B N 1
ATOM 4105 C CA . THR B 1 257 ? -8.133 20.821 34.195 1.00 29.38 263 THR B CA 1
ATOM 4106 C C . THR B 1 257 ? -6.903 21.720 34.183 1.00 26.79 263 THR B C 1
ATOM 4107 O O . THR B 1 257 ? -5.750 21.240 34.109 1.00 29.52 263 THR B O 1
ATOM 4111 N N . ARG B 1 258 ? -7.149 23.014 34.219 1.00 27.30 264 ARG B N 1
ATOM 4112 C CA . ARG B 1 258 ? -6.093 24.035 34.290 1.00 27.91 264 ARG B CA 1
ATOM 4113 C C . ARG B 1 258 ? -5.326 23.865 35.592 1.00 22.49 264 ARG B C 1
ATOM 4114 O O . ARG B 1 258 ? -4.115 23.998 35.481 1.00 30.30 264 ARG B O 1
ATOM 4122 N N . LEU B 1 259 ? -6.006 23.685 36.723 1.00 28.30 265 LEU B N 1
ATOM 4123 C CA . LEU B 1 259 ? -5.345 23.488 38.014 1.00 24.32 265 LEU B CA 1
ATOM 4124 C C . LEU B 1 259 ? -4.382 22.278 37.988 1.00 21.36 265 LEU B C 1
ATOM 4125 O O . LEU B 1 259 ? -3.213 22.459 38.349 1.00 27.60 265 LEU B O 1
ATOM 4130 N N . MET B 1 260 ? -4.866 21.124 37.537 1.00 26.83 266 MET B N 1
ATOM 4131 C CA . MET B 1 260 ? -4.074 19.876 37.439 1.00 29.26 266 MET B CA 1
ATOM 4132 C C . MET B 1 260 ? -2.875 20.132 36.498 1.00 27.12 266 MET B C 1
ATOM 4133 O O . MET B 1 260 ? -1.789 19.647 36.809 1.00 27.42 266 MET B O 1
ATOM 4138 N N . LYS B 1 261 ? -3.052 20.853 35.392 1.00 30.76 267 LYS B N 1
ATOM 4139 C CA . LYS B 1 261 ? -1.906 21.170 34.493 1.00 33.34 267 LYS B CA 1
ATOM 4140 C C . LYS B 1 261 ? -0.853 22.014 35.242 1.00 33.19 267 LYS B C 1
ATOM 4141 O O . LYS B 1 261 ? 0.331 21.652 35.179 1.00 30.49 267 LYS B O 1
ATOM 4147 N N . HIS B 1 262 ? -1.246 23.034 35.991 1.00 33.51 268 HIS B N 1
ATOM 4148 C CA . HIS B 1 262 ? -0.325 23.850 36.846 1.00 34.87 268 HIS B CA 1
ATOM 4149 C C . HIS B 1 262 ? 0.357 22.949 37.904 1.00 29.55 268 HIS B C 1
ATOM 4150 O O . HIS B 1 262 ? 1.576 23.114 38.144 1.00 30.70 268 HIS B O 1
ATOM 4157 N N . LEU B 1 263 ? -0.377 22.008 38.484 1.00 31.91 269 LEU B N 1
ATOM 4158 C CA . LEU B 1 263 ? 0.161 21.102 39.526 1.00 31.42 269 LEU B CA 1
ATOM 4159 C C . LEU B 1 263 ? 1.026 19.985 38.937 1.00 26.47 269 LEU B C 1
ATOM 4160 O O . LEU B 1 263 ? 1.685 19.309 39.721 1.00 30.35 269 LEU B O 1
ATOM 4165 N N . GLY B 1 264 ? 1.128 19.836 37.594 1.00 26.62 270 GLY B N 1
ATOM 4166 C CA . GLY B 1 264 ? 1.850 18.754 36.910 1.00 26.82 270 GLY B CA 1
ATOM 4167 C C . GLY B 1 264 ? 1.251 17.373 37.128 1.00 27.97 270 GLY B C 1
ATOM 4168 O O . GLY B 1 264 ? 2.040 16.394 37.150 1.00 31.84 270 GLY B O 1
ATOM 4169 N N . LEU B 1 265 ? -0.068 17.271 37.300 1.00 26.43 271 LEU B N 1
ATOM 4170 C CA . LEU B 1 265 ? -0.835 16.013 37.532 1.00 28.24 271 LEU B CA 1
ATOM 4171 C C . LEU B 1 265 ? -1.680 15.673 36.297 1.00 31.13 271 LEU B C 1
ATOM 4172 O O . LEU B 1 265 ? -2.353 16.569 35.751 1.00 36.59 271 LEU B O 1
ATOM 4177 N N . GLU B 1 266 ? -1.701 14.393 35.934 1.00 35.43 272 GLU B N 1
ATOM 4178 C CA . GLU B 1 266 ? -2.606 13.862 34.884 1.00 37.35 272 GLU B CA 1
ATOM 4179 C C . GLU B 1 266 ? -3.970 13.610 35.540 1.00 33.93 272 GLU B C 1
ATOM 4180 O O . GLU B 1 266 ? -4.040 13.458 36.755 1.00 32.91 272 GLU B O 1
ATOM 4182 N N . ILE B 1 267 ? -5.016 13.707 34.771 1.00 36.64 273 ILE B N 1
ATOM 4183 C CA . ILE B 1 267 ? -6.355 13.288 35.228 1.00 33.52 273 ILE B CA 1
ATOM 4184 C C . ILE B 1 267 ? -6.501 11.812 34.876 1.00 34.07 273 ILE B C 1
ATOM 4185 O O . ILE B 1 267 ? -6.397 11.375 33.720 1.00 31.07 273 ILE B O 1
ATOM 4190 N N . PRO B 1 268 ? -6.671 10.941 35.884 1.00 25.78 274 PRO B N 1
ATOM 4191 C CA . PRO B 1 268 ? -6.707 9.500 35.596 1.00 30.09 274 PRO B CA 1
ATOM 4192 C C . PRO B 1 268 ? -7.976 8.980 34.916 1.00 29.80 274 PRO B C 1
ATOM 4193 O O . PRO B 1 268 ? -9.051 9.591 34.993 1.00 26.15 274 PRO B O 1
ATOM 4197 N N . ALA B 1 269 ? -7.757 7.949 34.116 1.00 33.37 275 ALA B N 1
ATOM 4198 C CA . ALA B 1 269 ? -8.767 7.151 33.398 1.00 32.18 275 ALA B CA 1
ATOM 4199 C C . ALA B 1 269 ? -9.804 6.610 34.398 1.00 33.40 275 ALA B C 1
ATOM 4200 O O . ALA B 1 269 ? -9.417 6.220 35.514 1.00 32.27 275 ALA B O 1
ATOM 4202 N N . TRP B 1 270 ? -11.074 6.546 34.032 1.00 35.37 276 TRP B N 1
ATOM 4203 C CA . TRP B 1 270 ? -12.076 5.918 34.915 1.00 32.16 276 TRP B CA 1
ATOM 4204 C C . TRP B 1 270 ? -12.161 4.452 34.500 1.00 40.62 276 TRP B C 1
ATOM 4205 O O . TRP B 1 270 ? -12.489 4.243 33.334 1.00 42.11 276 TRP B O 1
ATOM 4216 N N . ASP B 1 271 ? -11.970 3.525 35.443 1.00 43.91 277 ASP B N 1
ATOM 4217 C CA . ASP B 1 271 ? -12.019 2.046 35.238 1.00 46.32 277 ASP B CA 1
ATOM 4218 C C . ASP B 1 271 ? -13.461 1.541 34.990 1.00 41.05 277 ASP B C 1
ATOM 4219 O O . ASP B 1 271 ? -13.607 0.354 34.664 1.00 48.18 277 ASP B O 1
ATOM 4224 N N . GLY B 1 272 ? -14.494 2.384 35.126 1.00 37.66 278 GLY B N 1
ATOM 4225 C CA . GLY B 1 272 ? -15.899 1.969 35.323 1.00 29.28 278 GLY B CA 1
ATOM 4226 C C . GLY B 1 272 ? -16.217 1.941 36.824 1.00 28.76 278 GLY B C 1
ATOM 4227 O O . GLY B 1 272 ? -15.354 2.338 37.626 1.00 28.14 278 GLY B O 1
ATOM 4228 N N . PRO B 1 273 ? -17.490 1.665 37.199 1.00 28.23 279 PRO B N 1
ATOM 4229 C CA . PRO B 1 273 ? -17.944 1.789 38.602 1.00 27.47 279 PRO B CA 1
ATOM 4230 C C . PRO B 1 273 ? -17.093 0.922 39.540 1.00 27.90 279 PRO B C 1
ATOM 4231 O O . PRO B 1 273 ? -17.020 -0.275 39.346 1.00 31.81 279 PRO B O 1
ATOM 4235 N N . ARG B 1 274 ? -16.461 1.531 40.538 1.00 28.13 280 ARG B N 1
ATOM 4236 C CA . ARG B 1 274 ? -15.582 0.825 41.487 1.00 29.25 280 ARG B CA 1
ATOM 4237 C C . ARG B 1 274 ? -15.671 1.481 42.841 1.00 33.87 280 ARG B C 1
ATOM 4238 O O . ARG B 1 274 ? -15.606 2.775 42.929 1.00 37.72 280 ARG B O 1
ATOM 4246 N N . VAL B 1 275 ? -15.708 0.635 43.839 1.00 27.24 281 VAL B N 1
ATOM 4247 C CA . VAL B 1 275 ? -15.866 1.049 45.267 1.00 27.56 281 VAL B CA 1
ATOM 4248 C C . VAL B 1 275 ? -14.555 0.792 46.007 1.00 28.84 281 VAL B C 1
ATOM 4249 O O . VAL B 1 275 ? -14.035 -0.357 46.046 1.00 26.11 281 VAL B O 1
ATOM 4253 N N . LEU B 1 276 ? -14.002 1.842 46.590 1.00 26.54 282 LEU B N 1
ATOM 4254 C CA . LEU B 1 276 ? -12.801 1.758 47.405 1.00 26.61 282 LEU B CA 1
ATOM 4255 C C . LEU B 1 276 ? -13.216 2.235 48.790 1.00 23.46 282 LEU B C 1
ATOM 4256 O O . LEU B 1 276 ? -13.345 3.467 48.943 1.00 27.95 282 LEU B O 1
ATOM 4261 N N . GLU B 1 277 ? -13.129 1.302 49.759 1.00 24.51 283 GLU B N 1
ATOM 4262 C CA . GLU B 1 277 ? -13.404 1.567 51.203 1.00 29.46 283 GLU B CA 1
ATOM 4263 C C . GLU B 1 277 ? -12.305 2.429 51.806 1.00 29.93 283 GLU B C 1
ATOM 4264 O O . GLU B 1 277 ? -12.656 3.482 52.404 1.00 32.08 283 GLU B O 1
ATOM 4270 N N . ARG B 1 278 ? -11.018 2.124 51.573 1.00 29.92 284 ARG B N 1
ATOM 4271 C CA . ARG B 1 278 ? -9.916 2.791 52.317 1.00 35.26 284 ARG B CA 1
ATOM 4272 C C . ARG B 1 278 ? -8.877 3.383 51.370 1.00 30.11 284 ARG B C 1
ATOM 4273 O O . ARG B 1 278 ? -8.470 2.646 50.388 1.00 30.19 284 ARG B O 1
ATOM 4281 N N . ALA B 1 279 ? -8.524 4.651 51.632 1.00 32.21 285 ALA B N 1
ATOM 4282 C CA . ALA B 1 279 ? -7.412 5.372 50.969 1.00 30.84 285 ALA B CA 1
ATOM 4283 C C . ALA B 1 279 ? -6.152 4.493 50.943 1.00 40.33 285 ALA B C 1
ATOM 4284 O O . ALA B 1 279 ? -5.817 3.846 51.993 1.00 32.96 285 ALA B O 1
ATOM 4286 N N . LEU B 1 280 ? -5.595 4.359 49.734 1.00 36.94 286 LEU B N 1
ATOM 4287 C CA . LEU B 1 280 ? -4.347 3.609 49.460 1.00 43.55 286 LEU B CA 1
ATOM 4288 C C . LEU B 1 280 ? -3.182 4.484 49.911 1.00 35.30 286 LEU B C 1
ATOM 4289 O O . LEU B 1 280 ? -3.266 5.711 50.152 1.00 32.98 286 LEU B O 1
ATOM 4294 N N . PRO B 1 281 ? -1.996 3.877 50.065 1.00 43.82 287 PRO B N 1
ATOM 4295 C CA . PRO B 1 281 ? -0.810 4.672 50.345 1.00 43.07 287 PRO B CA 1
ATOM 4296 C C . PRO B 1 281 ? -0.660 5.732 49.255 1.00 38.25 287 PRO B C 1
ATOM 4297 O O . PRO B 1 281 ? -0.935 5.456 48.097 1.00 42.98 287 PRO B O 1
ATOM 4301 N N . PRO B 1 282 ? -0.299 6.962 49.650 1.00 35.79 288 PRO B N 1
ATOM 4302 C CA . PRO B 1 282 ? -0.002 8.082 48.743 1.00 38.56 288 PRO B CA 1
ATOM 4303 C C . PRO B 1 282 ? 1.132 7.920 47.715 1.00 37.01 288 PRO B C 1
ATOM 4304 O O . PRO B 1 282 ? 2.174 7.375 47.954 1.00 39.11 288 PRO B O 1
ATOM 4308 N N . LEU B 1 283 ? 0.830 8.360 46.504 1.00 29.31 289 LEU B N 1
ATOM 4309 C CA . LEU B 1 283 ? 1.719 8.245 45.356 1.00 26.86 289 LEU B CA 1
ATOM 4310 C C . LEU B 1 283 ? 2.692 9.401 45.393 1.00 28.29 289 LEU B C 1
ATOM 4311 O O . LEU B 1 283 ? 2.396 10.408 46.013 1.00 28.02 289 LEU B O 1
ATOM 4316 N N . PRO B 1 284 ? 3.837 9.286 44.665 1.00 30.85 290 PRO B N 1
ATOM 4317 C CA . PRO B 1 284 ? 4.749 10.397 44.450 1.00 29.35 290 PRO B CA 1
ATOM 4318 C C . PRO B 1 284 ? 4.037 11.594 43.790 1.00 27.08 290 PRO B C 1
ATOM 4319 O O . PRO B 1 284 ? 3.072 11.431 42.947 1.00 32.54 290 PRO B O 1
ATOM 4323 N N . ARG B 1 285 ? 4.445 12.784 44.188 1.00 26.71 291 ARG B N 1
ATOM 4324 C CA . ARG B 1 285 ? 3.914 14.009 43.530 1.00 27.24 291 ARG B CA 1
ATOM 4325 C C . ARG B 1 285 ? 5.061 14.860 42.994 1.00 27.50 291 ARG B C 1
ATOM 4326 O O . ARG B 1 285 ? 6.208 14.743 43.397 1.00 28.69 291 ARG B O 1
ATOM 4334 N N . PRO B 1 286 ? 4.780 15.770 42.037 1.00 29.22 292 PRO B N 1
ATOM 4335 C CA . PRO B 1 286 ? 5.810 16.698 41.572 1.00 28.98 292 PRO B CA 1
ATOM 4336 C C . PRO B 1 286 ? 6.370 17.564 42.691 1.00 33.20 292 PRO B C 1
ATOM 4337 O O . PRO B 1 286 ? 5.671 17.881 43.664 1.00 30.49 292 PRO B O 1
ATOM 4341 N N . PRO B 1 287 ? 7.649 17.975 42.560 1.00 29.55 293 PRO B N 1
ATOM 4342 C CA . PRO B 1 287 ? 8.232 18.918 43.491 1.00 32.76 293 PRO B CA 1
ATOM 4343 C C . PRO B 1 287 ? 7.465 20.229 43.321 1.00 29.65 293 PRO B C 1
ATOM 4344 O O . PRO B 1 287 ? 6.959 20.508 42.209 1.00 26.59 293 PRO B O 1
ATOM 4348 N N . THR B 1 288 ? 7.404 20.990 44.395 1.00 32.29 294 THR B N 1
ATOM 4349 C CA . THR B 1 288 ? 6.717 22.326 44.504 1.00 29.64 294 THR B CA 1
ATOM 4350 C C . THR B 1 288 ? 7.555 23.453 43.877 1.00 29.82 294 THR B C 1
ATOM 4351 O O . THR B 1 288 ? 8.771 23.489 43.957 1.00 29.95 294 THR B O 1
ATOM 4355 N N . PRO B 1 289 ? 6.939 24.436 43.203 1.00 36.07 295 PRO B N 1
ATOM 4356 C CA . PRO B 1 289 ? 7.651 25.632 42.747 1.00 36.93 295 PRO B CA 1
ATOM 4357 C C . PRO B 1 289 ? 8.129 26.500 43.909 1.00 30.75 295 PRO B C 1
ATOM 4358 O O . PRO B 1 289 ? 7.538 26.445 44.983 1.00 38.18 295 PRO B O 1
ATOM 4362 N N . LYS B 1 290 ? 9.197 27.261 43.691 1.00 38.92 296 LYS B N 1
ATOM 4363 C CA . LYS B 1 290 ? 9.587 28.376 44.600 1.00 45.92 296 LYS B CA 1
ATOM 4364 C C . LYS B 1 290 ? 8.577 29.513 44.427 1.00 50.93 296 LYS B C 1
ATOM 4365 O O . LYS B 1 290 ? 8.510 30.068 43.319 1.00 57.38 296 LYS B O 1
ATOM 4371 N N . LEU B 1 291 ? 7.846 29.853 45.478 1.00 49.85 297 LEU B N 1
ATOM 4372 C CA . LEU B 1 291 ? 6.847 30.952 45.445 1.00 53.53 297 LEU B CA 1
ATOM 4373 C C . LEU B 1 291 ? 7.356 32.115 46.304 1.00 55.07 297 LEU B C 1
ATOM 4374 O O . LEU B 1 291 ? 7.954 33.030 45.753 1.00 62.27 297 LEU B O 1
#

InterPro domains:
  IPR003000 Sirtuin family [PF02146] (86-221)
  IPR026590 Sirtuin family, catalytic core domain [PS50305] (27-272)
  IPR029035 DHS-like NAD/FAD-binding domain superfamily [SSF52467] (3-277)
  IPR050134 NAD-dependent sirtuin protein deacylases [PTHR11085] (27-276)

Solvent-accessible surface area: 25495 Å² total; per-residue (Å²): 129,200,117,20,122,39,30,147,18,22,64,102,44,67,108,15,78,108,158,60,10,38,145,21,0,128,53,0,0,79,6,3,46,92,23,110,22,5,0,3,4,1,2,19,21,1,1,17,15,4,2,12,16,31,76,29,6,40,34,0,32,45,0,3,90,110,122,69,68,65,45,42,60,30,4,43,39,60,16,2,36,0,5,20,0,0,4,0,0,2,18,2,8,88,6,39,23,1,159,16,0,4,0,30,12,28,7,2,0,3,1,12,6,14,0,3,45,68,57,13,0,20,0,36,5,3,20,1,4,0,51,0,33,147,55,135,48,76,31,39,78,115,72,40,11,63,36,102,23,66,132,49,24,69,100,79,4,118,65,139,56,173,0,72,0,99,3,20,6,34,69,101,135,37,99,24,45,122,173,33,49,61,58,0,45,80,11,0,90,85,5,49,0,0,0,0,0,7,12,17,3,39,46,180,48,3,0,43,11,1,47,12,0,71,121,190,62,6,102,0,0,3,0,14,30,15,41,13,114,14,30,194,63,12,69,16,92,0,22,3,26,17,7,29,0,0,40,90,0,2,168,40,6,53,21,122,55,14,64,42,113,14,65,135,73,49,95,183,28,113,109,104,90,126,124,50,127,79,57,208,119,110,51,149,18,22,65,102,43,65,110,15,75,100,155,59,10,55,146,20,0,127,52,0,0,75,5,4,46,90,23,110,22,4,0,2,4,0,2,21,21,1,0,19,16,4,3,13,18,32,77,29,5,39,35,0,31,43,0,3,88,110,123,69,70,66,43,40,60,32,4,42,40,61,14,2,37,0,5,21,0,0,6,0,0,4,28,2,7,86,6,40,23,2,158,14,0,4,0,27,11,28,8,1,1,4,1,12,8,17,0,2,46,69,54,13,0,20,0,35,4,3,21,1,3,0,50,0,33,146,56,133,47,76,31,40,78,115,72,41,11,64,36,102,22,66,129,49,23,68,98,80,3,121,66,140,59,177,0,73,0,100,3,20,7,35,70,154,137,38,98,22,46,121,174,33,49,61,59,0,45,78,11,0,110,84,5,50,0,0,0,0,0,8,11,16,3,38,49,178,49,4,0,44,10,0,46,28,0,72,58,197,63,5,102,0,0,3,0,14,30,14,43,12,112,14,29,195,61,12,68,16,94,0,22,4,25,16,9,28,0,0,40,79,0,2,168,38,6,52,19,76,56,28,68,45,112,16,65,134,73,47,94,184,30,107,109,104,91,127,123,50,129,82,56,212,120

Nearest PDB structures (foldseek):
  8ak5-assembly2_B  TM=1.003E+00  e=4.618E-59  Homo sapiens
  3pkj-assembly1_A  TM=9.998E-01  e=3.624E-58  Homo sapiens
  3pki-assembly7_C  TM=9.997E-01  e=9.841E-58  Homo sapiens
  3pkj-assembly7_E  TM=9.989E-01  e=1.524E-57  Homo sapiens
  3pki-assembly2_B  TM=9.973E-01  e=1.345E-57  Homo sapiens

Secondary structure (DSSP, 8-state):
--S----S-SPPP----HHHHHHHHHHHHHHHHH-SSEEEEE-GGGTGGGT---SSSTT-HHHHHHTT-----SS-TTT----HHHHHHHHHHHTTS-SEEEE---SSHHHHBT--GGGEEETT--TTEEEETTT--EEE-SS--S--SS-EEEEE------PEEEE----TTPPPPHHHHHHHHHHHHH-SEEEEES----STTGGGHHHHTTGGG-EEEEE-SS--TTGGG-SEEE-S-HHHHHHHHHHHHT-PPPPP-SSB--SS-PPPPP-PPPP--/--S-SPPP----HHHHHHHHHHHHHHHHH-SSEEEEE-GGGTGGGT---SSSTT-HHHHHHTT-----SS-TTT----HHHHHHHHHHHTTS--EEEE---S-HHHHBT--GGGEEETT--TTEEEETTT--EEE-SS--S--SS-EEEEE------PEEEE----TTPPPPHHHHHHHHHHHHH-SEEEEES----STTGGGHHHHHHGGG-EEEEE-SS--TTGGG-SEEE-S-HHHHHHHHHHHHT-PPPPP-SSB--SSPPPPPP-PPPPP-

B-factor: mean 36.86, std 13.26, range [16.17, 100.18]

Sequence (557 aa):
PFTADKGKCGLPEIFDPPEELERKVWELARLVWQSSSVVFHTGAGISTASSGIPDFRGPHGVWTMEERGLAPKFDTTFESSARPTQTHMALVQLERVGLLRFLVSQNVDGLHVRSGFPRDKLAELHGNMMFVEECAKCKTQYVRDTVVGTMGLKATGRLCTVACRGELRDTILDWEDSLPDRDLALADEASRNADLSITLGTSLQIRPSGNLPLATKRRGGRLVIVNLQPTKHDRHADLRIHGYVDEVMTRLMKHLGLEEIPAWDGPRVLERALPPLPRPPTPKLKGKCGLPEIFDPPEELERKVWELARRLVWQSSSVVFHTGAGISTASGIPDFRGPHGVWTMEERGLAPKFDTTFESARPTQTHMALVQLERVGLLRFLVSQNVDGLHVRSGFPRDKLAELHGNMMFVEECAKCKTQYVRDTVVGTMGLKATGRLCTVACRGELRDTILDWEDSLPDRDLALADEASRNADLSITLGTSLQIRPSGNLPLATKRRGGRLVIVNLQPTKHDRHADLRIHGYVDEVMTRLMKHLGLEIPAWDGPRVLERALPPLPRPPTPKL

Organism: Homo sapiens (NCBI:txid9606)

CATH classification: 3.40.50.1220 (+1 more: 2.20.28.200)

GO terms:
  GO:0000785 chromatin (C, IDA)
  GO:0003682 chromatin binding (F, IDA)
  GO:0017136 histone deacetylase activity, NAD-dependent (F, IDA)
  GO:1990166 protein localization to site of double-strand break (P, IDA)
  GO:2000738 positive regulation of stem cell differentiation (P, IDA)
  GO:1902459 positive regulation of stem cell population maintenance (P, IDA)
  GO:1903076 regulation of protein localization to plasma membrane (P, IDA)
  GO:0050708 regulation of protein secretion (P, IDA)
  GO:0006338 chromatin remodeling (P, IDA)
  GO:0120186 negative regulation of protein localization to chromatin (P, IDA)
  GO:0140774 NAD-dependent protein depalmitoylase activity (F, IDA)
  GO:0000122 negative regulation of transcription by RNA polymerase II (P, IDA)
  GO:0032436 positive regulation of proteasomal ubiquitin-dependent protein catabolic process (P, IMP)
  GO:0006476 protein deacetylation (P, IMP)
  GO:0097372 histone H3K18 deacetylase activity, NAD-dependent (F, IDA)
  GO:0035861 site of double-strand break (C, IDA)
  GO:0090734 site of DNA damage (C, IDA)
  GO:0005634 nucleus (C, IDA)
  GO:0005654 nucleoplasm (C, IDA)
  GO:0005721 pericentric heterochromatin (C, IDA)